Protein AF-0000000078041005 (afdb_homodimer)

Structure (mmCIF, N/CA/C/O backbone):
data_AF-0000000078041005-model_v1
#
loop_
_entity.id
_entity.type
_entity.pdbx_description
1 polymer 'Protein MutE'
#
loop_
_atom_site.group_PDB
_atom_site.id
_atom_site.type_symbol
_atom_site.label_atom_id
_atom_site.label_alt_id
_atom_site.label_comp_id
_atom_site.label_asym_id
_atom_site.label_entity_id
_atom_site.label_seq_id
_atom_site.pdbx_PDB_ins_code
_atom_site.Cartn_x
_atom_site.Cartn_y
_atom_site.Cartn_z
_atom_site.occupancy
_atom_site.B_iso_or_equiv
_atom_site.auth_seq_id
_atom_site.auth_comp_id
_atom_site.auth_asym_id
_atom_site.auth_atom_id
_atom_site.pdbx_PDB_model_num
ATOM 1 N N . MET A 1 1 ? -34.562 -16.625 -5.125 1 85.12 1 MET A N 1
ATOM 2 C CA . MET A 1 1 ? -33.5 -15.648 -4.871 1 85.12 1 MET A CA 1
ATOM 3 C C . MET A 1 1 ? -32.906 -15.836 -3.482 1 85.12 1 MET A C 1
ATOM 5 O O . MET A 1 1 ? -31.688 -15.898 -3.33 1 85.12 1 MET A O 1
ATOM 9 N N . LEU A 1 2 ? -33.75 -16.172 -2.57 1 86.38 2 LEU A N 1
ATOM 10 C CA . LEU A 1 2 ? -33.25 -16.297 -1.2 1 86.38 2 LEU A CA 1
ATOM 11 C C . LEU A 1 2 ? -32.375 -17.531 -1.053 1 86.38 2 LEU A C 1
ATOM 13 O O . LEU A 1 2 ? -31.359 -17.484 -0.346 1 86.38 2 LEU A O 1
ATOM 17 N N . GLY A 1 3 ? -32.75 -18.578 -1.7 1 87.88 3 GLY A N 1
ATOM 18 C CA . GLY A 1 3 ? -31.938 -19.781 -1.664 1 87.88 3 GLY A CA 1
ATOM 19 C C . GLY A 1 3 ? -30.562 -19.578 -2.273 1 87.88 3 GLY A C 1
ATOM 20 O O . GLY A 1 3 ? -29.562 -20.016 -1.714 1 87.88 3 GLY A O 1
ATOM 21 N N . ILE A 1 4 ? -30.578 -18.922 -3.33 1 88.62 4 ILE A N 1
ATOM 22 C CA . ILE A 1 4 ? -29.312 -18.641 -4.02 1 88.62 4 ILE A CA 1
ATOM 23 C C . ILE A 1 4 ? -28.438 -17.734 -3.158 1 88.62 4 ILE A C 1
ATOM 25 O O . ILE A 1 4 ? -27.234 -17.938 -3.062 1 88.62 4 ILE A O 1
ATOM 29 N N . PHE A 1 5 ? -29.047 -16.797 -2.566 1 91.5 5 PHE A N 1
ATOM 30 C CA . PHE A 1 5 ? -28.359 -15.867 -1.677 1 91.5 5 PHE A CA 1
ATOM 31 C C . PHE A 1 5 ? -27.719 -16.609 -0.505 1 91.5 5 PHE A C 1
ATOM 33 O O . PHE A 1 5 ? -26.578 -16.344 -0.143 1 91.5 5 PHE A O 1
ATOM 40 N N . GLN A 1 6 ? -28.484 -17.5 0.048 1 91.19 6 GLN A N 1
ATOM 41 C CA . GLN A 1 6 ? -27.984 -18.281 1.169 1 91.19 6 GLN A CA 1
ATOM 42 C C . GLN A 1 6 ? -26.812 -19.172 0.74 1 91.19 6 GLN A C 1
ATOM 44 O O . GLN A 1 6 ? -25.859 -19.359 1.501 1 91.19 6 GLN A O 1
ATOM 49 N N . ALA A 1 7 ? -26.953 -19.641 -0.38 1 88.31 7 ALA A N 1
ATOM 50 C CA . ALA A 1 7 ? -25.875 -20.469 -0.921 1 88.31 7 ALA A CA 1
ATOM 51 C C . ALA A 1 7 ? -24.594 -19.656 -1.097 1 88.31 7 ALA A C 1
ATOM 53 O O . ALA A 1 7 ? -23.5 -20.141 -0.804 1 88.31 7 ALA A O 1
ATOM 54 N N . GLU A 1 8 ? -24.75 -18.438 -1.561 1 89.12 8 GLU A N 1
ATOM 55 C CA . GLU A 1 8 ? -23.594 -17.547 -1.722 1 89.12 8 GLU A CA 1
ATOM 56 C C . GLU A 1 8 ? -22.953 -17.219 -0.375 1 89.12 8 GLU A C 1
ATOM 58 O O . GLU A 1 8 ? -21.734 -17.125 -0.266 1 89.12 8 GLU A O 1
ATOM 63 N N . ARG A 1 9 ? -23.75 -17.031 0.584 1 89.88 9 ARG A N 1
ATOM 64 C CA . ARG A 1 9 ? -23.25 -16.734 1.917 1 89.88 9 ARG A CA 1
ATOM 65 C C . ARG A 1 9 ? -22.5 -17.922 2.506 1 89.88 9 ARG A C 1
ATOM 67 O O . ARG A 1 9 ? -21.484 -17.766 3.178 1 89.88 9 ARG A O 1
ATOM 74 N N . LEU A 1 10 ? -22.969 -19.078 2.227 1 88.06 10 LEU A N 1
ATOM 75 C CA . LEU A 1 10 ? -22.375 -20.312 2.746 1 88.06 10 LEU A CA 1
ATOM 76 C C . LEU A 1 10 ? -21 -20.547 2.127 1 88.06 10 LEU A C 1
ATOM 78 O O . LEU A 1 10 ? -20.094 -21.094 2.781 1 88.06 10 LEU A O 1
ATOM 82 N N . LYS A 1 11 ? -20.844 -20.094 0.924 1 87.81 11 LYS A N 1
ATOM 83 C CA . LYS A 1 11 ? -19.547 -20.234 0.246 1 87.81 11 LYS A CA 1
ATOM 84 C C . LYS A 1 11 ? -18.469 -19.422 0.945 1 87.81 11 LYS A C 1
ATOM 86 O O . LYS A 1 11 ? -17.281 -19.734 0.829 1 87.81 11 LYS A O 1
ATOM 91 N N . LEU A 1 12 ? -18.906 -18.453 1.579 1 89.19 12 LEU A N 1
ATOM 92 C CA . LEU A 1 12 ? -17.953 -17.531 2.193 1 89.19 12 LEU A CA 1
ATOM 93 C C . LEU A 1 12 ? -17.625 -17.953 3.625 1 89.19 12 LEU A C 1
ATOM 95 O O . LEU A 1 12 ? -16.766 -17.359 4.273 1 89.19 12 LEU A O 1
ATOM 99 N N . LYS A 1 13 ? -18.312 -19.047 3.941 1 87.75 13 LYS A N 1
ATOM 100 C CA . LYS A 1 13 ? -18.109 -19.516 5.309 1 87.75 13 LYS A CA 1
ATOM 101 C C . LYS A 1 13 ? -16.672 -19.969 5.523 1 87.75 13 LYS A C 1
ATOM 103 O O . LYS A 1 13 ? -16.125 -20.734 4.715 1 87.75 13 LYS A O 1
ATOM 108 N N . ARG A 1 14 ? -15.867 -19.438 6.449 1 86.81 14 ARG A N 1
ATOM 109 C CA . ARG A 1 14 ? -14.531 -19.812 6.895 1 86.81 14 ARG A CA 1
ATOM 110 C C . ARG A 1 14 ? -13.477 -19.422 5.867 1 86.81 14 ARG A C 1
ATOM 112 O O . ARG A 1 14 ? -12.461 -20.109 5.723 1 86.81 14 ARG A O 1
ATOM 119 N N . THR A 1 15 ? -13.789 -18.484 5.082 1 88.69 15 THR A N 1
ATOM 120 C CA . THR A 1 15 ? -12.828 -18 4.086 1 88.69 15 THR A CA 1
ATOM 121 C C . THR A 1 15 ? -12.062 -16.797 4.609 1 88.69 15 THR A C 1
ATOM 123 O O . THR A 1 15 ? -12.492 -16.141 5.566 1 88.69 15 THR A O 1
ATOM 126 N N . MET A 1 16 ? -10.938 -16.578 4.016 1 86.88 16 MET A N 1
ATOM 127 C CA . MET A 1 16 ? -10.148 -15.391 4.332 1 86.88 16 MET A CA 1
ATOM 128 C C . MET A 1 16 ? -10.914 -14.109 4.004 1 86.88 16 MET A C 1
ATOM 130 O O . MET A 1 16 ? -10.766 -13.102 4.691 1 86.88 16 MET A O 1
ATOM 134 N N . ALA A 1 17 ? -11.719 -14.172 2.98 1 89 17 ALA A N 1
ATOM 135 C CA . ALA A 1 17 ? -12.516 -13.016 2.576 1 89 17 ALA A CA 1
ATOM 136 C C . ALA A 1 17 ? -13.422 -12.555 3.709 1 89 17 ALA A C 1
ATOM 138 O O . ALA A 1 17 ? -13.523 -11.352 3.986 1 89 17 ALA A O 1
ATOM 139 N N . LYS A 1 18 ? -14.039 -13.445 4.332 1 90.56 18 LYS A N 1
ATOM 140 C CA . LYS A 1 18 ? -14.938 -13.102 5.43 1 90.56 18 LYS A CA 1
ATOM 141 C C . LYS A 1 18 ? -14.164 -12.562 6.625 1 90.56 18 LYS A C 1
ATOM 143 O O . LYS A 1 18 ? -14.625 -11.648 7.312 1 90.56 18 LYS A O 1
ATOM 148 N N . LYS A 1 19 ? -13.016 -13.062 6.883 1 92.94 19 LYS A N 1
ATOM 149 C CA . LYS A 1 19 ? -12.172 -12.586 7.977 1 92.94 19 LYS A CA 1
ATOM 150 C C . LYS A 1 19 ? -11.75 -11.133 7.746 1 92.94 19 LYS A C 1
ATOM 152 O O . LYS A 1 19 ? -11.633 -10.359 8.695 1 92.94 19 LYS A O 1
ATOM 157 N N . LEU A 1 20 ? -11.523 -10.797 6.512 1 93.81 20 LEU A N 1
ATOM 158 C CA . LEU A 1 20 ? -11.094 -9.445 6.168 1 93.81 20 LEU A CA 1
ATOM 159 C C . LEU A 1 20 ? -12.172 -8.43 6.535 1 93.81 20 LEU A C 1
ATOM 161 O O . LEU A 1 20 ? -11.852 -7.301 6.926 1 93.81 20 LEU A O 1
ATOM 165 N N . LEU A 1 21 ? -13.406 -8.867 6.445 1 93.94 21 LEU A N 1
ATOM 166 C CA . LEU A 1 21 ? -14.539 -7.988 6.723 1 93.94 21 LEU A CA 1
ATOM 167 C C . LEU A 1 21 ? -14.562 -7.586 8.195 1 93.94 21 LEU A C 1
ATOM 169 O O . LEU A 1 21 ? -15.008 -6.484 8.531 1 93.94 21 LEU A O 1
ATOM 173 N N . PHE A 1 22 ? -13.984 -8.422 9.016 1 94.38 22 PHE A N 1
ATOM 174 C CA . PHE A 1 22 ? -13.938 -8.141 10.445 1 94.38 22 PHE A CA 1
ATOM 175 C C . PHE A 1 22 ? -12.617 -7.488 10.828 1 94.38 22 PHE A C 1
ATOM 177 O O . PHE A 1 22 ? -12.578 -6.609 11.695 1 94.38 22 PHE A O 1
ATOM 184 N N . LEU A 1 23 ? -11.602 -7.848 10.148 1 95.25 23 LEU A N 1
ATOM 185 C CA . LEU A 1 23 ? -10.266 -7.402 10.508 1 95.25 23 LEU A CA 1
ATOM 186 C C . LEU A 1 23 ? -10.031 -5.961 10.062 1 95.25 23 LEU A C 1
ATOM 188 O O . LEU A 1 23 ? -9.312 -5.207 10.727 1 95.25 23 LEU A O 1
ATOM 192 N N . ALA A 1 24 ? -10.648 -5.578 8.977 1 96.69 24 ALA A N 1
ATOM 193 C CA . ALA A 1 24 ? -10.398 -4.258 8.406 1 96.69 24 ALA A CA 1
ATOM 194 C C . ALA A 1 24 ? -10.867 -3.152 9.344 1 96.69 24 ALA A C 1
ATOM 196 O O . ALA A 1 24 ? -10.094 -2.25 9.688 1 96.69 24 ALA A O 1
ATOM 197 N N . PRO A 1 25 ? -12.141 -3.168 9.875 1 97.25 25 PRO A N 1
ATOM 198 C CA . PRO A 1 25 ? -12.555 -2.143 10.836 1 97.25 25 PRO A CA 1
ATOM 199 C C . PRO A 1 25 ? -11.727 -2.172 12.125 1 97.25 25 PRO A C 1
ATOM 201 O O . PRO A 1 25 ? -11.422 -1.117 12.688 1 97.25 25 PRO A O 1
ATOM 204 N N . ILE A 1 26 ? -11.32 -3.316 12.547 1 96.44 26 ILE A N 1
ATOM 205 C CA . ILE A 1 26 ? -10.539 -3.443 13.773 1 96.44 26 ILE A CA 1
ATOM 206 C C . ILE A 1 26 ? -9.172 -2.799 13.578 1 96.44 26 ILE A C 1
ATOM 208 O O . ILE A 1 26 ? -8.664 -2.113 14.469 1 96.44 26 ILE A O 1
ATOM 212 N N . LEU A 1 27 ? -8.609 -3.021 12.43 1 95.75 27 LEU A N 1
ATOM 213 C CA . LEU A 1 27 ? -7.312 -2.441 12.109 1 95.75 27 LEU A CA 1
ATOM 214 C C . LEU A 1 27 ? -7.363 -0.919 12.172 1 95.75 27 LEU A C 1
ATOM 216 O O . LEU A 1 27 ? -6.453 -0.282 12.703 1 95.75 27 LEU A O 1
ATOM 220 N N . VAL A 1 28 ? -8.414 -0.347 11.656 1 95.31 28 VAL A N 1
ATOM 221 C CA . VAL A 1 28 ? -8.562 1.104 11.602 1 95.31 28 VAL A CA 1
ATOM 222 C C . VAL A 1 28 ? -8.719 1.654 13.023 1 95.31 28 VAL A C 1
ATOM 224 O O . VAL A 1 28 ? -8.18 2.715 13.344 1 95.31 28 VAL A O 1
ATOM 227 N N . ILE A 1 29 ? -9.43 0.913 13.836 1 92.38 29 ILE A N 1
ATOM 228 C CA . ILE A 1 29 ? -9.648 1.354 15.211 1 92.38 29 ILE A CA 1
ATOM 229 C C . ILE A 1 29 ? -8.344 1.271 16 1 92.38 29 ILE A C 1
ATOM 231 O O . ILE A 1 29 ? -8.031 2.168 16.781 1 92.38 29 ILE A O 1
ATOM 235 N N . ILE A 1 30 ? -7.613 0.208 15.805 1 91.5 30 ILE A N 1
ATOM 236 C CA . ILE A 1 30 ? -6.316 0.077 16.469 1 91.5 30 ILE A CA 1
ATOM 237 C C . ILE A 1 30 ? -5.422 1.256 16.078 1 91.5 30 ILE A C 1
ATOM 239 O O . ILE A 1 30 ? -4.762 1.847 16.938 1 91.5 30 ILE A O 1
ATOM 243 N N . HIS A 1 31 ? -5.414 1.547 14.844 1 91.5 31 HIS A N 1
ATOM 244 C CA . HIS A 1 31 ? -4.652 2.691 14.352 1 91.5 31 HIS A CA 1
ATOM 245 C C . HIS A 1 31 ? -5.09 3.979 15.047 1 91.5 31 HIS A C 1
ATOM 247 O O . HIS A 1 31 ? -4.25 4.754 15.516 1 91.5 31 HIS A O 1
ATOM 253 N N . GLY A 1 32 ? -6.418 4.191 15.141 1 87.31 32 GLY A N 1
ATOM 254 C CA . GLY A 1 32 ? -6.961 5.383 15.773 1 87.31 32 GLY A CA 1
ATOM 255 C C . GLY A 1 32 ? -6.676 5.453 17.266 1 87.31 32 GLY A C 1
ATOM 256 O O . GLY A 1 32 ? -6.461 6.535 17.812 1 87.31 32 GLY A O 1
ATOM 257 N N . LEU A 1 33 ? -6.621 4.301 17.938 1 88.31 33 LEU A N 1
ATOM 258 C CA . LEU A 1 33 ? -6.379 4.254 19.375 1 88.31 33 LEU A CA 1
ATOM 259 C C . LEU A 1 33 ? -4.965 4.73 19.703 1 88.31 33 LEU A C 1
ATOM 261 O O . LEU A 1 33 ? -4.699 5.168 20.812 1 88.31 33 LEU A O 1
ATOM 265 N N . MET A 1 34 ? -4.152 4.75 18.766 1 85.75 34 MET A N 1
ATOM 266 C CA . MET A 1 34 ? -2.766 5.172 18.953 1 85.75 34 MET A CA 1
ATOM 267 C C . MET A 1 34 ? -2.646 6.691 18.891 1 85.75 34 MET A C 1
ATOM 269 O O . MET A 1 34 ? -1.642 7.254 19.328 1 85.75 34 MET A O 1
ATOM 273 N N . VAL A 1 35 ? -3.691 7.332 18.391 1 81.38 35 VAL A N 1
ATOM 274 C CA . VAL A 1 35 ? -3.773 8.789 18.344 1 81.38 35 VAL A CA 1
ATOM 275 C C . VAL A 1 35 ? -5.133 9.25 18.859 1 81.38 35 VAL A C 1
ATOM 277 O O . VAL A 1 35 ? -5.941 9.797 18.094 1 81.38 35 VAL A O 1
ATOM 280 N N . PRO A 1 36 ? -5.363 9.195 20.109 1 85.94 36 PRO A N 1
ATOM 281 C CA . PRO A 1 36 ? -6.695 9.359 20.703 1 85.94 36 PRO A CA 1
ATOM 282 C C . PRO A 1 36 ? -7.297 10.734 20.422 1 85.94 36 PRO A C 1
ATOM 284 O O . PRO A 1 36 ? -8.516 10.867 20.281 1 85.94 36 PRO A O 1
ATOM 287 N N . GLN A 1 37 ? -6.508 11.852 20.344 1 84.88 37 GLN A N 1
ATOM 288 C CA . GLN A 1 37 ? -7.012 13.203 20.141 1 84.88 37 GLN A CA 1
ATOM 289 C C . GLN A 1 37 ? -7.711 13.336 18.781 1 84.88 37 GLN A C 1
ATOM 291 O O . GLN A 1 37 ? -8.539 14.234 18.594 1 84.88 37 GLN A O 1
ATOM 296 N N . TYR A 1 38 ? -7.387 12.383 17.875 1 87.44 38 TYR A N 1
ATOM 297 C CA . TYR A 1 38 ? -7.973 12.414 16.531 1 87.44 38 TYR A CA 1
ATOM 298 C C . TYR A 1 38 ? -8.539 11.055 16.156 1 87.44 38 TYR A C 1
ATOM 300 O O . TYR A 1 38 ? -8.555 10.688 14.977 1 87.44 38 TYR A O 1
ATOM 308 N N . LEU A 1 39 ? -8.891 10.359 17.172 1 92.12 39 LEU A N 1
ATOM 309 C CA . LEU A 1 39 ? -9.273 8.969 16.984 1 92.12 39 LEU A CA 1
ATOM 310 C C . LEU A 1 39 ? -10.359 8.844 15.914 1 92.12 39 LEU A C 1
ATOM 312 O O . LEU A 1 39 ? -10.188 8.117 14.938 1 92.12 39 LEU A O 1
ATOM 316 N N . ILE A 1 40 ? -11.461 9.617 16.016 1 94.94 40 ILE A N 1
ATOM 317 C CA . ILE A 1 40 ? -12.609 9.477 15.117 1 94.94 40 ILE A CA 1
ATOM 318 C C . ILE A 1 40 ? -12.266 10.047 13.742 1 94.94 40 ILE A C 1
ATOM 320 O O . ILE A 1 40 ? -12.523 9.406 12.719 1 94.94 40 ILE A O 1
ATOM 324 N N . THR A 1 41 ? -11.641 11.234 13.711 1 92.44 41 THR A N 1
ATOM 325 C CA . THR A 1 41 ? -11.227 11.859 12.461 1 92.44 41 THR A CA 1
ATOM 326 C C . THR A 1 41 ? -10.289 10.938 11.688 1 92.44 41 THR A C 1
ATOM 328 O O . THR A 1 41 ? -10.484 10.703 10.492 1 92.44 41 THR A O 1
ATOM 331 N N . ASP A 1 42 ? -9.344 10.375 12.398 1 90.56 42 ASP A N 1
ATOM 332 C CA . ASP A 1 42 ? -8.359 9.484 11.789 1 90.56 42 ASP A CA 1
ATOM 333 C C . ASP A 1 42 ? -9.008 8.188 11.312 1 90.56 42 ASP A C 1
ATOM 335 O O . ASP A 1 42 ? -8.742 7.73 10.195 1 90.56 42 ASP A O 1
ATOM 339 N N . ALA A 1 43 ? -9.82 7.629 12.117 1 94.62 43 ALA A N 1
ATOM 340 C CA . ALA A 1 43 ? -10.469 6.363 11.797 1 94.62 43 ALA A CA 1
ATOM 341 C C . ALA A 1 43 ? -11.367 6.496 10.57 1 94.62 43 ALA A C 1
ATOM 343 O O . ALA A 1 43 ? -11.352 5.641 9.688 1 94.62 43 ALA A O 1
ATOM 344 N N . TYR A 1 44 ? -12.141 7.555 10.477 1 96.19 44 TYR A N 1
ATOM 345 C CA . TYR A 1 44 ? -12.992 7.754 9.312 1 96.19 44 TYR A CA 1
ATOM 346 C C . TYR A 1 44 ? -12.148 8.07 8.078 1 96.19 44 TYR A C 1
ATOM 348 O O . TYR A 1 44 ? -12.43 7.57 6.984 1 96.19 44 TYR A O 1
ATOM 356 N N . ASN A 1 45 ? -11.195 8.898 8.258 1 94.06 45 ASN A N 1
ATOM 357 C CA . ASN A 1 45 ? -10.367 9.289 7.125 1 94.06 45 ASN A CA 1
ATOM 358 C C . ASN A 1 45 ? -9.688 8.078 6.48 1 94.06 45 ASN A C 1
ATOM 360 O O . ASN A 1 45 ? -9.82 7.863 5.273 1 94.06 45 ASN A O 1
ATOM 364 N N . TRP A 1 46 ? -9.016 7.262 7.234 1 94.56 46 TRP A N 1
ATOM 365 C CA . TRP A 1 46 ? -8.32 6.094 6.703 1 94.56 46 TRP A CA 1
ATOM 366 C C . TRP A 1 46 ? -9.312 5.062 6.184 1 94.56 46 TRP A C 1
ATOM 368 O O . TRP A 1 46 ? -9.023 4.328 5.234 1 94.56 46 TRP A O 1
ATOM 378 N N . TRP A 1 47 ? -10.469 5.039 6.805 1 97.06 47 TRP A N 1
ATOM 379 C CA . TRP A 1 47 ? -11.5 4.113 6.348 1 97.06 47 TRP A CA 1
ATOM 380 C C . TRP A 1 47 ? -11.922 4.434 4.918 1 97.06 47 TRP A C 1
ATOM 382 O O . TRP A 1 47 ? -11.836 3.576 4.031 1 97.06 47 TRP A O 1
ATOM 392 N N . TYR A 1 48 ? -12.258 5.66 4.648 1 96.94 48 TYR A N 1
ATOM 393 C CA . TYR A 1 48 ? -12.867 5.938 3.35 1 96.94 48 TYR A CA 1
ATOM 394 C C . TYR A 1 48 ? -11.797 6.156 2.285 1 96.94 48 TYR A C 1
ATOM 396 O O . TYR A 1 48 ? -12.062 6.016 1.09 1 96.94 48 TYR A O 1
ATOM 404 N N . ILE A 1 49 ? -10.57 6.438 2.682 1 94.44 49 ILE A N 1
ATOM 405 C CA . ILE A 1 49 ? -9.539 6.73 1.694 1 94.44 49 ILE A CA 1
ATOM 406 C C . ILE A 1 49 ? -8.867 5.43 1.25 1 94.44 49 ILE A C 1
ATOM 408 O O . ILE A 1 49 ? -8.523 5.273 0.078 1 94.44 49 ILE A O 1
ATOM 412 N N . ILE A 1 50 ? -8.695 4.504 2.197 1 94.19 50 ILE A N 1
ATOM 413 C CA . ILE A 1 50 ? -7.816 3.393 1.848 1 94.19 50 ILE A CA 1
ATOM 414 C C . ILE A 1 50 ? -8.492 2.072 2.207 1 94.19 50 ILE A C 1
ATOM 416 O O . ILE A 1 50 ? -8.625 1.185 1.359 1 94.19 50 ILE A O 1
ATOM 420 N N . ILE A 1 51 ? -8.945 1.898 3.422 1 96.88 51 ILE A N 1
ATOM 421 C CA . ILE A 1 51 ? -9.305 0.589 3.955 1 96.88 51 ILE A CA 1
ATOM 422 C C . ILE A 1 51 ? -10.586 0.1 3.289 1 96.88 51 ILE A C 1
ATOM 424 O O . ILE A 1 51 ? -10.672 -1.05 2.85 1 96.88 51 ILE A O 1
ATOM 428 N N . LEU A 1 52 ? -11.586 0.971 3.225 1 97.44 52 LEU A N 1
ATOM 429 C CA . LEU A 1 52 ? -12.867 0.571 2.646 1 97.44 52 LEU A CA 1
ATOM 430 C C . LEU A 1 52 ? -12.711 0.225 1.169 1 97.44 52 LEU A C 1
ATOM 432 O O . LEU A 1 52 ? -13.148 -0.841 0.728 1 97.44 52 LEU A O 1
ATOM 436 N N . PRO A 1 53 ? -12.117 1.079 0.357 1 96.06 53 PRO A N 1
ATOM 437 C CA . PRO A 1 53 ? -11.914 0.691 -1.04 1 96.06 53 PRO A CA 1
ATOM 438 C C . PRO A 1 53 ? -11.031 -0.547 -1.186 1 96.06 53 PRO A C 1
ATOM 440 O O . PRO A 1 53 ? -11.266 -1.376 -2.068 1 96.06 53 PRO A O 1
ATOM 443 N N . GLY A 1 54 ? -10 -0.648 -0.328 1 95.69 54 GLY A N 1
ATOM 444 C CA . GLY A 1 54 ? -9.18 -1.851 -0.345 1 95.69 54 GLY A CA 1
ATOM 445 C C . GLY A 1 54 ? -9.961 -3.107 -0.013 1 95.69 54 GLY A C 1
ATOM 446 O O . GLY A 1 54 ? -9.812 -4.137 -0.678 1 95.69 54 GLY A O 1
ATOM 447 N N . LEU A 1 55 ? -10.773 -3.025 1.006 1 96.94 55 LEU A N 1
ATOM 448 C CA . LEU A 1 55 ? -11.602 -4.141 1.443 1 96.94 55 LEU A CA 1
ATOM 449 C C . LEU A 1 55 ? -12.578 -4.555 0.344 1 96.94 55 LEU A C 1
ATOM 451 O O . LEU A 1 55 ? -12.719 -5.746 0.056 1 96.94 55 LEU A O 1
ATOM 455 N N . LEU A 1 56 ? -13.195 -3.531 -0.219 1 97.69 56 LEU A N 1
ATOM 456 C CA . LEU A 1 56 ? -14.148 -3.779 -1.293 1 97.69 56 LEU A CA 1
ATOM 457 C C . LEU A 1 56 ? -13.477 -4.492 -2.463 1 97.69 56 LEU A C 1
ATOM 459 O O . LEU A 1 56 ? -14.008 -5.48 -2.979 1 97.69 56 LEU A O 1
ATOM 463 N N . THR A 1 57 ? -12.336 -4.059 -2.875 1 97.25 57 THR A N 1
ATOM 464 C CA . THR A 1 57 ? -11.609 -4.621 -4.008 1 97.25 57 THR A CA 1
ATOM 465 C C . THR A 1 57 ? -11.156 -6.047 -3.707 1 97.25 57 THR A C 1
ATOM 467 O O . THR A 1 57 ? -11.367 -6.957 -4.516 1 97.25 57 THR A O 1
ATOM 470 N N . LEU A 1 58 ? -10.562 -6.242 -2.531 1 95.44 58 LEU A N 1
ATOM 471 C CA . LEU A 1 58 ? -10.055 -7.559 -2.148 1 95.44 58 LEU A CA 1
ATOM 472 C C . LEU A 1 58 ? -11.195 -8.555 -1.989 1 95.44 58 LEU A C 1
ATOM 474 O O . LEU A 1 58 ? -11.094 -9.703 -2.426 1 95.44 58 LEU A O 1
ATOM 478 N N . PHE A 1 59 ? -12.258 -8.117 -1.361 1 96.12 59 PHE A N 1
ATOM 479 C CA . PHE A 1 59 ? -13.406 -8.977 -1.1 1 96.12 59 PHE A CA 1
ATOM 480 C C . PHE A 1 59 ? -14.023 -9.469 -2.404 1 96.12 59 PHE A C 1
ATOM 482 O O . PHE A 1 59 ? -14.25 -10.664 -2.578 1 96.12 59 PHE A O 1
ATOM 489 N N . THR A 1 60 ? -14.234 -8.578 -3.35 1 96.06 60 THR A N 1
ATOM 490 C CA . THR A 1 60 ? -14.852 -8.93 -4.621 1 96.06 60 THR A CA 1
ATOM 491 C C . THR A 1 60 ? -13.93 -9.836 -5.438 1 96.06 60 THR A C 1
ATOM 493 O O . THR A 1 60 ? -14.375 -10.812 -6.035 1 96.06 60 THR A O 1
ATOM 496 N N . ALA A 1 61 ? -12.656 -9.508 -5.43 1 95 61 ALA A N 1
ATOM 497 C CA . ALA A 1 61 ? -11.695 -10.281 -6.211 1 95 61 ALA A CA 1
ATOM 498 C C . ALA A 1 61 ? -11.516 -11.68 -5.625 1 95 61 ALA A C 1
ATOM 500 O O . ALA A 1 61 ? -11.375 -12.656 -6.367 1 95 61 ALA A O 1
ATOM 501 N N . LEU A 1 62 ? -11.523 -11.812 -4.336 1 93.62 62 LEU A N 1
ATOM 502 C CA . LEU A 1 62 ? -11.375 -13.102 -3.68 1 93.62 62 LEU A CA 1
ATOM 503 C C . LEU A 1 62 ? -12.594 -13.984 -3.941 1 93.62 62 LEU A C 1
ATOM 505 O O . LEU A 1 62 ? -12.453 -15.188 -4.184 1 93.62 62 LEU A O 1
ATOM 509 N N . VAL A 1 63 ? -13.742 -13.406 -3.83 1 93.5 63 VAL A N 1
ATOM 510 C CA . VAL A 1 63 ? -14.961 -14.156 -4.098 1 93.5 63 VAL A CA 1
ATOM 511 C C . VAL A 1 63 ? -14.922 -14.727 -5.516 1 93.5 63 VAL A C 1
ATOM 513 O O . VAL A 1 63 ? -15.328 -15.867 -5.742 1 93.5 63 VAL A O 1
ATOM 516 N N . ASN A 1 64 ? -14.438 -13.906 -6.453 1 92.88 64 ASN A N 1
ATOM 517 C CA . ASN A 1 64 ? -14.289 -14.398 -7.816 1 92.88 64 ASN A CA 1
ATOM 518 C C . ASN A 1 64 ? -13.273 -15.539 -7.891 1 92.88 64 ASN A C 1
ATOM 520 O O . ASN A 1 64 ? -13.477 -16.516 -8.625 1 92.88 64 ASN A O 1
ATOM 524 N N . ILE A 1 65 ? -12.219 -15.406 -7.18 1 91.19 65 ILE A N 1
ATOM 525 C CA . ILE A 1 65 ? -11.188 -16.438 -7.164 1 91.19 65 ILE A CA 1
ATOM 526 C C . ILE A 1 65 ? -11.773 -17.75 -6.629 1 91.19 65 ILE A C 1
ATOM 528 O O . ILE A 1 65 ? -11.5 -18.828 -7.164 1 91.19 65 ILE A O 1
ATOM 532 N N . TYR A 1 66 ? -12.539 -17.656 -5.578 1 89.81 66 TYR A N 1
ATOM 533 C CA . TYR A 1 66 ? -13.148 -18.844 -4.992 1 89.81 66 TYR A CA 1
ATOM 534 C C . TYR A 1 66 ? -14.055 -19.547 -5.996 1 89.81 66 TYR A C 1
ATOM 536 O O . TYR A 1 66 ? -14.125 -20.781 -6.027 1 89.81 66 TYR A O 1
ATOM 544 N N . GLU A 1 67 ? -14.695 -18.781 -6.801 1 86.94 67 GLU A N 1
ATOM 545 C CA . GLU A 1 67 ? -15.578 -19.344 -7.816 1 86.94 67 GLU A CA 1
ATOM 546 C C . GLU A 1 67 ? -14.773 -20 -8.945 1 86.94 67 GLU A C 1
ATOM 548 O O . GLU A 1 67 ? -15.156 -21.047 -9.453 1 86.94 67 GLU A O 1
ATOM 553 N N . GLU A 1 68 ? -13.758 -19.359 -9.305 1 86.56 68 GLU A N 1
ATOM 554 C CA . GLU A 1 68 ? -12.93 -19.859 -10.398 1 86.56 68 GLU A CA 1
ATOM 555 C C . GLU A 1 68 ? -12.242 -21.172 -10.023 1 86.56 68 GLU A C 1
ATOM 557 O O . GLU A 1 68 ? -12.031 -22.031 -10.875 1 86.56 68 GLU A O 1
ATOM 562 N N . LYS A 1 69 ? -11.859 -21.266 -8.859 1 82.44 69 LYS A N 1
ATOM 563 C CA . LYS A 1 69 ? -11.195 -22.484 -8.391 1 82.44 69 LYS A CA 1
ATOM 564 C C . LYS A 1 69 ? -12.148 -23.672 -8.414 1 82.44 69 LYS A C 1
ATOM 566 O O . LYS A 1 69 ? -11.719 -24.828 -8.453 1 82.44 69 LYS A O 1
ATOM 571 N N . LYS A 1 70 ? -13.391 -23.297 -8.258 1 75.56 70 LYS A N 1
ATOM 572 C CA . LYS A 1 70 ? -14.406 -24.359 -8.359 1 75.56 70 LYS A CA 1
ATOM 573 C C . LYS A 1 70 ? -14.789 -24.594 -9.82 1 75.56 70 LYS A C 1
ATOM 575 O O . LYS A 1 70 ? -15.922 -24.312 -10.219 1 75.56 70 LYS A O 1
ATOM 580 N N . LEU A 1 71 ? -13.891 -25.094 -10.57 1 70.25 71 LEU A N 1
ATOM 581 C CA . LEU A 1 71 ? -14.047 -25.516 -11.961 1 70.25 71 LEU A CA 1
ATOM 582 C C . LEU A 1 71 ? -14.383 -24.328 -12.852 1 70.25 71 LEU A C 1
ATOM 584 O O . LEU A 1 71 ? -15.242 -24.422 -13.734 1 70.25 71 LEU A O 1
ATOM 588 N N . HIS A 1 72 ? -13.969 -23.281 -12.562 1 72 72 HIS A N 1
ATOM 589 C CA . HIS A 1 72 ? -14.086 -22.094 -13.398 1 72 72 HIS A CA 1
ATOM 590 C C . HIS A 1 72 ? -15.547 -21.766 -13.664 1 72 72 HIS A C 1
ATOM 592 O O . HIS A 1 72 ? -15.945 -21.562 -14.82 1 72 72 HIS A O 1
ATOM 598 N N . TYR A 1 73 ? -16.359 -21.844 -12.828 1 72.25 73 TYR A N 1
ATOM 599 C CA . TYR A 1 73 ? -17.766 -21.5 -12.867 1 72.25 73 TYR A CA 1
ATOM 600 C C . TYR A 1 73 ? -18.594 -22.625 -13.508 1 72.25 73 TYR A C 1
ATOM 602 O O . TYR A 1 73 ? -19.812 -22.5 -13.656 1 72.25 73 TYR A O 1
ATOM 610 N N . ARG A 1 74 ? -17.984 -23.703 -13.82 1 71.62 74 ARG A N 1
ATOM 611 C CA . ARG A 1 74 ? -18.703 -24.781 -14.477 1 71.62 74 ARG A CA 1
ATOM 612 C C . ARG A 1 74 ? -19.672 -25.469 -13.523 1 71.62 74 ARG A C 1
ATOM 614 O O . ARG A 1 74 ? -20.609 -26.141 -13.953 1 71.62 74 ARG A O 1
ATOM 621 N N . ALA A 1 75 ? -19.469 -25.203 -12.312 1 68.81 75 ALA A N 1
ATOM 622 C CA . ALA A 1 75 ? -20.406 -25.75 -11.344 1 68.81 75 ALA A CA 1
ATOM 623 C C . ALA A 1 75 ? -21.719 -24.969 -11.359 1 68.81 75 ALA A C 1
ATOM 625 O O . ALA A 1 75 ? -22.766 -25.469 -10.953 1 68.81 75 ALA A O 1
ATOM 626 N N . VAL A 1 76 ? -21.656 -23.781 -11.906 1 72.94 76 VAL A N 1
ATOM 627 C CA . VAL A 1 76 ? -22.797 -22.875 -11.836 1 72.94 76 VAL A CA 1
ATOM 628 C C . VAL A 1 76 ? -23.562 -22.906 -13.156 1 72.94 76 VAL A C 1
ATOM 630 O O . VAL A 1 76 ? -24.797 -22.781 -13.18 1 72.94 76 VAL A O 1
ATOM 633 N N . PHE A 1 77 ? -22.953 -23.188 -14.18 1 74.06 77 PHE A N 1
ATOM 634 C CA . PHE A 1 77 ? -23.531 -23.031 -15.516 1 74.06 77 PHE A CA 1
ATOM 635 C C . PHE A 1 77 ? -24.578 -24.094 -15.766 1 74.06 77 PHE A C 1
ATOM 637 O O . PHE A 1 77 ? -25.641 -23.812 -16.344 1 74.06 77 PHE A O 1
ATOM 644 N N . PRO A 1 78 ? -24.297 -25.203 -15.211 1 68.44 78 PRO A N 1
ATOM 645 C CA . PRO A 1 78 ? -25.297 -26.25 -15.508 1 68.44 78 PRO A CA 1
ATOM 646 C C . PRO A 1 78 ? -26.531 -26.156 -14.617 1 68.44 78 PRO A C 1
ATOM 648 O O . PRO A 1 78 ? -27.516 -26.844 -14.852 1 68.44 78 PRO A O 1
ATOM 651 N N . LEU A 1 79 ? -26.531 -25.312 -13.742 1 71.81 79 LEU A N 1
ATOM 652 C CA . LEU A 1 79 ? -27.672 -25.203 -12.828 1 71.81 79 LEU A CA 1
ATOM 653 C C . LEU A 1 79 ? -28.891 -24.641 -13.531 1 71.81 79 LEU A C 1
ATOM 655 O O . LEU A 1 79 ? -28.766 -23.75 -14.383 1 71.81 79 LEU A O 1
ATOM 659 N N . PRO A 1 80 ? -30.016 -25.203 -13.195 1 79.19 80 PRO A N 1
ATOM 660 C CA . PRO A 1 80 ? -31.25 -24.703 -13.797 1 79.19 80 PRO A CA 1
ATOM 661 C C . PRO A 1 80 ? -31.703 -23.359 -13.203 1 79.19 80 PRO A C 1
ATOM 663 O O . PRO A 1 80 ? -32.844 -23.234 -12.773 1 79.19 80 PRO A O 1
ATOM 666 N N . ILE A 1 81 ? -30.734 -22.594 -13.023 1 82.12 81 ILE A N 1
ATOM 667 C CA . ILE A 1 81 ? -31 -21.281 -12.453 1 82.12 81 ILE A CA 1
ATOM 668 C C . ILE A 1 81 ? -30.453 -20.188 -13.375 1 82.12 81 ILE A C 1
ATOM 670 O O . ILE A 1 81 ? -29.422 -20.391 -14.031 1 82.12 81 ILE A O 1
ATOM 674 N N . SER A 1 82 ? -31.188 -19.141 -13.445 1 88.25 82 SER A N 1
ATOM 675 C CA . SER A 1 82 ? -30.766 -18.016 -14.281 1 88.25 82 SER A CA 1
ATOM 676 C C . SER A 1 82 ? -29.422 -17.469 -13.82 1 88.25 82 SER A C 1
ATOM 678 O O . SER A 1 82 ? -29.234 -17.172 -12.633 1 88.25 82 SER A O 1
ATOM 680 N N . LEU A 1 83 ? -28.547 -17.312 -14.688 1 88.81 83 LEU A N 1
ATOM 681 C CA . LEU A 1 83 ? -27.219 -16.781 -14.391 1 88.81 83 LEU A CA 1
ATOM 682 C C . LEU A 1 83 ? -27.312 -15.328 -13.922 1 88.81 83 LEU A C 1
ATOM 684 O O . LEU A 1 83 ? -26.5 -14.883 -13.109 1 88.81 83 LEU A O 1
ATOM 688 N N . LYS A 1 84 ? -28.312 -14.703 -14.445 1 91.75 84 LYS A N 1
ATOM 689 C CA . LYS A 1 84 ? -28.547 -13.328 -14 1 91.75 84 LYS A CA 1
ATOM 690 C C . LYS A 1 84 ? -28.859 -13.281 -12.508 1 91.75 84 LYS A C 1
ATOM 692 O O . LYS A 1 84 ? -28.375 -12.391 -11.805 1 91.75 84 LYS A O 1
ATOM 697 N N . LYS A 1 85 ? -29.594 -14.195 -12.102 1 91.75 85 LYS A N 1
ATOM 698 C CA . LYS A 1 85 ? -29.969 -14.266 -10.695 1 91.75 85 LYS A CA 1
ATOM 699 C C . LYS A 1 85 ? -28.766 -14.602 -9.82 1 91.75 85 LYS A C 1
ATOM 701 O O . LYS A 1 85 ? -28.609 -14.047 -8.727 1 91.75 85 LYS A O 1
ATOM 706 N N . ILE A 1 86 ? -27.969 -15.43 -10.305 1 91.31 86 ILE A N 1
ATOM 707 C CA . ILE A 1 86 ? -26.781 -15.82 -9.562 1 91.31 86 ILE A CA 1
ATOM 708 C C . ILE A 1 86 ? -25.859 -14.617 -9.383 1 91.31 86 ILE A C 1
ATOM 710 O O . ILE A 1 86 ? -25.375 -14.359 -8.281 1 91.31 86 ILE A O 1
ATOM 714 N N . TRP A 1 87 ? -25.625 -13.953 -10.438 1 92.81 87 TRP A N 1
ATOM 715 C CA . TRP A 1 87 ? -24.766 -12.781 -10.414 1 92.81 87 TRP A CA 1
ATOM 716 C C . TRP A 1 87 ? -25.312 -11.703 -9.492 1 92.81 87 TRP A C 1
ATOM 718 O O . TRP A 1 87 ? -24.578 -11.094 -8.719 1 92.81 87 TRP A O 1
ATOM 728 N N . THR A 1 88 ? -26.578 -11.492 -9.562 1 95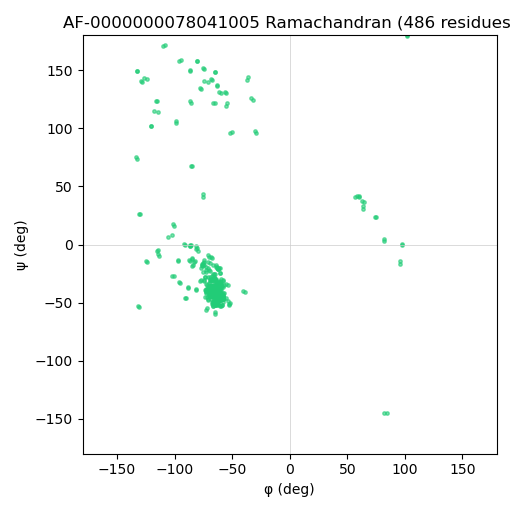.19 88 THR A N 1
ATOM 729 C CA . THR A 1 88 ? -27.234 -10.492 -8.727 1 95.19 88 THR A CA 1
ATOM 730 C C . THR A 1 88 ? -27.156 -10.883 -7.25 1 95.19 88 THR A C 1
ATOM 732 O O . THR A 1 88 ? -26.938 -10.031 -6.391 1 95.19 88 THR A O 1
ATOM 735 N N . CYS A 1 89 ? -27.297 -12.117 -6.977 1 94.5 89 CYS A N 1
ATOM 736 C CA . CYS A 1 89 ? -27.219 -12.594 -5.602 1 94.5 89 CYS A CA 1
ATOM 737 C C . CYS A 1 89 ? -25.797 -12.5 -5.066 1 94.5 89 CYS A C 1
ATOM 739 O O . CYS A 1 89 ? -25.594 -12.242 -3.881 1 94.5 89 CYS A O 1
ATOM 741 N N . LYS A 1 90 ? -24.922 -12.695 -5.961 1 94.81 90 LYS A N 1
ATOM 742 C CA . LYS A 1 90 ? -23.531 -12.508 -5.578 1 94.81 90 LYS A CA 1
ATOM 743 C C . LYS A 1 90 ? -23.25 -11.062 -5.18 1 94.81 90 LYS A C 1
ATOM 745 O O . LYS A 1 90 ? -22.625 -10.805 -4.148 1 94.81 90 LYS A O 1
ATOM 750 N N . ILE A 1 91 ? -23.703 -10.188 -5.945 1 97.31 91 ILE A N 1
ATOM 751 C CA . ILE A 1 91 ? -23.547 -8.766 -5.676 1 97.31 91 ILE A CA 1
ATOM 752 C C . ILE A 1 91 ? -24.25 -8.398 -4.375 1 97.31 91 ILE A C 1
ATOM 754 O O . ILE A 1 91 ? -23.719 -7.664 -3.547 1 97.31 91 ILE A O 1
ATOM 758 N N . ALA A 1 92 ? -25.391 -8.945 -4.195 1 96.88 92 ALA A N 1
ATOM 759 C CA . ALA A 1 92 ? -26.172 -8.688 -2.982 1 96.88 92 ALA A CA 1
ATOM 760 C C . ALA A 1 92 ? -25.438 -9.211 -1.746 1 96.88 92 ALA A C 1
ATOM 762 O O . ALA A 1 92 ? -25.453 -8.57 -0.693 1 96.88 92 ALA A O 1
ATOM 763 N N . SER A 1 93 ? -24.891 -10.359 -1.897 1 95.94 93 SER A N 1
ATOM 764 C CA . SER A 1 93 ? -24.156 -10.93 -0.781 1 95.94 93 SER A CA 1
ATOM 765 C C . SER A 1 93 ? -22.938 -10.086 -0.433 1 95.94 93 SER A C 1
ATOM 767 O O . SER A 1 93 ? -22.641 -9.867 0.744 1 95.94 93 SER A O 1
ATOM 769 N N . LEU A 1 94 ? -22.234 -9.641 -1.412 1 97.31 94 LEU A N 1
ATOM 770 C CA . LEU A 1 94 ? -21.078 -8.781 -1.209 1 97.31 94 LEU A CA 1
ATOM 771 C C . LEU A 1 94 ? -21.484 -7.473 -0.539 1 97.31 94 LEU A C 1
ATOM 773 O O . LEU A 1 94 ? -20.812 -7.004 0.383 1 97.31 94 LEU A O 1
ATOM 777 N N . ALA A 1 95 ? -22.609 -6.914 -0.997 1 97.69 95 ALA A N 1
ATOM 778 C CA . ALA A 1 95 ? -23.141 -5.684 -0.412 1 97.69 95 ALA A CA 1
ATOM 779 C C . ALA A 1 95 ? -23.531 -5.895 1.048 1 97.69 95 ALA A C 1
ATOM 781 O O . ALA A 1 95 ? -23.297 -5.023 1.891 1 97.69 95 ALA A O 1
ATOM 782 N N . TYR A 1 96 ? -24.078 -7.023 1.289 1 97.25 96 TYR A N 1
ATOM 783 C CA . TYR A 1 96 ? -24.5 -7.367 2.643 1 97.25 96 TYR A CA 1
ATOM 784 C C . TYR A 1 96 ? -23.312 -7.398 3.592 1 97.25 96 TYR A C 1
ATOM 786 O O . TYR A 1 96 ? -23.328 -6.773 4.652 1 97.25 96 TYR A O 1
ATOM 794 N N . TYR A 1 97 ? -22.297 -8.008 3.234 1 97.25 97 TYR A N 1
ATOM 795 C CA . TYR A 1 97 ? -21.125 -8.164 4.109 1 97.25 97 TYR A CA 1
ATOM 796 C C . TYR A 1 97 ? -20.375 -6.848 4.242 1 97.25 97 TYR A C 1
ATOM 798 O O . TYR A 1 97 ? -19.812 -6.555 5.301 1 97.25 97 TYR A O 1
ATOM 806 N N . LEU A 1 98 ? -20.281 -6.125 3.193 1 98 98 LEU A N 1
ATOM 807 C CA . LEU A 1 98 ? -19.656 -4.812 3.287 1 98 98 LEU A CA 1
ATOM 808 C C . LEU A 1 98 ? -20.422 -3.91 4.246 1 98 98 LEU A C 1
ATOM 810 O O . LEU A 1 98 ? -19.828 -3.104 4.961 1 98 98 LEU A O 1
ATOM 814 N N . THR A 1 99 ? -21.797 -4.02 4.172 1 98.25 99 THR A N 1
ATOM 815 C CA . THR A 1 99 ? -22.641 -3.279 5.102 1 98.25 99 THR A CA 1
ATOM 816 C C . THR A 1 99 ? -22.344 -3.68 6.543 1 98.25 99 THR A C 1
ATOM 818 O O . THR A 1 99 ? -22.203 -2.82 7.418 1 98.25 99 THR A O 1
ATOM 821 N N . LEU A 1 100 ? -22.188 -4.926 6.789 1 97.81 100 LEU A N 1
ATOM 822 C CA . LEU A 1 100 ? -21.875 -5.41 8.125 1 97.81 100 LEU A CA 1
ATOM 823 C C . LEU A 1 100 ? -20.516 -4.879 8.594 1 97.81 100 LEU A C 1
ATOM 825 O O . LEU A 1 100 ? -20.359 -4.496 9.75 1 97.81 100 LEU A O 1
ATOM 829 N N . SER A 1 101 ? -19.547 -4.895 7.699 1 98.31 101 SER A N 1
ATOM 830 C CA . SER A 1 101 ? -18.219 -4.379 8.023 1 98.31 101 SER A CA 1
ATOM 831 C C . SER A 1 101 ? -18.281 -2.891 8.359 1 98.31 101 SER A C 1
ATOM 833 O O . SER A 1 101 ? -17.625 -2.436 9.305 1 98.31 101 SER A O 1
ATOM 835 N N . SER A 1 102 ? -19.031 -2.123 7.559 1 98.31 102 SER A N 1
ATOM 836 C CA . SER A 1 102 ? -19.188 -0.689 7.785 1 98.31 102 SER A CA 1
ATOM 837 C C . SER A 1 102 ? -19.891 -0.413 9.109 1 98.31 102 SER A C 1
ATOM 839 O O . SER A 1 102 ? -19.547 0.54 9.812 1 98.31 102 SER A O 1
ATOM 841 N N . LEU A 1 103 ? -20.859 -1.215 9.438 1 98.31 103 LEU A N 1
ATOM 842 C CA . LEU A 1 103 ? -21.578 -1.069 10.703 1 98.31 103 LEU A CA 1
ATOM 843 C C . LEU A 1 103 ? -20.656 -1.408 11.883 1 98.31 103 LEU A C 1
ATOM 845 O O . LEU A 1 103 ? -20.766 -0.796 12.945 1 98.31 103 LEU A O 1
ATOM 849 N N . LEU A 1 104 ? -19.875 -2.414 11.68 1 98.44 104 LEU A N 1
ATOM 850 C CA . LEU A 1 104 ? -18.891 -2.738 12.711 1 98.44 104 LEU A CA 1
ATOM 851 C C . LEU A 1 104 ? -17.938 -1.57 12.953 1 98.44 104 LEU A C 1
ATOM 853 O O . LEU A 1 104 ? -17.625 -1.242 14.094 1 98.44 104 LEU A O 1
ATOM 857 N N . HIS A 1 105 ? -17.406 -1.002 11.891 1 98.44 105 HIS A N 1
ATOM 858 C CA . HIS A 1 105 ? -16.562 0.186 11.984 1 98.44 105 HIS A CA 1
ATOM 859 C C . HIS A 1 105 ? -17.25 1.287 12.789 1 98.44 105 HIS A C 1
ATOM 861 O O . HIS A 1 105 ? -16.656 1.864 13.695 1 98.44 105 HIS A O 1
ATOM 867 N N . TRP A 1 106 ? -18.547 1.567 12.383 1 98.38 106 TRP A N 1
ATOM 868 C CA . TRP A 1 106 ? -19.312 2.582 13.086 1 98.38 106 TRP A CA 1
ATOM 869 C C . TRP A 1 106 ? -19.5 2.205 14.555 1 98.38 106 TRP A C 1
ATOM 871 O O . TRP A 1 106 ? -19.359 3.049 15.445 1 98.38 106 TRP A O 1
ATOM 881 N N . PHE A 1 107 ? -19.844 0.958 14.844 1 98.25 107 PHE A N 1
ATOM 882 C CA . PHE A 1 107 ? -20.109 0.486 16.203 1 98.25 107 PHE A CA 1
ATOM 883 C C . PHE A 1 107 ? -18.891 0.656 17.094 1 98.25 107 PHE A C 1
ATOM 885 O O . PHE A 1 107 ? -19 1.133 18.219 1 98.25 107 PHE A O 1
ATOM 892 N N . LEU A 1 108 ? -17.766 0.304 16.625 1 97.44 108 LEU A N 1
ATOM 893 C CA . LEU A 1 108 ? -16.531 0.395 17.391 1 97.44 108 LEU A CA 1
ATOM 894 C C . LEU A 1 108 ? -16.188 1.849 17.703 1 97.44 108 LEU A C 1
ATOM 896 O O . LEU A 1 108 ? -15.711 2.16 18.797 1 97.44 108 LEU A O 1
ATOM 900 N N . LEU A 1 109 ? -16.438 2.705 16.766 1 97 109 LEU A N 1
ATOM 901 C CA . LEU A 1 109 ? -16.188 4.125 16.984 1 97 109 LEU A CA 1
ATOM 902 C C . LEU A 1 109 ? -17.203 4.715 17.938 1 97 109 LEU A C 1
ATOM 904 O O . LEU A 1 109 ? -16.875 5.57 18.766 1 97 109 LEU A O 1
ATOM 908 N N . ALA A 1 110 ? -18.5 4.297 17.797 1 97.19 110 ALA A N 1
ATOM 909 C CA . ALA A 1 110 ? -19.531 4.727 18.734 1 97.19 110 ALA A CA 1
ATOM 910 C C . ALA A 1 110 ? -19.188 4.301 20.156 1 97.19 110 ALA A C 1
ATOM 912 O O . ALA A 1 110 ? -19.438 5.039 21.109 1 97.19 110 ALA A O 1
ATOM 913 N N . LEU A 1 111 ? -18.625 3.143 20.328 1 96.44 111 LEU A N 1
ATOM 914 C CA . LEU A 1 111 ? -18.203 2.648 21.625 1 96.44 111 LEU A CA 1
ATOM 915 C C . LEU A 1 111 ? -17.109 3.525 22.219 1 96.44 111 LEU A C 1
ATOM 917 O O . LEU A 1 111 ? -17.109 3.814 23.406 1 96.44 111 LEU A O 1
ATOM 921 N N . SER A 1 112 ? -16.156 3.902 21.391 1 94.44 112 SER A N 1
ATOM 922 C CA . SER A 1 112 ? -15.102 4.781 21.859 1 94.44 112 SER A CA 1
ATOM 923 C C . SER A 1 112 ? -15.656 6.113 22.344 1 94.44 112 SER A C 1
ATOM 925 O O . SER A 1 112 ? -15.195 6.656 23.344 1 94.44 112 SER A O 1
ATOM 927 N N . THR A 1 113 ? -16.609 6.645 21.578 1 93 113 THR A N 1
ATOM 928 C CA . THR A 1 113 ? -17.281 7.875 22 1 93 113 THR A CA 1
ATOM 929 C C . THR A 1 113 ? -18.047 7.668 23.312 1 93 113 THR A C 1
ATOM 931 O O . THR A 1 113 ? -18.016 8.531 24.188 1 93 113 THR A O 1
ATOM 934 N N . PHE A 1 114 ? -18.656 6.586 23.484 1 92.38 114 PHE A N 1
ATOM 935 C CA . PHE A 1 114 ? -19.438 6.262 24.672 1 92.38 114 PHE A CA 1
ATOM 936 C C . PHE A 1 114 ? -18.531 6.129 25.891 1 92.38 114 PHE A C 1
ATOM 938 O O . PHE A 1 114 ? -18.891 6.559 26.984 1 92.38 114 PHE A O 1
ATOM 945 N N . LEU A 1 115 ? -17.375 5.625 25.719 1 92.5 115 LEU A N 1
ATOM 946 C CA . LEU A 1 115 ? -16.422 5.414 26.797 1 92.5 115 LEU A CA 1
ATOM 947 C C . LEU A 1 115 ? -15.586 6.664 27.031 1 92.5 115 LEU A C 1
ATOM 949 O O . LEU A 1 115 ? -14.719 6.68 27.906 1 92.5 115 LEU A O 1
ATOM 953 N N . HIS A 1 116 ? -15.844 7.645 26.25 1 88 116 HIS A N 1
ATOM 954 C CA . HIS A 1 116 ? -15.164 8.93 26.344 1 88 116 HIS A CA 1
ATOM 955 C C . HIS A 1 116 ? -13.656 8.773 26.141 1 88 116 HIS A C 1
ATOM 957 O O . HIS A 1 116 ? -12.867 9.367 26.891 1 88 116 HIS A O 1
ATOM 963 N N . TYR A 1 117 ? -13.375 7.973 25.234 1 88.81 117 TYR A N 1
ATOM 964 C CA . TYR A 1 117 ? -11.969 7.801 24.891 1 88.81 117 TYR A CA 1
ATOM 965 C C . TYR A 1 117 ? -11.602 8.625 23.672 1 88.81 117 TYR A C 1
ATOM 967 O O . TYR A 1 117 ? -12.008 8.305 22.547 1 88.81 117 TYR A O 1
ATOM 975 N N . GLY A 1 118 ? -10.891 9.664 23.922 1 87.62 118 GLY A N 1
ATOM 976 C CA . GLY A 1 118 ? -10.398 10.477 22.812 1 87.62 118 GLY A CA 1
ATOM 977 C C . GLY A 1 118 ? -11.43 11.453 22.281 1 87.62 118 GLY A C 1
ATOM 978 O O . GLY A 1 118 ? -12.219 12.008 23.047 1 87.62 118 GLY A O 1
ATOM 979 N N . GLU A 1 119 ? -11.367 11.648 20.953 1 88.88 119 GLU A N 1
ATOM 980 C CA . GLU A 1 119 ? -12.266 12.562 20.234 1 88.88 119 GLU A CA 1
ATOM 981 C C . GLU A 1 119 ? -13.711 12.078 20.297 1 88.88 119 GLU A C 1
ATOM 983 O O . GLU A 1 119 ? -13.961 10.875 20.375 1 88.88 119 GLU A O 1
ATOM 988 N N . THR A 1 120 ? -14.641 13.109 20.297 1 90.56 120 THR A N 1
ATOM 989 C CA . THR A 1 120 ? -16.047 12.711 20.359 1 90.56 120 THR A CA 1
ATOM 990 C C . THR A 1 120 ? -16.844 13.398 19.266 1 90.56 120 THR A C 1
ATOM 992 O O . THR A 1 120 ? -16.578 14.547 18.906 1 90.56 120 THR A O 1
ATOM 995 N N . TYR A 1 121 ? -17.766 12.703 18.656 1 94.38 121 TYR A N 1
ATOM 996 C CA . TYR A 1 121 ? -18.766 13.125 17.688 1 94.38 121 TYR A CA 1
ATOM 997 C C . TYR A 1 121 ? -20.141 12.586 18.062 1 94.38 121 TYR A C 1
ATOM 999 O O . TYR A 1 121 ? -20.25 11.57 18.75 1 94.38 121 TYR A O 1
ATOM 1007 N N . PRO A 1 122 ? -21.203 13.367 17.688 1 96.81 122 PRO A N 1
ATOM 1008 C CA . PRO A 1 122 ? -22.516 12.758 17.875 1 96.81 122 PRO A CA 1
ATOM 1009 C C . PRO A 1 122 ? -22.656 11.414 17.156 1 96.81 122 PRO A C 1
ATOM 1011 O O . PRO A 1 122 ? -22.297 11.289 15.992 1 96.81 122 PRO A O 1
ATOM 1014 N N . ILE A 1 123 ? -23.125 10.484 17.844 1 96.88 123 ILE A N 1
ATOM 1015 C CA . ILE A 1 123 ? -23.219 9.117 17.359 1 96.88 123 ILE A CA 1
ATOM 1016 C C . ILE A 1 123 ? -24.094 9.078 16.109 1 96.88 123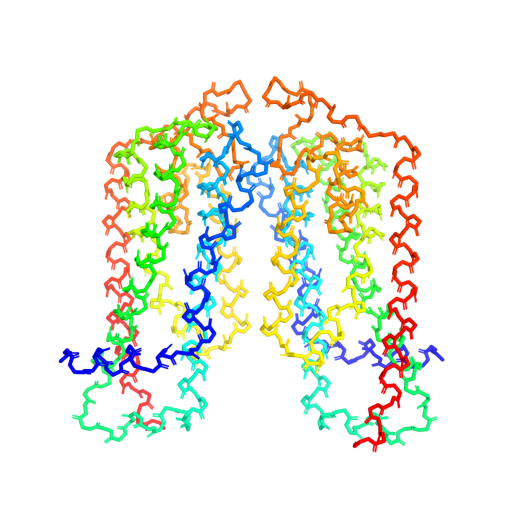 ILE A C 1
ATOM 1018 O O . ILE A 1 123 ? -23.781 8.344 15.156 1 96.88 123 ILE A O 1
ATOM 1022 N N . SER A 1 124 ? -25.141 9.914 16.047 1 97 124 SER A N 1
ATOM 1023 C CA . SER A 1 124 ? -26.016 9.953 14.891 1 97 124 SER A CA 1
ATOM 1024 C C . SER A 1 124 ? -25.297 10.516 13.672 1 97 124 SER A C 1
ATOM 1026 O O . SER A 1 124 ? -25.547 10.078 12.547 1 97 124 SER A O 1
ATOM 1028 N N . GLN A 1 125 ? -24.469 11.43 13.93 1 97.5 125 GLN A N 1
ATOM 1029 C CA . GLN A 1 125 ? -23.672 12 12.852 1 97.5 125 GLN A CA 1
ATOM 1030 C C . GLN A 1 125 ? -22.703 10.961 12.273 1 97.5 125 GLN A C 1
ATOM 1032 O O . GLN A 1 125 ? -22.531 10.875 11.055 1 97.5 125 GLN A O 1
ATOM 1037 N N . MET A 1 126 ? -22.125 10.195 13.141 1 98.06 126 MET A N 1
ATOM 1038 C CA . MET A 1 126 ? -21.219 9.133 12.719 1 98.06 126 MET A CA 1
ATOM 1039 C C . MET A 1 126 ? -21.953 8.062 11.93 1 98.06 126 MET A C 1
ATOM 1041 O O . MET A 1 126 ? -21.438 7.527 10.953 1 98.06 126 MET A O 1
ATOM 1045 N N . LEU A 1 127 ? -23.141 7.754 12.367 1 98.19 127 LEU A N 1
ATOM 1046 C CA . LEU A 1 127 ? -23.953 6.773 11.648 1 98.19 127 LEU A CA 1
ATOM 1047 C C . LEU A 1 127 ? -24.312 7.281 10.258 1 98.19 127 LEU A C 1
ATOM 1049 O O . LEU A 1 127 ? -24.234 6.531 9.281 1 98.19 127 LEU A O 1
ATOM 1053 N N . LEU A 1 128 ? -24.734 8.531 10.195 1 97.75 128 LEU A N 1
ATOM 1054 C CA . LEU A 1 128 ? -25.047 9.133 8.898 1 97.75 128 LEU A CA 1
ATOM 1055 C C . LEU A 1 128 ? -23.844 9.086 7.973 1 97.75 128 LEU A C 1
ATOM 1057 O O . LEU A 1 128 ? -23.969 8.734 6.797 1 97.75 128 LEU A O 1
ATOM 1061 N N . ALA A 1 129 ? -22.703 9.43 8.508 1 97.88 129 ALA A N 1
ATOM 1062 C CA . ALA A 1 129 ? -21.469 9.414 7.727 1 97.88 129 ALA A CA 1
ATOM 1063 C C . ALA A 1 129 ? -21.188 8.016 7.18 1 97.88 129 ALA A C 1
ATOM 1065 O O . ALA A 1 129 ? -20.859 7.855 6 1 97.88 129 ALA A O 1
ATOM 1066 N N . SER A 1 130 ? -21.297 7.008 8.008 1 98.44 130 SER A N 1
ATOM 1067 C CA . SER A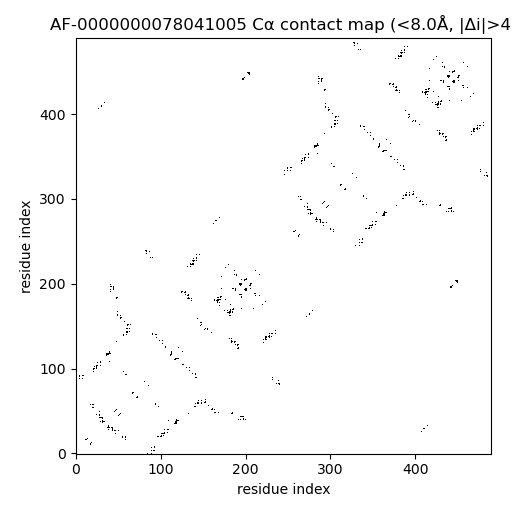 1 130 ? -21.016 5.629 7.617 1 98.44 130 SER A CA 1
ATOM 1068 C C . SER A 1 130 ? -21.984 5.152 6.543 1 98.44 130 SER A C 1
ATOM 1070 O O . SER A 1 130 ? -21.594 4.469 5.594 1 98.44 130 SER A O 1
ATOM 1072 N N . MET A 1 131 ? -23.25 5.488 6.699 1 97.81 131 MET A N 1
ATOM 1073 C CA . MET A 1 131 ? -24.25 5.055 5.738 1 97.81 131 MET A CA 1
ATOM 1074 C C . MET A 1 131 ? -24.062 5.758 4.395 1 97.81 131 MET A C 1
ATOM 1076 O O . MET A 1 131 ? -24.188 5.133 3.342 1 97.81 131 MET A O 1
ATOM 1080 N N . VAL A 1 132 ? -23.797 7.027 4.438 1 97.62 132 VAL A N 1
ATOM 1081 C CA . VAL A 1 132 ? -23.578 7.797 3.217 1 97.62 132 VAL A CA 1
ATOM 1082 C C . VAL A 1 132 ? -22.344 7.281 2.486 1 97.62 132 VAL A C 1
ATOM 1084 O O . VAL A 1 132 ? -22.359 7.145 1.262 1 97.62 132 VAL A O 1
ATOM 1087 N N . LEU A 1 133 ? -21.297 6.988 3.254 1 98.06 133 LEU A N 1
ATOM 1088 C CA . LEU A 1 133 ? -20.094 6.414 2.676 1 98.06 133 LEU A CA 1
ATOM 1089 C C . LEU A 1 133 ? -20.391 5.082 1.997 1 98.06 133 LEU A C 1
ATOM 1091 O O . LEU A 1 133 ? -19.953 4.844 0.868 1 98.06 133 LEU A O 1
ATOM 1095 N N . LEU A 1 134 ? -21.094 4.289 2.678 1 98.12 134 LEU A N 1
ATOM 1096 C CA . LEU A 1 134 ? -21.422 2.965 2.16 1 98.12 134 LEU A CA 1
ATOM 1097 C C . LEU A 1 134 ? -22.234 3.072 0.873 1 98.12 134 LEU A C 1
ATOM 1099 O O . LEU A 1 134 ? -21.906 2.439 -0.131 1 98.12 134 LEU A O 1
ATOM 1103 N N . LEU A 1 135 ? -23.25 3.889 0.902 1 98.06 135 LEU A N 1
ATOM 1104 C CA . LEU A 1 135 ? -24.141 4.023 -0.245 1 98.06 135 LEU A CA 1
ATOM 1105 C C . LEU A 1 135 ? -23.391 4.613 -1.441 1 98.06 135 LEU A C 1
ATOM 1107 O O . LEU A 1 135 ? -23.688 4.27 -2.59 1 98.06 135 LEU A O 1
ATOM 1111 N N . SER A 1 136 ? -22.422 5.422 -1.199 1 98.25 136 SER A N 1
ATOM 1112 C CA . SER A 1 136 ? -21.688 6.102 -2.27 1 98.25 136 SER A CA 1
ATOM 1113 C C . SER A 1 136 ? -20.719 5.152 -2.965 1 98.25 136 SER A C 1
ATOM 1115 O O . SER A 1 136 ? -20.281 5.418 -4.086 1 98.25 136 SER A O 1
ATOM 1117 N N . VAL A 1 137 ? -20.375 3.982 -2.344 1 98.19 137 VAL A N 1
ATOM 1118 C CA . VAL A 1 137 ? -19.312 3.174 -2.924 1 98.19 137 VAL A CA 1
ATOM 1119 C C . VAL A 1 137 ? -19.875 1.837 -3.4 1 98.19 137 VAL A C 1
ATOM 1121 O O . VAL A 1 137 ? -19.188 1.083 -4.102 1 98.19 137 VAL A O 1
ATOM 1124 N N . LEU A 1 138 ? -21.141 1.517 -3.15 1 98.38 138 LEU A N 1
ATOM 1125 C CA . LEU A 1 138 ? -21.719 0.213 -3.447 1 98.38 138 LEU A CA 1
ATOM 1126 C C . LEU A 1 138 ? -21.625 -0.099 -4.938 1 98.38 138 LEU A C 1
ATOM 1128 O O . LEU A 1 138 ? -21.5 -1.263 -5.324 1 98.38 138 LEU A O 1
ATOM 1132 N N . TRP A 1 139 ? -21.656 0.948 -5.746 1 98.62 139 TRP A N 1
ATOM 1133 C CA . TRP A 1 139 ? -21.609 0.741 -7.191 1 98.62 139 TRP A CA 1
ATOM 1134 C C . TRP A 1 139 ? -20.297 0.093 -7.609 1 98.62 139 TRP A C 1
ATOM 1136 O O . TRP A 1 139 ? -20.203 -0.505 -8.688 1 98.62 139 TRP A O 1
ATOM 1146 N N . GLN A 1 140 ? -19.266 0.158 -6.801 1 98.69 140 GLN A N 1
ATOM 1147 C CA . GLN A 1 140 ? -17.969 -0.411 -7.125 1 98.69 140 GLN A CA 1
ATOM 1148 C C . GLN A 1 140 ? -18 -1.935 -7.047 1 98.69 140 GLN A C 1
ATOM 1150 O O . GLN A 1 140 ? -17.125 -2.607 -7.594 1 98.69 140 GLN A O 1
ATOM 1155 N N . ILE A 1 141 ? -18.969 -2.51 -6.363 1 98.56 141 ILE A N 1
ATOM 1156 C CA . ILE A 1 141 ? -19.031 -3.957 -6.18 1 98.56 141 ILE A CA 1
ATOM 1157 C C . ILE A 1 141 ? -19.25 -4.637 -7.527 1 98.56 141 ILE A C 1
ATOM 1159 O O . ILE A 1 141 ? -18.453 -5.457 -7.961 1 98.56 141 ILE A O 1
ATOM 1163 N N . PRO A 1 142 ? -20.391 -4.312 -8.242 1 98.38 142 PRO A N 1
ATOM 1164 C CA . PRO A 1 142 ? -20.547 -4.957 -9.547 1 98.38 142 PRO A CA 1
ATOM 1165 C C . PRO A 1 142 ? -19.406 -4.629 -10.508 1 98.38 142 PRO A C 1
ATOM 1167 O O . PRO A 1 142 ? -19.031 -5.469 -11.328 1 98.38 142 PRO A O 1
ATOM 1170 N N . PHE A 1 143 ? -18.828 -3.473 -10.445 1 98.56 143 PHE A N 1
ATOM 1171 C CA . PHE A 1 143 ? -17.734 -3.072 -11.312 1 98.56 143 PHE A CA 1
ATOM 1172 C C . PHE A 1 143 ? -16.484 -3.922 -11.055 1 98.56 143 PHE A C 1
ATOM 1174 O O . PHE A 1 143 ? -15.914 -4.488 -11.984 1 98.56 143 PHE A O 1
ATOM 1181 N N . CYS A 1 144 ? -16.078 -4.047 -9.805 1 98.44 144 CYS A N 1
ATOM 1182 C CA . CYS A 1 144 ? -14.891 -4.812 -9.438 1 98.44 144 CYS A CA 1
ATOM 1183 C C . CYS A 1 144 ? -15.102 -6.301 -9.688 1 98.44 144 CYS A C 1
ATOM 1185 O O . CYS A 1 144 ? -14.164 -7.012 -10.047 1 98.44 144 CYS A O 1
ATOM 1187 N N . LEU A 1 145 ? -16.344 -6.777 -9.414 1 97.44 145 LEU A N 1
ATOM 1188 C CA . LEU A 1 145 ? -16.625 -8.188 -9.68 1 97.44 145 LEU A CA 1
ATOM 1189 C C . LEU A 1 145 ? -16.469 -8.5 -11.164 1 97.44 145 LEU A C 1
ATOM 1191 O O . LEU A 1 145 ? -15.906 -9.539 -11.531 1 97.44 145 LEU A O 1
ATOM 1195 N N . TRP A 1 146 ? -16.969 -7.633 -11.945 1 97.25 146 TRP A N 1
ATOM 1196 C CA . TRP A 1 146 ? -16.828 -7.785 -13.391 1 97.25 146 TRP A CA 1
ATOM 1197 C C . TRP A 1 146 ? -15.359 -7.742 -13.797 1 97.25 146 TRP A C 1
ATOM 1199 O O . TRP A 1 146 ? -14.906 -8.57 -14.594 1 97.25 146 TRP A O 1
ATOM 1209 N N . LEU A 1 147 ? -14.648 -6.773 -13.273 1 97.19 147 LEU A N 1
ATOM 1210 C CA . LEU A 1 147 ? -13.227 -6.629 -13.586 1 97.19 147 LEU A CA 1
ATOM 1211 C C . LEU A 1 147 ? -12.453 -7.875 -13.172 1 97.19 147 LEU A C 1
ATOM 1213 O O . LEU A 1 147 ? -11.562 -8.32 -13.906 1 97.19 147 LEU A O 1
ATOM 1217 N N . ALA A 1 148 ? -12.75 -8.359 -12.008 1 96.44 148 ALA A N 1
ATOM 1218 C CA . ALA A 1 148 ? -12.07 -9.547 -11.492 1 96.44 148 ALA A CA 1
ATOM 1219 C C . ALA A 1 148 ? -12.305 -10.75 -12.398 1 96.44 148 ALA A C 1
ATOM 1221 O O . ALA A 1 148 ? -11.383 -11.539 -12.648 1 96.44 148 ALA A O 1
ATOM 1222 N N . LYS A 1 149 ? -13.477 -10.922 -12.836 1 94.62 149 LYS A N 1
ATOM 1223 C CA . LYS A 1 149 ? -13.789 -12.039 -13.719 1 94.62 149 LYS A CA 1
ATOM 1224 C C . LYS A 1 149 ? -13.148 -11.859 -15.086 1 94.62 149 LYS A C 1
ATOM 1226 O O . LYS A 1 149 ? -12.609 -12.812 -15.664 1 94.62 149 LYS A O 1
ATOM 1231 N N . LYS A 1 150 ? -13.156 -10.648 -15.555 1 94.31 150 LYS A N 1
ATOM 1232 C CA . LYS A 1 150 ? -12.719 -10.383 -16.922 1 94.31 150 LYS A CA 1
ATOM 1233 C C . LYS A 1 150 ? -11.195 -10.297 -17 1 94.31 150 LYS A C 1
ATOM 1235 O O . LYS A 1 150 ? -10.594 -10.766 -17.969 1 94.31 150 LYS A O 1
ATOM 1240 N N . LEU A 1 151 ? -10.594 -9.688 -15.969 1 94.94 151 LEU A N 1
ATOM 1241 C CA . LEU A 1 151 ? -9.18 -9.344 -16.125 1 94.94 151 LEU A CA 1
ATOM 1242 C C . LEU A 1 151 ? -8.352 -9.945 -14.992 1 94.94 151 LEU A C 1
ATOM 1244 O O . LEU A 1 151 ? -7.121 -9.914 -15.031 1 94.94 151 LEU A O 1
ATOM 1248 N N . GLY A 1 152 ? -9 -10.375 -13.977 1 93.44 152 GLY A N 1
ATOM 1249 C CA . GLY A 1 152 ? -8.273 -11.047 -12.914 1 93.44 152 GLY A CA 1
ATOM 1250 C C . GLY A 1 152 ? -8.039 -10.164 -11.703 1 93.44 152 GLY A C 1
ATOM 1251 O O . GLY A 1 152 ? -8.461 -9 -11.688 1 93.44 152 GLY A O 1
ATOM 1252 N N . PHE A 1 153 ? -7.406 -10.719 -10.711 1 93.31 153 PHE A N 1
ATOM 1253 C CA . PHE A 1 153 ? -7.227 -10.125 -9.391 1 93.31 153 PHE A CA 1
ATOM 1254 C C . PHE A 1 153 ? -6.34 -8.891 -9.469 1 93.31 153 PHE A C 1
ATOM 1256 O O . PHE A 1 153 ? -6.715 -7.82 -8.984 1 93.31 153 PHE A O 1
ATOM 1263 N N . ILE A 1 154 ? -5.16 -9.023 -10.07 1 92.31 154 ILE A N 1
ATOM 1264 C CA . ILE A 1 154 ? -4.148 -7.977 -10.086 1 92.31 154 ILE A CA 1
ATOM 1265 C C . ILE A 1 154 ? -4.68 -6.766 -10.859 1 92.31 154 ILE A C 1
ATOM 1267 O O . ILE A 1 154 ? -4.543 -5.629 -10.406 1 92.31 154 ILE A O 1
ATOM 1271 N N . ALA A 1 155 ? -5.273 -6.977 -11.945 1 93.81 155 ALA A N 1
ATOM 1272 C CA . ALA A 1 155 ? -5.852 -5.895 -12.734 1 93.81 155 ALA A CA 1
ATOM 1273 C C . ALA A 1 155 ? -6.934 -5.156 -11.953 1 93.81 155 ALA A C 1
ATOM 1275 O O . ALA A 1 155 ? -7.035 -3.93 -12.023 1 93.81 155 ALA A O 1
ATOM 1276 N N . THR A 1 156 ? -7.773 -5.91 -11.219 1 96.81 156 THR A N 1
ATOM 1277 C CA . THR A 1 156 ? -8.836 -5.316 -10.422 1 96.81 156 THR A CA 1
ATOM 1278 C C . THR A 1 156 ? -8.266 -4.402 -9.344 1 96.81 156 THR A C 1
ATOM 1280 O O . THR A 1 156 ? -8.742 -3.287 -9.141 1 96.81 156 THR A O 1
ATOM 1283 N N . LEU A 1 157 ? -7.227 -4.926 -8.734 1 95.06 157 LEU A N 1
ATOM 1284 C CA . LEU A 1 157 ? -6.562 -4.152 -7.691 1 95.06 157 LEU A CA 1
ATOM 1285 C C . LEU A 1 157 ? -5.988 -2.857 -8.258 1 95.06 157 LEU A C 1
ATOM 1287 O O . LEU A 1 157 ? -6.223 -1.778 -7.707 1 95.06 157 LEU A O 1
ATOM 1291 N N . LEU A 1 158 ? -5.289 -2.896 -9.344 1 94.56 158 LEU A N 1
ATOM 1292 C CA . LEU A 1 158 ? -4.598 -1.754 -9.93 1 94.56 158 LEU A CA 1
ATOM 1293 C C . LEU A 1 158 ? -5.594 -0.72 -10.445 1 94.56 158 LEU A C 1
ATOM 1295 O O . LEU A 1 158 ? -5.441 0.476 -10.188 1 94.56 158 LEU A O 1
ATOM 1299 N N . VAL A 1 159 ? -6.617 -1.175 -11.117 1 96.56 159 VAL A N 1
ATOM 1300 C CA . VAL A 1 159 ? -7.586 -0.262 -11.711 1 96.56 159 VAL A CA 1
ATOM 1301 C C . VAL A 1 159 ? -8.367 0.451 -10.617 1 96.56 159 VAL A C 1
ATOM 1303 O O . VAL A 1 159 ? -8.492 1.679 -10.625 1 96.56 159 VAL A O 1
ATOM 1306 N N . ASN A 1 160 ? -8.891 -0.319 -9.664 1 97.31 160 ASN A N 1
ATOM 1307 C CA . ASN A 1 160 ? -9.742 0.276 -8.641 1 97.31 160 ASN A CA 1
ATOM 1308 C C . ASN A 1 160 ? -8.945 1.159 -7.688 1 97.31 160 ASN A C 1
ATOM 1310 O O . ASN A 1 160 ? -9.438 2.201 -7.246 1 97.31 160 ASN A O 1
ATOM 1314 N N . PHE A 1 161 ? -7.73 0.766 -7.383 1 94.44 161 PHE A N 1
ATOM 1315 C CA . PHE A 1 161 ? -6.895 1.562 -6.488 1 94.44 161 PHE A CA 1
ATOM 1316 C C . PHE A 1 161 ? -6.469 2.861 -7.16 1 94.44 161 PHE A C 1
ATOM 1318 O O . PHE A 1 161 ? -6.43 3.914 -6.52 1 94.44 161 PHE A O 1
ATOM 1325 N N . THR A 1 162 ? -6.078 2.773 -8.414 1 95.06 162 THR A N 1
ATOM 1326 C CA . THR A 1 162 ? -5.703 3.969 -9.164 1 95.06 162 THR A CA 1
ATOM 1327 C C . THR A 1 162 ? -6.879 4.938 -9.258 1 95.06 162 THR A C 1
ATOM 1329 O O . THR A 1 162 ? -6.723 6.137 -9.039 1 95.06 162 THR A O 1
ATOM 1332 N N . ALA A 1 163 ? -8.023 4.414 -9.523 1 97.19 163 ALA A N 1
ATOM 1333 C CA . ALA A 1 163 ? -9.219 5.246 -9.641 1 97.19 163 ALA A CA 1
ATOM 1334 C C . ALA A 1 163 ? -9.57 5.887 -8.305 1 97.19 163 ALA A C 1
ATOM 1336 O O . ALA A 1 163 ? -9.953 7.059 -8.25 1 97.19 163 ALA A O 1
ATOM 1337 N N . ASN A 1 164 ? -9.445 5.094 -7.254 1 96.5 164 ASN A N 1
ATOM 1338 C CA . ASN A 1 164 ? -9.719 5.629 -5.922 1 96.5 164 ASN A CA 1
ATOM 1339 C C . ASN A 1 164 ? -8.719 6.715 -5.539 1 96.5 164 ASN A C 1
ATOM 1341 O O . ASN A 1 164 ? -9.086 7.711 -4.914 1 96.5 164 ASN A O 1
ATOM 1345 N N . PHE A 1 165 ? -7.531 6.48 -5.887 1 94.88 165 PHE A N 1
ATOM 1346 C CA . PHE A 1 165 ? -6.484 7.453 -5.594 1 94.88 165 PHE A CA 1
ATOM 1347 C C . PHE A 1 165 ? -6.75 8.773 -6.312 1 94.88 165 PHE A C 1
ATOM 1349 O O . PHE A 1 165 ? -6.605 9.844 -5.727 1 94.88 165 PHE A O 1
ATOM 1356 N N . LEU A 1 166 ? -7.102 8.719 -7.523 1 94.5 166 LEU A N 1
ATOM 1357 C CA . LEU A 1 166 ? -7.469 9.93 -8.258 1 94.5 166 LEU A CA 1
ATOM 1358 C C . LEU A 1 166 ? -8.727 10.562 -7.668 1 94.5 166 LEU A C 1
ATOM 1360 O O . LEU A 1 166 ? -8.891 11.781 -7.715 1 94.5 166 LEU A O 1
ATOM 1364 N N . GLY A 1 167 ? -9.617 9.734 -7.09 1 95.94 167 GLY A N 1
ATOM 1365 C CA . GLY A 1 167 ? -10.797 10.234 -6.41 1 95.94 167 GLY A CA 1
ATOM 1366 C C . GLY A 1 167 ? -10.469 11.148 -5.246 1 95.94 167 GLY A C 1
ATOM 1367 O O . GLY A 1 167 ? -11.203 12.102 -4.977 1 95.94 167 GLY A O 1
ATOM 1368 N N . VAL A 1 168 ? -9.383 10.844 -4.605 1 93.5 168 VAL A N 1
ATOM 1369 C CA . VAL A 1 168 ? -8.945 11.688 -3.5 1 93.5 168 VAL A CA 1
ATOM 1370 C C . VAL A 1 168 ? -8.656 13.102 -4.008 1 93.5 168 VAL A C 1
ATOM 1372 O O . VAL A 1 168 ? -9.078 14.086 -3.395 1 93.5 168 VAL A O 1
ATOM 1375 N N . ALA A 1 169 ? -7.988 13.211 -5.125 1 90.81 169 ALA A N 1
ATOM 1376 C CA . ALA A 1 169 ? -7.66 14.516 -5.707 1 90.81 169 ALA A CA 1
ATOM 1377 C C . ALA A 1 169 ? -8.914 15.219 -6.219 1 90.81 169 ALA A C 1
ATOM 1379 O O . ALA A 1 169 ? -9.117 16.406 -5.941 1 90.81 169 ALA A O 1
ATOM 1380 N N . PHE A 1 170 ? -9.789 14.516 -6.879 1 93.12 170 PHE A N 1
ATOM 1381 C CA . PHE A 1 170 ? -10.992 15.094 -7.461 1 93.12 170 PHE A CA 1
ATOM 1382 C C . PHE A 1 170 ? -11.953 15.555 -6.371 1 93.12 170 PHE A C 1
ATOM 1384 O O . PHE A 1 170 ? -12.695 16.516 -6.555 1 93.12 170 PHE A O 1
ATOM 1391 N N . SER A 1 171 ? -11.898 14.859 -5.246 1 93.56 171 SER A N 1
ATOM 1392 C CA . SER A 1 171 ? -12.844 15.133 -4.172 1 93.56 171 SER A CA 1
ATOM 1393 C C . SER A 1 171 ? -12.656 16.547 -3.629 1 93.56 171 SER A C 1
ATOM 1395 O O . SER A 1 171 ? -13.57 17.109 -3.01 1 93.56 171 SER A O 1
ATOM 1397 N N . THR A 1 172 ? -11.5 17.172 -3.898 1 87.88 172 THR A N 1
ATOM 1398 C CA . THR A 1 172 ? -11.242 18.516 -3.379 1 87.88 172 THR A CA 1
ATOM 1399 C C . THR A 1 172 ? -11.367 19.547 -4.484 1 87.88 172 THR A C 1
ATOM 1401 O O . THR A 1 172 ? -11.016 20.719 -4.289 1 87.88 172 THR A O 1
ATOM 1404 N N . THR A 1 173 ? -11.789 19.141 -5.617 1 87.5 173 THR A N 1
ATOM 1405 C CA . THR A 1 173 ? -11.969 20.062 -6.734 1 87.5 173 THR A CA 1
ATOM 1406 C C . THR A 1 173 ? -13.445 20.297 -7.016 1 87.5 173 THR A C 1
ATOM 1408 O O . THR A 1 173 ? -14.305 19.625 -6.434 1 87.5 173 THR A O 1
ATOM 1411 N N . ALA A 1 174 ? -13.742 21.297 -7.934 1 88.19 174 ALA A N 1
ATOM 1412 C CA . ALA A 1 174 ? -15.117 21.578 -8.344 1 88.19 174 ALA A CA 1
ATOM 1413 C C . ALA A 1 174 ? -15.68 20.469 -9.227 1 88.19 174 ALA A C 1
ATOM 1415 O O . ALA A 1 174 ? -16.891 20.375 -9.414 1 88.19 174 ALA A O 1
ATOM 1416 N N . TYR A 1 175 ? -14.828 19.547 -9.633 1 91.25 175 TYR A N 1
ATOM 1417 C CA . TYR A 1 175 ? -15.234 18.516 -10.586 1 91.25 175 TYR A CA 1
ATOM 1418 C C . TYR A 1 175 ? -15.523 17.203 -9.875 1 91.25 175 TYR A C 1
ATOM 1420 O O . TYR A 1 175 ? -15.617 16.156 -10.516 1 91.25 175 TYR A O 1
ATOM 1428 N N . TRP A 1 176 ? -15.719 17.234 -8.594 1 94.56 176 TRP A N 1
ATOM 1429 C CA . TRP A 1 176 ? -15.891 16.016 -7.809 1 94.56 176 TRP A CA 1
ATOM 1430 C C . TRP A 1 176 ? -17.141 15.258 -8.25 1 94.56 176 TRP A C 1
ATOM 1432 O O . TRP A 1 176 ? -17.156 14.023 -8.25 1 94.56 176 TRP A O 1
ATOM 1442 N N . LEU A 1 177 ? -18.203 15.969 -8.719 1 94.81 177 LEU A N 1
ATOM 1443 C CA . LEU A 1 177 ? -19.469 15.344 -9.07 1 94.81 177 LEU A CA 1
ATOM 1444 C C . LEU A 1 177 ? -19.328 14.5 -10.336 1 94.81 177 LEU A C 1
ATOM 1446 O O . LEU A 1 177 ? -20.062 13.539 -10.531 1 94.81 177 LEU A O 1
ATOM 1450 N N . LEU A 1 178 ? -18.312 14.797 -11.148 1 95.56 178 LEU A N 1
ATOM 1451 C CA . LEU A 1 178 ? -18.109 14.109 -12.422 1 95.56 178 LEU A CA 1
ATOM 1452 C C . LEU A 1 178 ? -17.328 12.82 -12.219 1 95.56 178 LEU A C 1
ATOM 1454 O O . LEU A 1 178 ? -17.266 11.977 -13.117 1 95.56 178 LEU A O 1
ATOM 1458 N N . TYR A 1 179 ? -16.781 12.656 -11.086 1 97.5 179 TYR A N 1
ATOM 1459 C CA . TYR A 1 179 ? -15.914 11.508 -10.836 1 97.5 179 TYR A CA 1
ATOM 1460 C C . TYR A 1 179 ? -16.453 10.656 -9.695 1 97.5 179 TYR A C 1
ATOM 1462 O O . TYR A 1 179 ? -16.172 10.922 -8.523 1 97.5 179 TYR A O 1
ATOM 1470 N N . PRO A 1 180 ? -17.094 9.523 -9.953 1 98.31 180 PRO A N 1
ATOM 1471 C CA . PRO A 1 180 ? -17.844 8.742 -8.961 1 98.31 180 PRO A CA 1
ATOM 1472 C C . PRO A 1 180 ? -16.969 8.312 -7.777 1 98.31 180 PRO A C 1
ATOM 1474 O O . PRO A 1 180 ? -17.469 8.195 -6.656 1 98.31 180 PRO A O 1
ATOM 1477 N N . TYR A 1 181 ? -15.703 8.094 -7.957 1 98.19 181 TYR A N 1
ATOM 1478 C CA . TYR A 1 181 ? -14.812 7.652 -6.887 1 98.19 181 TYR A CA 1
ATOM 1479 C C . TYR A 1 181 ? -14.617 8.758 -5.852 1 98.19 181 TYR A C 1
ATOM 1481 O O . TYR A 1 181 ? -14.133 8.5 -4.746 1 98.19 181 TYR A O 1
ATOM 1489 N N . ALA A 1 182 ? -15.062 9.977 -6.148 1 97 182 ALA A N 1
ATOM 1490 C CA . ALA A 1 182 ? -14.859 11.125 -5.273 1 97 182 ALA A CA 1
ATOM 1491 C C . ALA A 1 182 ? -16.078 11.375 -4.395 1 97 182 ALA A C 1
ATOM 1493 O O . ALA A 1 182 ? -16 12.117 -3.414 1 97 182 ALA A O 1
ATOM 1494 N N . TRP A 1 183 ? -17.203 10.766 -4.727 1 98 183 TRP A N 1
ATOM 1495 C CA . TRP A 1 183 ? -18.484 11.117 -4.113 1 98 183 TRP A CA 1
ATOM 1496 C C . TRP A 1 183 ? -18.438 10.906 -2.604 1 98 183 TRP A C 1
ATOM 1498 O O . TRP A 1 183 ? -18.688 11.844 -1.835 1 98 183 TRP A O 1
ATOM 1508 N N . GLY A 1 184 ? -18.031 9.688 -2.199 1 97.5 184 GLY A N 1
ATOM 1509 C CA . GLY A 1 184 ? -18.016 9.391 -0.776 1 97.5 184 GLY A CA 1
ATOM 1510 C C . GLY A 1 184 ? -17.047 10.258 0.006 1 97.5 184 GLY A C 1
ATOM 1511 O O . GLY A 1 184 ? -17.359 10.703 1.109 1 97.5 184 GLY A O 1
ATOM 1512 N N . MET A 1 185 ? -15.922 10.508 -0.562 1 96.38 185 MET A N 1
ATOM 1513 C CA . MET A 1 185 ? -14.883 11.297 0.093 1 96.38 185 MET A CA 1
ATOM 1514 C C . MET A 1 185 ? -15.328 12.75 0.257 1 96.38 185 MET A C 1
ATOM 1516 O O . MET A 1 185 ? -15.133 13.352 1.315 1 96.38 185 MET A O 1
ATOM 1520 N N . ARG A 1 186 ? -15.922 13.281 -0.781 1 95.25 186 ARG A N 1
ATOM 1521 C CA . ARG A 1 186 ? -16.406 14.656 -0.75 1 95.25 186 ARG A CA 1
ATOM 1522 C C . ARG A 1 186 ? -17.484 14.844 0.321 1 95.25 186 ARG A C 1
ATOM 1524 O O . ARG A 1 186 ? -17.516 15.875 0.997 1 95.25 186 ARG A O 1
ATOM 1531 N N . LEU A 1 187 ? -18.344 13.898 0.522 1 96.38 187 LEU A N 1
ATOM 1532 C CA . LEU A 1 187 ? -19.5 14.039 1.408 1 96.38 187 LEU A CA 1
ATOM 1533 C C . LEU A 1 187 ? -19.062 13.992 2.871 1 96.38 187 LEU A C 1
ATOM 1535 O O . LEU A 1 187 ? -19.828 14.367 3.76 1 96.38 187 LEU A O 1
ATOM 1539 N N . MET A 1 188 ? -17.781 13.555 3.184 1 95.69 188 MET A N 1
ATOM 1540 C CA . MET A 1 188 ? -17.281 13.555 4.555 1 95.69 188 MET A CA 1
ATOM 1541 C C . MET A 1 188 ? -16.922 14.969 5.004 1 95.69 188 MET A C 1
ATOM 1543 O O . MET A 1 188 ? -16.875 15.25 6.203 1 95.69 188 MET A O 1
ATOM 1547 N N . ILE A 1 189 ? -16.812 15.82 4.012 1 92.88 189 ILE A N 1
ATOM 1548 C CA . ILE A 1 189 ? -16.438 17.188 4.34 1 92.88 189 ILE A CA 1
ATOM 1549 C C . ILE A 1 189 ? -17.625 17.891 5 1 92.88 189 ILE A C 1
ATOM 1551 O O . ILE A 1 189 ? -17.516 18.391 6.129 1 92.88 189 ILE A O 1
ATOM 1555 N N . PRO A 1 190 ? -18.766 17.953 4.383 1 92.81 190 PRO A N 1
ATOM 1556 C CA . PRO A 1 190 ? -19.875 18.641 5.031 1 92.81 190 PRO A CA 1
ATOM 1557 C C . PRO A 1 190 ? -20.453 17.844 6.211 1 92.81 190 PRO A C 1
ATOM 1559 O O . PRO A 1 190 ? -21.016 18.438 7.137 1 92.81 190 PRO A O 1
ATOM 1562 N N . ILE A 1 191 ? -20.266 16.516 6.301 1 94.31 191 ILE A N 1
ATOM 1563 C CA . ILE A 1 191 ? -20.922 15.688 7.309 1 94.31 191 ILE A CA 1
ATOM 1564 C C . ILE A 1 191 ? -20.047 15.586 8.547 1 94.31 191 ILE A C 1
ATOM 1566 O O . ILE A 1 191 ? -20.516 15.797 9.672 1 94.31 191 ILE A O 1
ATOM 1570 N N . MET A 1 192 ? -18.75 15.336 8.344 1 94.31 192 MET A N 1
ATOM 1571 C CA . MET A 1 192 ? -17.844 15.094 9.461 1 94.31 192 MET A CA 1
ATOM 1572 C C . MET A 1 192 ? -16.797 16.203 9.57 1 94.31 192 MET A C 1
ATOM 1574 O O . MET A 1 192 ? -16.047 16.25 10.539 1 94.31 192 MET A O 1
ATOM 1578 N N . LYS A 1 193 ? -16.781 17.062 8.562 1 91.5 193 LYS A N 1
ATOM 1579 C CA . LYS A 1 193 ? -15.797 18.141 8.508 1 91.5 193 LYS A CA 1
ATOM 1580 C C . LYS A 1 193 ? -14.375 17.594 8.414 1 91.5 193 LYS A C 1
ATOM 1582 O O . LYS A 1 193 ? -13.461 18.109 9.07 1 91.5 193 LYS A O 1
ATOM 1587 N N . ILE A 1 194 ? -14.273 16.5 7.648 1 91 194 ILE A N 1
ATOM 1588 C CA . ILE A 1 194 ? -12.969 15.883 7.445 1 91 194 ILE A CA 1
ATOM 1589 C C . ILE A 1 194 ? -12.578 15.969 5.973 1 91 194 ILE A C 1
ATOM 1591 O O . ILE A 1 194 ? -13.289 15.453 5.105 1 91 194 ILE A O 1
ATOM 1595 N N . TYR A 1 195 ? -11.469 16.547 5.703 1 87.5 195 TYR A N 1
ATOM 1596 C CA . TYR A 1 195 ? -10.93 16.594 4.352 1 87.5 195 TYR A CA 1
ATOM 1597 C C . TYR A 1 195 ? -10.227 15.281 4.008 1 87.5 195 TYR A C 1
ATOM 1599 O O . TYR A 1 195 ? -9.789 14.547 4.902 1 87.5 195 TYR A O 1
ATOM 1607 N N . PRO A 1 196 ? -10.07 14.969 2.742 1 87.81 196 PRO A N 1
ATOM 1608 C CA . PRO A 1 196 ? -9.445 13.711 2.334 1 87.81 196 PRO A CA 1
ATOM 1609 C C . PRO A 1 196 ? -8.008 13.586 2.824 1 87.81 196 PRO A C 1
ATOM 1611 O O . PRO A 1 196 ? -7.492 12.469 2.967 1 87.81 196 PRO A O 1
ATOM 1614 N N . ASN A 1 197 ? -7.367 14.695 3.154 1 79.25 197 ASN A N 1
ATOM 1615 C CA . ASN A 1 197 ? -6.004 14.641 3.678 1 79.25 197 ASN A CA 1
ATOM 1616 C C . ASN A 1 197 ? -5.992 14.43 5.188 1 79.25 197 ASN A C 1
ATOM 1618 O O . ASN A 1 197 ? -4.926 14.391 5.805 1 79.25 197 ASN A O 1
ATOM 1622 N N . GLY A 1 198 ? -7.172 14.344 5.758 1 80.06 198 GLY A N 1
ATOM 1623 C CA . GLY A 1 198 ? -7.262 14.023 7.172 1 80.06 198 GLY A CA 1
ATOM 1624 C C . GLY A 1 198 ? -7.422 15.242 8.055 1 80.06 198 GLY A C 1
ATOM 1625 O O . GLY A 1 198 ? -7.664 15.125 9.258 1 80.06 198 GLY A O 1
ATOM 1626 N N . LEU A 1 199 ? -7.473 16.453 7.473 1 77.25 199 LEU A N 1
ATOM 1627 C CA . LEU A 1 199 ? -7.613 17.672 8.25 1 77.25 199 LEU A CA 1
ATOM 1628 C C . LEU A 1 199 ? -9.086 17.984 8.516 1 77.25 199 LEU A C 1
ATOM 1630 O O . LEU A 1 199 ? -9.953 17.641 7.711 1 77.25 199 LEU A O 1
ATOM 1634 N N . LYS A 1 200 ? -9.227 18.656 9.734 1 77.75 200 LYS A N 1
ATOM 1635 C CA . LYS A 1 200 ? -10.578 19.125 10.047 1 77.75 200 LYS A CA 1
ATOM 1636 C C . LYS A 1 200 ? -10.922 20.391 9.258 1 77.75 200 LYS A C 1
ATOM 1638 O O . LYS A 1 200 ? -10.086 21.281 9.117 1 77.75 200 LYS A O 1
ATOM 1643 N N . ALA A 1 201 ? -12.062 20.344 8.734 1 63.84 201 ALA A N 1
ATOM 1644 C CA . ALA A 1 201 ? -12.531 21.516 7.984 1 63.84 201 ALA A CA 1
ATOM 1645 C C . ALA A 1 201 ? -12.656 22.734 8.891 1 63.84 201 ALA A C 1
ATOM 1647 O O . ALA A 1 201 ? -13.117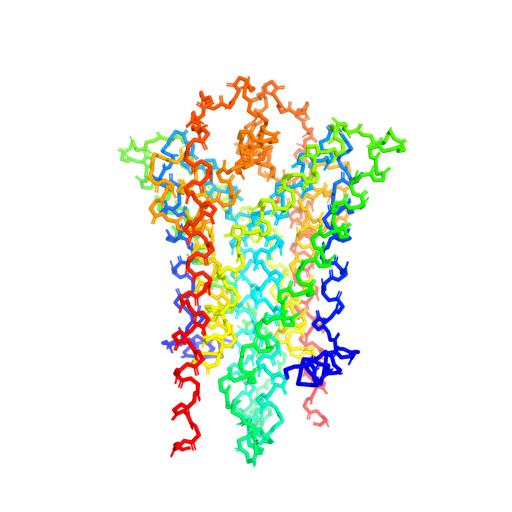 22.625 10.031 1 63.84 201 ALA A O 1
ATOM 1648 N N . GLY A 1 202 ? -12.195 23.891 8.367 1 59.22 202 GLY A N 1
ATOM 1649 C CA . GLY A 1 202 ? -12.242 25.125 9.141 1 59.22 202 GLY A CA 1
ATOM 1650 C C . GLY A 1 202 ? -10.938 25.422 9.867 1 59.22 202 GLY A C 1
ATOM 1651 O O . GLY A 1 202 ? -10.789 26.484 10.469 1 59.22 202 GLY A O 1
ATOM 1652 N N . SER A 1 203 ? -10.195 24.453 9.906 1 55.41 203 SER A N 1
ATOM 1653 C CA . SER A 1 203 ? -8.891 24.734 10.484 1 55.41 203 SER A CA 1
ATOM 1654 C C . SER A 1 203 ? -8.062 25.641 9.578 1 55.41 203 SER A C 1
ATOM 1656 O O . SER A 1 203 ? -8.344 25.734 8.375 1 55.41 203 SER A O 1
ATOM 1658 N N . GLU A 1 204 ? -7.336 26.516 10.156 1 48.72 204 GLU A N 1
ATOM 1659 C CA . GLU A 1 204 ? -6.531 27.469 9.406 1 48.72 204 GLU A CA 1
ATOM 1660 C C . GLU A 1 204 ? -5.871 26.812 8.195 1 48.72 204 GLU A C 1
ATOM 1662 O O . GLU A 1 204 ? -5.641 27.453 7.176 1 48.72 204 GLU A O 1
ATOM 1667 N N . ALA A 1 205 ? -5.48 25.719 8.453 1 48.97 205 ALA A N 1
ATOM 1668 C CA . ALA A 1 205 ? -4.703 25.016 7.438 1 48.97 205 ALA A CA 1
ATOM 1669 C C . ALA A 1 205 ? -5.605 24.469 6.336 1 48.97 205 ALA A C 1
ATOM 1671 O O . ALA A 1 205 ? -5.133 24.109 5.254 1 48.97 205 ALA A O 1
ATOM 1672 N N . ALA A 1 206 ? -6.891 24.359 6.738 1 51.97 206 ALA A N 1
ATOM 1673 C CA . ALA A 1 206 ? -7.816 23.734 5.785 1 51.97 206 ALA A CA 1
ATOM 1674 C C . ALA A 1 206 ? -8.375 24.781 4.82 1 51.97 206 ALA A C 1
ATOM 1676 O O . ALA A 1 206 ? -8.555 25.938 5.184 1 51.97 206 ALA A O 1
ATOM 1677 N N . ALA A 1 207 ? -8.188 24.562 3.422 1 51.38 207 ALA A N 1
ATOM 1678 C CA . ALA A 1 207 ? -8.773 25.375 2.352 1 51.38 207 ALA A CA 1
ATOM 1679 C C . ALA A 1 207 ? -10.18 25.828 2.719 1 51.38 207 ALA A C 1
ATOM 1681 O O . ALA A 1 207 ? -10.844 25.219 3.551 1 51.38 207 ALA A O 1
ATOM 1682 N N . PRO A 1 208 ? -10.477 27.016 2.352 1 51.38 208 PRO A N 1
ATOM 1683 C CA . PRO A 1 208 ? -11.891 27.391 2.477 1 51.38 208 PRO A CA 1
ATOM 1684 C C . PRO A 1 208 ? -12.836 26.219 2.264 1 51.38 208 PRO A C 1
ATOM 1686 O O . PRO A 1 208 ? -12.539 25.312 1.485 1 51.38 208 PRO A O 1
ATOM 1689 N N . LEU A 1 209 ? -13.719 25.953 3.268 1 58.66 209 LEU A N 1
ATOM 1690 C CA . LEU A 1 209 ? -14.75 24.938 3.139 1 58.66 209 LEU A CA 1
ATOM 1691 C C . LEU A 1 209 ? -15.18 24.766 1.684 1 58.66 209 LEU A C 1
ATOM 1693 O O . LEU A 1 209 ? -15.586 25.75 1.043 1 58.66 209 LEU A O 1
ATOM 1697 N N . LEU A 1 210 ? -14.586 23.844 1.142 1 63.78 210 LEU A N 1
ATOM 1698 C CA . LEU A 1 210 ? -15.164 23.531 -0.162 1 63.78 210 LEU A CA 1
ATOM 1699 C C . LEU A 1 210 ? -16.672 23.359 -0.061 1 63.78 210 LEU A C 1
ATOM 1701 O O . LEU A 1 210 ? -17.156 22.391 0.516 1 63.78 210 LEU A O 1
ATOM 1705 N N . ALA A 1 211 ? -17.391 24.375 -0.365 1 72.75 211 ALA A N 1
ATOM 1706 C CA . ALA A 1 211 ? -18.844 24.375 -0.221 1 72.75 211 ALA A CA 1
ATOM 1707 C C . ALA A 1 211 ? -19.484 23.219 -0.976 1 72.75 211 ALA A C 1
ATOM 1709 O O . ALA A 1 211 ? -19.078 22.906 -2.105 1 72.75 211 ALA A O 1
ATOM 1710 N N . THR A 1 212 ? -20.172 22.375 -0.186 1 83 212 THR A N 1
ATOM 1711 C CA . THR A 1 212 ? -20.969 21.297 -0.773 1 83 212 THR A CA 1
ATOM 1712 C C . THR A 1 212 ? -22.453 21.516 -0.491 1 83 212 THR A C 1
ATOM 1714 O O . THR A 1 212 ? -22.891 21.406 0.657 1 83 212 THR A O 1
ATOM 1717 N N . SER A 1 213 ? -23.234 21.766 -1.521 1 85.19 213 SER A N 1
ATOM 1718 C CA . SER A 1 213 ? -24.656 22.062 -1.352 1 85.19 213 SER A CA 1
ATOM 1719 C C . SER A 1 213 ? -25.438 20.797 -1.006 1 85.19 213 SER A C 1
ATOM 1721 O O . SER A 1 213 ? -25.016 19.688 -1.331 1 85.19 213 SER A O 1
ATOM 1723 N N . SER A 1 214 ? -26.531 20.969 -0.263 1 87.75 214 SER A N 1
ATOM 1724 C CA . SER A 1 214 ? -27.406 19.844 0.074 1 87.75 214 SER A CA 1
ATOM 1725 C C . SER A 1 214 ? -27.906 19.141 -1.181 1 87.75 214 SER A C 1
ATOM 1727 O O . SER A 1 214 ? -28.031 17.906 -1.2 1 87.75 214 SER A O 1
ATOM 1729 N N . TRP A 1 215 ? -28.109 19.922 -2.133 1 89.06 215 TRP A N 1
ATOM 1730 C CA . TRP A 1 215 ? -28.594 19.344 -3.387 1 89.06 215 TRP A CA 1
ATOM 1731 C C . TRP A 1 215 ? -27.531 18.453 -4.012 1 89.06 215 TRP A C 1
ATOM 1733 O O . TRP A 1 215 ? -27.844 17.406 -4.574 1 89.06 215 TRP A O 1
ATOM 1743 N N . SER A 1 216 ? -26.281 18.844 -3.908 1 89.62 216 SER A N 1
ATOM 1744 C CA . SER A 1 216 ? -25.203 18.047 -4.504 1 89.62 216 SER A CA 1
ATOM 1745 C C . SER A 1 216 ? -24.984 16.75 -3.74 1 89.62 216 SER A C 1
ATOM 1747 O O . SER A 1 216 ? -24.594 15.734 -4.324 1 89.62 216 SER A O 1
ATOM 1749 N N . ILE A 1 217 ? -25.297 16.781 -2.506 1 92.44 217 ILE A N 1
ATOM 1750 C CA . ILE A 1 217 ? -25.234 15.562 -1.7 1 92.44 217 ILE A CA 1
ATOM 1751 C C . ILE A 1 217 ? -26.281 14.562 -2.18 1 92.44 217 ILE A C 1
ATOM 1753 O O . ILE A 1 217 ? -25.953 13.414 -2.477 1 92.44 217 ILE A O 1
ATOM 1757 N N . MET A 1 218 ? -27.516 15.023 -2.301 1 94.69 218 MET A N 1
ATOM 1758 C CA . MET A 1 218 ? -28.609 14.172 -2.736 1 94.69 218 MET A CA 1
ATOM 1759 C C . MET A 1 218 ? -28.375 13.656 -4.152 1 94.69 218 MET A C 1
ATOM 1761 O O . MET A 1 218 ? -28.609 12.484 -4.441 1 94.69 218 MET A O 1
ATOM 1765 N N . LEU A 1 219 ? -27.891 14.523 -4.98 1 95 219 LEU A N 1
ATOM 1766 C CA . LEU A 1 219 ? -27.656 14.148 -6.367 1 95 219 LEU A CA 1
ATOM 1767 C C . LEU A 1 219 ? -26.578 13.062 -6.457 1 95 219 LEU A C 1
ATOM 1769 O O . LEU A 1 219 ? -26.719 12.109 -7.227 1 95 219 LEU A O 1
ATOM 1773 N N . SER A 1 220 ? -25.5 13.234 -5.695 1 96.19 220 SER A N 1
ATOM 1774 C CA . SER A 1 220 ? -24.422 12.25 -5.754 1 96.19 220 SER A CA 1
ATOM 1775 C C . SER A 1 220 ? -24.891 10.883 -5.27 1 96.19 220 SER A C 1
ATOM 1777 O O . SER A 1 220 ? -24.5 9.859 -5.832 1 96.19 220 SER A O 1
ATOM 1779 N N . LEU A 1 221 ? -25.766 10.805 -4.316 1 97.44 221 LEU A N 1
ATOM 1780 C CA . LEU A 1 221 ? -26.281 9.539 -3.805 1 97.44 221 LEU A CA 1
ATOM 1781 C C . LEU A 1 221 ? -27.234 8.898 -4.809 1 97.44 221 LEU A C 1
ATOM 1783 O O . LEU A 1 221 ? -27.234 7.672 -4.973 1 97.44 221 LEU A O 1
ATOM 1787 N N . MET A 1 222 ? -28.047 9.711 -5.434 1 97.88 222 MET A N 1
ATOM 1788 C CA . MET A 1 222 ? -28.938 9.203 -6.473 1 97.88 222 MET A CA 1
ATOM 1789 C C . MET A 1 222 ? -28.141 8.641 -7.648 1 97.88 222 MET A C 1
ATOM 1791 O O . MET A 1 222 ? -28.469 7.582 -8.18 1 97.88 222 MET A O 1
ATOM 1795 N N . LEU A 1 223 ? -27.125 9.375 -8.023 1 98.12 223 LEU A N 1
ATOM 1796 C CA . LEU A 1 223 ? -26.25 8.906 -9.094 1 98.12 223 LEU A CA 1
ATOM 1797 C C . LEU A 1 223 ? -25.547 7.605 -8.711 1 98.12 223 LEU A C 1
ATOM 1799 O O . LEU A 1 223 ? -25.391 6.707 -9.539 1 98.12 223 LEU A O 1
ATOM 1803 N N . ALA A 1 224 ? -25.109 7.512 -7.453 1 98.38 224 ALA A N 1
ATOM 1804 C CA . ALA A 1 224 ? -24.469 6.293 -6.969 1 98.38 224 ALA A CA 1
ATOM 1805 C C . ALA A 1 224 ? -25.422 5.105 -7.051 1 98.38 224 ALA A C 1
ATOM 1807 O O . ALA A 1 224 ? -25.031 4.008 -7.449 1 98.38 224 ALA A O 1
ATOM 1808 N N . PHE A 1 225 ? -26.656 5.332 -6.641 1 98.06 225 PHE A N 1
ATOM 1809 C CA . PHE A 1 225 ? -27.672 4.277 -6.695 1 98.06 225 PHE A CA 1
ATOM 1810 C C . PHE A 1 225 ? -27.953 3.871 -8.133 1 98.06 225 PHE A C 1
ATOM 1812 O O . PHE A 1 225 ? -28.047 2.682 -8.445 1 98.06 225 PHE A O 1
ATOM 1819 N N . ALA A 1 226 ? -28.094 4.84 -9.016 1 98.38 226 ALA A N 1
ATOM 1820 C CA . ALA A 1 226 ? -28.344 4.57 -10.43 1 98.38 226 ALA A CA 1
ATOM 1821 C C . ALA A 1 226 ? -27.172 3.791 -11.047 1 98.38 226 ALA A C 1
ATOM 1823 O O . ALA A 1 226 ? -27.391 2.859 -11.828 1 98.38 226 ALA A O 1
ATOM 1824 N N . LEU A 1 227 ? -25.984 4.188 -10.688 1 98.44 227 LEU A N 1
ATOM 1825 C CA . LEU A 1 227 ? -24.797 3.506 -11.188 1 98.44 227 LEU A CA 1
ATOM 1826 C C . LEU A 1 227 ? -24.734 2.07 -10.68 1 98.44 227 LEU A C 1
ATOM 1828 O O . LEU A 1 227 ? -24.375 1.155 -11.422 1 98.44 227 LEU A O 1
ATOM 1832 N N . PHE A 1 228 ? -25.078 1.893 -9.461 1 98.44 228 PHE A N 1
ATOM 1833 C CA . PHE A 1 228 ? -25.109 0.561 -8.867 1 98.44 228 PHE A CA 1
ATOM 1834 C C . PHE A 1 228 ? -26.109 -0.332 -9.578 1 98.44 228 PHE A C 1
ATOM 1836 O O . PHE A 1 228 ? -25.781 -1.448 -9.984 1 98.44 228 PHE A O 1
ATOM 1843 N N . ALA A 1 229 ? -27.312 0.158 -9.695 1 97.94 229 ALA A N 1
ATOM 1844 C CA . ALA A 1 229 ? -28.375 -0.594 -10.352 1 97.94 229 ALA A CA 1
ATOM 1845 C C . ALA A 1 229 ? -28.031 -0.857 -11.812 1 97.94 229 ALA A C 1
ATOM 1847 O O . ALA A 1 229 ? -28.219 -1.97 -12.312 1 97.94 229 ALA A O 1
ATOM 1848 N N . GLY A 1 230 ? -27.562 0.162 -12.5 1 98.19 230 GLY A N 1
ATOM 1849 C CA . GLY A 1 230 ? -27.203 0.022 -13.906 1 98.19 230 GLY A CA 1
ATOM 1850 C C . GLY A 1 230 ? -26.094 -0.982 -14.133 1 98.19 230 GLY A C 1
ATOM 1851 O O . GLY A 1 230 ? -26.188 -1.847 -15.008 1 98.19 230 GLY A O 1
ATOM 1852 N N . LEU A 1 231 ? -25.031 -0.9 -13.336 1 98.31 231 LEU A N 1
ATOM 1853 C CA . LEU A 1 231 ? -23.906 -1.819 -13.484 1 98.31 231 LEU A CA 1
ATOM 1854 C C . LEU A 1 231 ? -24.328 -3.244 -13.133 1 98.31 231 LEU A C 1
ATOM 1856 O O . LEU A 1 231 ? -23.891 -4.199 -13.773 1 98.31 231 LEU A O 1
ATOM 1860 N N . THR A 1 232 ? -25.125 -3.383 -12.086 1 97.56 232 THR A N 1
ATOM 1861 C CA . THR A 1 232 ? -25.609 -4.707 -11.727 1 97.56 232 THR A CA 1
ATOM 1862 C C . THR A 1 232 ? -26.375 -5.332 -12.891 1 97.56 232 THR A C 1
ATOM 1864 O O . THR A 1 232 ? -26.172 -6.496 -13.227 1 97.56 232 THR A O 1
ATOM 1867 N N . TRP A 1 233 ? -27.219 -4.492 -13.461 1 96.81 233 TRP A N 1
ATOM 1868 C CA . TRP A 1 233 ? -28.047 -4.961 -14.57 1 96.81 233 TRP A CA 1
ATOM 1869 C C . TRP A 1 233 ? -27.188 -5.316 -15.781 1 96.81 233 TRP A C 1
ATOM 1871 O O . TRP A 1 233 ? -27.312 -6.414 -16.328 1 96.81 233 TRP A O 1
ATOM 1881 N N . VAL A 1 234 ? -26.297 -4.48 -16.203 1 96.75 234 VAL A N 1
ATOM 1882 C CA . VAL A 1 234 ? -25.469 -4.664 -17.391 1 96.75 234 VAL A CA 1
ATOM 1883 C C . VAL A 1 234 ? -24.547 -5.859 -17.188 1 96.75 234 VAL A C 1
ATOM 1885 O O . VAL A 1 234 ? -24.359 -6.668 -18.109 1 96.75 234 VAL A O 1
ATOM 1888 N N . MET A 1 235 ? -23.984 -5.969 -15.992 1 94.5 235 MET A N 1
ATOM 1889 C CA . MET A 1 235 ? -23.016 -7.031 -15.75 1 94.5 235 MET A CA 1
ATOM 1890 C C . MET A 1 235 ? -23.703 -8.383 -15.609 1 94.5 235 MET A C 1
ATOM 1892 O O . MET A 1 235 ? -23.141 -9.414 -15.961 1 94.5 235 MET A O 1
ATOM 1896 N N . ALA A 1 236 ? -24.938 -8.391 -15.086 1 93.62 236 ALA A N 1
ATOM 1897 C CA . ALA A 1 236 ? -25.719 -9.625 -15.047 1 93.62 236 ALA A CA 1
ATOM 1898 C C . ALA A 1 236 ? -26.047 -10.109 -16.453 1 93.62 236 ALA A C 1
ATOM 1900 O O . ALA A 1 236 ? -26 -11.312 -16.734 1 93.62 236 ALA A O 1
ATOM 1901 N N . LEU A 1 237 ? -26.391 -9.195 -17.328 1 92.5 237 LEU A N 1
ATOM 1902 C CA . LEU A 1 237 ? -26.656 -9.539 -18.719 1 92.5 237 LEU A CA 1
ATOM 1903 C C . LEU A 1 237 ? -25.406 -10.086 -19.406 1 92.5 237 LEU A C 1
ATOM 1905 O O . LEU A 1 237 ? -25.484 -11.047 -20.172 1 92.5 237 LEU A O 1
ATOM 1909 N N . TRP A 1 238 ? -24.359 -9.461 -19.109 1 92.5 238 TRP A N 1
ATOM 1910 C CA . TRP A 1 238 ? -23.094 -9.898 -19.672 1 92.5 238 TRP A CA 1
ATOM 1911 C C . TRP A 1 238 ? -22.75 -11.312 -19.219 1 92.5 238 TRP A C 1
ATOM 1913 O O . TRP A 1 238 ? -22.297 -12.141 -20 1 92.5 238 TRP A O 1
ATOM 1923 N N . PHE A 1 239 ? -22.969 -11.57 -17.953 1 90.12 239 PHE A N 1
ATOM 1924 C CA . PHE A 1 239 ? -22.641 -12.867 -17.359 1 90.12 239 PHE A CA 1
ATOM 1925 C C . PHE A 1 239 ? -23.5 -13.969 -17.969 1 90.12 239 PHE A C 1
ATOM 1927 O O . PHE A 1 239 ? -23.031 -15.094 -18.156 1 90.12 239 PHE A O 1
ATOM 1934 N N . GLU A 1 240 ? -24.719 -13.703 -18.219 1 87.88 240 GLU A N 1
ATOM 1935 C CA . GLU A 1 240 ? -25.641 -14.672 -18.812 1 87.88 240 GLU A CA 1
ATOM 1936 C C . GLU A 1 240 ? -25.156 -15.133 -20.188 1 87.88 240 GLU A C 1
ATOM 1938 O O . GLU A 1 240 ? -25.328 -16.297 -20.562 1 87.88 240 GLU A O 1
ATOM 1943 N N . LYS A 1 241 ? -24.406 -14.352 -20.812 1 86.44 241 LYS A N 1
ATOM 1944 C CA . LYS A 1 241 ? -23.922 -14.664 -22.141 1 86.44 241 LYS A CA 1
ATOM 1945 C C . LYS A 1 241 ? -22.641 -15.5 -22.094 1 86.44 241 LYS A C 1
ATOM 1947 O O . LYS A 1 241 ? -22.203 -16.047 -23.109 1 86.44 241 LYS A O 1
ATOM 1952 N N . GLN A 1 242 ? -22 -15.594 -20.969 1 79.44 242 GLN A N 1
ATOM 1953 C CA . GLN A 1 242 ? -20.766 -16.359 -20.844 1 79.44 242 GLN A CA 1
ATOM 1954 C C . GLN A 1 242 ? -21.062 -17.859 -20.859 1 79.44 242 GLN A C 1
ATOM 1956 O O . GLN A 1 242 ? -20.172 -18.672 -21.172 1 79.44 242 GLN A O 1
ATOM 1961 N N . GLU A 1 243 ? -22.219 -18.406 -20.438 1 65.06 243 GLU A N 1
ATOM 1962 C CA . GLU A 1 243 ? -22.609 -19.797 -20.484 1 65.06 243 GLU A CA 1
ATOM 1963 C C . GLU A 1 243 ? -22.484 -20.375 -21.906 1 65.06 243 GLU A C 1
ATOM 1965 O O . GLU A 1 243 ? -22.156 -21.547 -22.078 1 65.06 243 GLU A O 1
ATOM 1970 N N . VAL A 1 244 ? -22.734 -19.625 -22.891 1 57.75 244 VAL A N 1
ATOM 1971 C CA . VAL A 1 244 ? -22.797 -20.141 -24.25 1 57.75 244 VAL A CA 1
ATOM 1972 C C . VAL A 1 244 ? -21.391 -20.281 -24.812 1 57.75 244 VAL A C 1
ATOM 1974 O O . VAL A 1 244 ? -21.156 -21.062 -25.75 1 57.75 244 VAL A O 1
ATOM 1977 N N . LYS A 1 245 ? -20.328 -19.875 -24.047 1 50.88 245 LYS A N 1
ATOM 1978 C CA . LYS A 1 245 ? -19 -20.047 -24.609 1 50.88 245 LYS A CA 1
ATOM 1979 C C . LYS A 1 245 ? -18.281 -21.219 -23.969 1 50.88 245 LYS A C 1
ATOM 1981 O O . LYS A 1 245 ? -18.422 -21.469 -22.781 1 50.88 245 LYS A O 1
ATOM 1986 N N . MET B 1 1 ? 27.922 -13.219 -10.742 1 85 1 MET B N 1
ATOM 1987 C CA . MET B 1 1 ? 26.844 -12.422 -10.148 1 85 1 MET B CA 1
ATOM 1988 C C . MET B 1 1 ? 26.25 -11.469 -11.172 1 85 1 MET B C 1
ATOM 1990 O O . MET B 1 1 ? 25.031 -11.414 -11.328 1 85 1 MET B O 1
ATOM 1994 N N . LEU B 1 2 ? 27.078 -10.969 -12 1 86.19 2 LEU B N 1
ATOM 1995 C CA . LEU B 1 2 ? 26.578 -9.992 -12.961 1 86.19 2 LEU B CA 1
ATOM 1996 C C . LEU B 1 2 ? 25.719 -10.664 -14.023 1 86.19 2 LEU B C 1
ATOM 1998 O O . LEU B 1 2 ? 24.703 -10.102 -14.445 1 86.19 2 LEU B O 1
ATOM 2002 N N . GLY B 1 3 ? 26.141 -11.797 -14.43 1 87.62 3 GLY B N 1
ATOM 2003 C CA . GLY B 1 3 ? 25.328 -12.539 -15.391 1 87.62 3 GLY B CA 1
ATOM 2004 C C . GLY B 1 3 ? 23.969 -12.914 -14.867 1 87.62 3 GLY B C 1
ATOM 2005 O O . GLY B 1 3 ? 22.969 -12.781 -15.57 1 87.62 3 GLY B O 1
ATOM 2006 N N . ILE B 1 4 ? 23.984 -13.336 -13.688 1 88.44 4 ILE B N 1
ATOM 200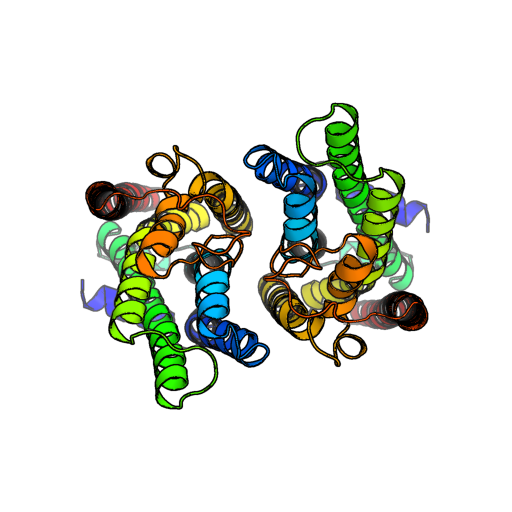7 C CA . ILE B 1 4 ? 22.719 -13.727 -13.055 1 88.44 4 ILE B CA 1
ATOM 2008 C C . ILE B 1 4 ? 21.828 -12.5 -12.883 1 88.44 4 ILE B C 1
ATOM 2010 O O . ILE B 1 4 ? 20.625 -12.57 -13.102 1 88.44 4 ILE B O 1
ATOM 2014 N N . PHE B 1 5 ? 22.406 -11.43 -12.516 1 91.44 5 PHE B N 1
ATOM 2015 C CA . PHE B 1 5 ? 21.703 -10.172 -12.352 1 91.44 5 PHE B CA 1
ATOM 2016 C C . PHE B 1 5 ? 21.062 -9.734 -13.672 1 91.44 5 PHE B C 1
ATOM 2018 O O . PHE B 1 5 ? 19.906 -9.305 -13.703 1 91.44 5 PHE B O 1
ATOM 2025 N N . GLN B 1 6 ? 21.812 -9.844 -14.719 1 91 6 GLN B N 1
ATOM 2026 C CA . GLN B 1 6 ? 21.312 -9.469 -16.047 1 91 6 GLN B CA 1
ATOM 2027 C C . GLN B 1 6 ? 20.172 -10.383 -16.469 1 91 6 GLN B C 1
ATOM 2029 O O . GLN B 1 6 ? 19.219 -9.93 -17.109 1 91 6 GLN B O 1
ATOM 2034 N N . ALA B 1 7 ? 20.344 -11.547 -16.141 1 88.25 7 ALA B N 1
ATOM 2035 C CA . ALA B 1 7 ? 19.281 -12.508 -16.453 1 88.25 7 ALA B CA 1
ATOM 2036 C C . ALA B 1 7 ? 17.984 -12.156 -15.711 1 88.25 7 ALA B C 1
ATOM 2038 O O . ALA B 1 7 ? 16.906 -12.258 -16.281 1 88.25 7 ALA B O 1
ATOM 2039 N N . GLU B 1 8 ? 18.125 -11.766 -14.469 1 88.94 8 GLU B N 1
ATOM 2040 C CA . GLU B 1 8 ? 16.969 -11.359 -13.68 1 88.94 8 GLU B CA 1
ATOM 2041 C C . GLU B 1 8 ? 16.312 -10.109 -14.266 1 88.94 8 GLU B C 1
ATOM 2043 O O . GLU B 1 8 ? 15.086 -9.992 -14.273 1 88.94 8 GLU B O 1
ATOM 2048 N N . ARG B 1 9 ? 17.094 -9.227 -14.727 1 89.69 9 ARG B N 1
ATOM 2049 C CA . ARG B 1 9 ? 16.562 -8.008 -15.328 1 89.69 9 ARG B CA 1
ATOM 2050 C C . ARG B 1 9 ? 15.844 -8.312 -16.625 1 89.69 9 ARG B C 1
ATOM 2052 O O . ARG B 1 9 ? 14.812 -7.699 -16.938 1 89.69 9 ARG B O 1
ATOM 2059 N N . LEU B 1 10 ? 16.312 -9.242 -17.359 1 87.88 10 LEU B N 1
ATOM 2060 C CA . LEU B 1 10 ? 15.734 -9.617 -18.641 1 87.88 10 LEU B CA 1
ATOM 2061 C C . LEU B 1 10 ? 14.375 -10.273 -18.453 1 87.88 10 LEU B C 1
ATOM 2063 O O . LEU B 1 10 ? 13.484 -10.125 -19.297 1 87.88 10 LEU B O 1
ATOM 2067 N N . LYS B 1 11 ? 14.211 -10.93 -17.328 1 87.56 11 LYS B N 1
ATOM 2068 C CA . LYS B 1 11 ? 12.938 -11.57 -17.031 1 87.56 11 LYS B CA 1
ATOM 2069 C C . LYS B 1 11 ? 11.836 -10.539 -16.844 1 87.56 11 LYS B C 1
ATOM 2071 O O . LYS B 1 11 ? 10.648 -10.844 -17.031 1 87.56 11 LYS B O 1
ATOM 2076 N N . LEU B 1 12 ? 12.266 -9.438 -16.484 1 89.12 12 LEU B N 1
ATOM 2077 C CA . LEU B 1 12 ? 11.289 -8.398 -16.156 1 89.12 12 LEU B CA 1
ATOM 2078 C C . LEU B 1 12 ? 10.977 -7.547 -17.391 1 89.12 12 LEU B C 1
ATOM 2080 O O . LEU B 1 12 ? 10.094 -6.688 -17.344 1 89.12 12 LEU B O 1
ATOM 2084 N N . LYS B 1 13 ? 11.648 -7.961 -18.453 1 87.75 13 LYS B N 1
ATOM 2085 C CA . LYS B 1 13 ? 11.445 -7.188 -19.672 1 87.75 13 LYS B CA 1
ATOM 2086 C C . LYS B 1 13 ? 10.016 -7.332 -20.172 1 87.75 13 LYS B C 1
ATOM 2088 O O . LYS B 1 13 ? 9.492 -8.445 -20.266 1 87.75 13 LYS B O 1
ATOM 2093 N N . ARG B 1 14 ? 9.203 -6.289 -20.344 1 86.69 14 ARG B N 1
ATOM 2094 C CA . ARG B 1 14 ? 7.867 -6.199 -20.938 1 86.69 14 ARG B CA 1
ATOM 2095 C C . ARG B 1 14 ? 6.816 -6.777 -19.984 1 86.69 14 ARG B C 1
ATOM 2097 O O . ARG B 1 14 ? 5.812 -7.336 -20.438 1 86.69 14 ARG B O 1
ATOM 2104 N N . THR B 1 15 ? 7.125 -6.785 -18.734 1 88.5 15 THR B N 1
ATOM 2105 C CA . THR B 1 15 ? 6.168 -7.285 -17.75 1 88.5 15 THR B CA 1
ATOM 2106 C C . THR B 1 15 ? 5.375 -6.133 -17.125 1 88.5 15 THR B C 1
ATOM 2108 O O . THR B 1 15 ? 5.781 -4.973 -17.219 1 88.5 15 THR B O 1
ATOM 2111 N N . MET B 1 16 ? 4.25 -6.48 -16.609 1 86.88 16 MET B N 1
ATOM 2112 C CA . MET B 1 16 ? 3.434 -5.508 -15.891 1 86.88 16 MET B CA 1
ATOM 2113 C C . MET B 1 16 ? 4.18 -4.953 -14.68 1 86.88 16 MET B C 1
ATOM 2115 O O . MET B 1 16 ? 4.008 -3.787 -14.32 1 86.88 16 MET B O 1
ATOM 2119 N N . ALA B 1 17 ? 5.008 -5.77 -14.102 1 89 17 ALA B N 1
ATOM 2120 C CA . ALA B 1 17 ? 5.781 -5.344 -12.938 1 89 17 ALA B CA 1
ATOM 2121 C C . ALA B 1 17 ? 6.672 -4.152 -13.273 1 89 17 ALA B C 1
ATOM 2123 O O . ALA B 1 17 ? 6.746 -3.189 -12.508 1 89 17 ALA B O 1
ATOM 2124 N N . LYS B 1 18 ? 7.277 -4.219 -14.344 1 90.5 18 LYS B N 1
ATOM 2125 C CA . LYS B 1 18 ? 8.164 -3.133 -14.75 1 90.5 18 LYS B CA 1
ATOM 2126 C C . LYS B 1 18 ? 7.367 -1.873 -15.086 1 90.5 18 LYS B C 1
ATOM 2128 O O . LYS B 1 18 ? 7.812 -0.759 -14.797 1 90.5 18 LYS B O 1
ATOM 2133 N N . LYS B 1 19 ? 6.242 -2 -15.648 1 92.81 19 LYS B N 1
ATOM 2134 C CA . LYS B 1 19 ? 5.387 -0.862 -15.961 1 92.81 19 LYS B CA 1
ATOM 2135 C C . LYS B 1 19 ? 4.938 -0.143 -14.695 1 92.81 19 LYS B C 1
ATOM 2137 O O . LYS B 1 19 ? 4.805 1.083 -14.68 1 92.81 19 LYS B O 1
ATOM 2142 N N . LEU B 1 20 ? 4.734 -0.911 -13.648 1 93.81 20 LEU B N 1
ATOM 2143 C CA . LEU B 1 20 ? 4.285 -0.337 -12.383 1 93.81 20 LEU B CA 1
ATOM 2144 C C . LEU B 1 20 ? 5.34 0.601 -11.805 1 93.81 20 LEU B C 1
ATOM 2146 O O . LEU B 1 20 ? 5.004 1.608 -11.18 1 93.81 20 LEU B O 1
ATOM 2150 N N . LEU B 1 21 ? 6.547 0.297 -12.109 1 93.94 21 LEU B N 1
ATOM 2151 C CA . LEU B 1 21 ? 7.664 1.078 -11.594 1 93.94 21 LEU B CA 1
ATOM 2152 C C . LEU B 1 21 ? 7.676 2.48 -12.195 1 93.94 21 LEU B C 1
ATOM 2154 O O . LEU B 1 21 ? 8.102 3.438 -11.539 1 93.94 21 LEU B O 1
ATOM 2158 N N . PHE B 1 22 ? 7.137 2.586 -13.352 1 94.31 22 PHE B N 1
ATOM 2159 C CA . PHE B 1 22 ? 7.074 3.879 -14.016 1 94.31 22 PHE B CA 1
ATOM 2160 C C . PHE B 1 22 ? 5.738 4.559 -13.758 1 94.31 22 PHE B C 1
ATOM 2162 O O . PHE B 1 22 ? 5.672 5.781 -13.617 1 94.31 22 PHE B O 1
ATOM 2169 N N . LEU B 1 23 ? 4.707 3.783 -13.633 1 95.19 23 LEU B N 1
ATOM 2170 C CA . LEU B 1 23 ? 3.355 4.324 -13.516 1 95.19 23 LEU B CA 1
ATOM 2171 C C . LEU B 1 23 ? 3.104 4.871 -12.117 1 95.19 23 LEU B C 1
ATOM 2173 O O . LEU B 1 23 ? 2.369 5.848 -11.953 1 95.19 23 LEU B O 1
ATOM 2177 N N . ALA B 1 24 ? 3.748 4.273 -11.141 1 96.69 24 ALA B N 1
ATOM 2178 C CA . ALA B 1 24 ? 3.479 4.645 -9.758 1 96.69 24 ALA B CA 1
ATOM 2179 C C . ALA B 1 24 ? 3.918 6.078 -9.469 1 96.69 24 ALA B C 1
ATOM 2181 O O . ALA B 1 24 ? 3.129 6.891 -8.984 1 96.69 24 ALA B O 1
ATOM 2182 N N . PRO B 1 25 ? 5.156 6.504 -9.812 1 97.19 25 PRO B N 1
ATOM 2183 C CA . PRO B 1 25 ? 5.551 7.898 -9.602 1 97.19 25 PRO B CA 1
ATOM 2184 C C . PRO B 1 25 ? 4.723 8.875 -10.438 1 97.19 25 PRO B C 1
ATOM 2186 O O . PRO B 1 25 ? 4.395 9.969 -9.969 1 97.19 25 PRO B O 1
ATOM 2189 N N . ILE B 1 26 ? 4.328 8.492 -11.602 1 96.38 26 ILE B N 1
ATOM 2190 C CA . ILE B 1 26 ? 3.537 9.359 -12.477 1 96.38 26 ILE B CA 1
ATOM 2191 C C . ILE B 1 26 ? 2.158 9.586 -11.867 1 96.38 26 ILE B C 1
ATOM 2193 O O . ILE B 1 26 ? 1.636 10.703 -11.891 1 96.38 26 ILE B O 1
ATOM 2197 N N . LEU B 1 27 ? 1.649 8.516 -11.289 1 95.62 27 LEU B N 1
ATOM 2198 C CA . LEU B 1 27 ? 0.341 8.609 -10.648 1 95.62 27 LEU B CA 1
ATOM 2199 C C . LEU B 1 27 ? 0.367 9.602 -9.492 1 95.62 27 LEU B C 1
ATOM 2201 O O . LEU B 1 27 ? -0.561 10.398 -9.336 1 95.62 27 LEU B O 1
ATOM 2205 N N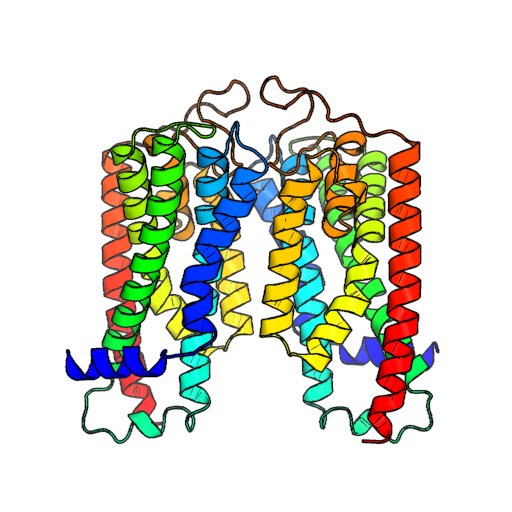 . VAL B 1 28 ? 1.354 9.586 -8.766 1 95.25 28 VAL B N 1
ATOM 2206 C CA . VAL B 1 28 ? 1.479 10.453 -7.598 1 95.25 28 VAL B CA 1
ATOM 2207 C C . VAL B 1 28 ? 1.614 11.906 -8.047 1 95.25 28 VAL B C 1
ATOM 2209 O O . VAL B 1 28 ? 1.052 12.805 -7.422 1 95.25 28 VAL B O 1
ATOM 2212 N N . ILE B 1 29 ? 2.367 12.102 -9.109 1 92.31 29 ILE B N 1
ATOM 2213 C CA . ILE B 1 29 ? 2.574 13.453 -9.609 1 92.31 29 ILE B CA 1
ATOM 2214 C C . ILE B 1 29 ? 1.268 14 -10.18 1 92.31 29 ILE B C 1
ATOM 2216 O O . ILE B 1 29 ? 0.93 15.164 -9.977 1 92.31 29 ILE B O 1
ATOM 2220 N N . ILE B 1 30 ? 0.512 13.164 -10.914 1 91.25 30 ILE B N 1
ATOM 2221 C CA . ILE B 1 30 ? -0.788 13.57 -11.438 1 91.25 30 ILE B CA 1
ATOM 2222 C C . ILE B 1 30 ? -1.698 13.992 -10.289 1 91.25 30 ILE B C 1
ATOM 2224 O O . ILE B 1 30 ? -2.379 15.016 -10.367 1 91.25 30 ILE B O 1
ATOM 2228 N N . HIS B 1 31 ? -1.646 13.195 -9.266 1 91.31 31 HIS B N 1
ATOM 2229 C CA . HIS B 1 31 ? -2.422 13.508 -8.07 1 91.31 31 HIS B CA 1
ATOM 2230 C C . HIS B 1 31 ? -2.014 14.859 -7.496 1 91.31 31 HIS B C 1
ATOM 2232 O O . HIS B 1 31 ? -2.871 15.688 -7.184 1 91.31 31 HIS B O 1
ATOM 2238 N N . GLY B 1 32 ? -0.758 15.102 -7.402 1 87.5 32 GLY B N 1
ATOM 2239 C CA . GLY B 1 32 ? -0.24 16.344 -6.867 1 87.5 32 GLY B CA 1
ATOM 2240 C C . GLY B 1 32 ? -0.54 17.547 -7.746 1 87.5 32 GLY B C 1
ATOM 2241 O O . GLY B 1 32 ? -0.779 18.641 -7.242 1 87.5 32 GLY B O 1
ATOM 2242 N N . LEU B 1 33 ? -0.532 17.359 -9.047 1 88.31 33 LEU B N 1
ATOM 2243 C CA . LEU B 1 33 ? -0.793 18.438 -9.984 1 88.31 33 LEU B CA 1
ATOM 2244 C C . LEU B 1 33 ? -2.217 18.969 -9.828 1 88.31 33 LEU B C 1
ATOM 2246 O O . LEU B 1 33 ? -2.502 20.109 -10.188 1 88.31 33 LEU B O 1
ATOM 2250 N N . MET B 1 34 ? -3.029 18.219 -9.25 1 85.56 34 MET B N 1
ATOM 2251 C CA . MET B 1 34 ? -4.426 18.609 -9.055 1 85.56 34 MET B CA 1
ATOM 2252 C C . MET B 1 34 ? -4.574 19.5 -7.828 1 85.56 34 MET B C 1
ATOM 2254 O O . MET B 1 34 ? -5.594 20.172 -7.664 1 85.56 34 MET B O 1
ATOM 2258 N N . VAL B 1 35 ? -3.52 19.531 -7.008 1 81.25 35 VAL B N 1
ATOM 2259 C CA . VAL B 1 35 ? -3.467 20.391 -5.836 1 81.25 35 VAL B CA 1
ATOM 2260 C C . VAL B 1 35 ? -2.119 21.109 -5.781 1 81.25 35 VAL B C 1
ATOM 2262 O O . VAL B 1 35 ? -1.317 20.875 -4.875 1 81.25 35 VAL B O 1
ATOM 2265 N N . PRO B 1 36 ? -1.932 22.078 -6.598 1 85.75 36 PRO B N 1
ATOM 2266 C CA . PRO B 1 36 ? -0.608 22.672 -6.82 1 85.75 36 PRO B CA 1
ATOM 2267 C C . PRO B 1 36 ? -0.03 23.312 -5.562 1 85.75 36 PRO B C 1
ATOM 2269 O O . PRO B 1 36 ? 1.188 23.312 -5.367 1 85.75 36 PRO B O 1
ATOM 2272 N N . GLN B 1 37 ? -0.82 23.922 -4.672 1 84.75 37 GLN B N 1
ATOM 2273 C CA . GLN B 1 37 ? -0.344 24.609 -3.48 1 84.75 37 GLN B CA 1
ATOM 2274 C C . GLN B 1 37 ? 0.367 23.656 -2.531 1 84.75 37 GLN B C 1
ATOM 2276 O O . GLN B 1 37 ? 1.179 24.078 -1.705 1 84.75 37 GLN B O 1
ATOM 2281 N N . TYR B 1 38 ? 0.068 22.344 -2.686 1 87.31 38 TYR B N 1
ATOM 2282 C CA . TYR B 1 38 ? 0.667 21.328 -1.823 1 87.31 38 TYR B CA 1
ATOM 2283 C C . TYR B 1 38 ? 1.259 20.203 -2.646 1 87.31 38 TYR B C 1
ATOM 2285 O O . TYR B 1 38 ? 1.296 19.047 -2.195 1 87.31 38 TYR B O 1
ATOM 2293 N N . LEU B 1 39 ? 1.599 20.578 -3.816 1 92.12 39 LEU B N 1
ATOM 2294 C CA . LEU B 1 39 ? 2.006 19.562 -4.785 1 92.12 39 LEU B CA 1
ATOM 2295 C C . LEU B 1 39 ? 3.102 18.672 -4.211 1 92.12 39 LEU B C 1
ATOM 2297 O O . LEU B 1 39 ? 2.951 17.438 -4.168 1 92.12 39 LEU B O 1
ATOM 2301 N N . ILE B 1 40 ? 4.23 19.25 -3.668 1 95 40 ILE B N 1
ATOM 2302 C CA . ILE B 1 40 ? 5.387 18.5 -3.213 1 95 40 ILE B CA 1
ATOM 2303 C C . ILE B 1 40 ? 5.043 17.766 -1.916 1 95 40 ILE B C 1
ATOM 2305 O O . ILE B 1 40 ? 5.328 16.562 -1.773 1 95 40 ILE B O 1
ATOM 2309 N N . THR B 1 41 ? 4.375 18.469 -0.965 1 92.44 41 THR B N 1
ATOM 2310 C CA . THR B 1 41 ? 3.959 17.859 0.299 1 92.44 41 THR B CA 1
ATOM 2311 C C . THR B 1 41 ? 3.037 16.672 0.055 1 92.44 41 THR B C 1
ATOM 2313 O O . THR B 1 41 ? 3.242 15.594 0.621 1 92.44 41 THR B O 1
ATOM 2316 N N . ASP B 1 42 ? 2.129 16.875 -0.841 1 90.56 42 ASP B N 1
ATOM 2317 C CA . ASP B 1 42 ? 1.164 15.828 -1.163 1 90.56 42 ASP B CA 1
ATOM 2318 C C . ASP B 1 42 ? 1.842 14.648 -1.864 1 90.56 42 ASP B C 1
ATOM 2320 O O . ASP B 1 42 ? 1.591 13.492 -1.527 1 90.56 42 ASP B O 1
ATOM 2324 N N . ALA B 1 43 ? 2.623 14.945 -2.791 1 94.69 43 ALA B N 1
ATOM 2325 C CA . ALA B 1 43 ? 3.293 13.906 -3.578 1 94.69 43 ALA B CA 1
ATOM 2326 C C . ALA B 1 43 ? 4.199 13.055 -2.699 1 94.69 43 ALA B C 1
ATOM 2328 O O . ALA B 1 43 ? 4.203 11.828 -2.811 1 94.69 43 ALA B O 1
ATOM 2329 N N . TYR B 1 44 ? 4.988 13.664 -1.824 1 96.25 44 TYR B N 1
ATOM 2330 C CA . TYR B 1 44 ? 5.84 12.898 -0.928 1 96.25 44 TYR B CA 1
ATOM 2331 C C . TYR B 1 44 ? 5.008 12.109 0.079 1 96.25 44 TYR B C 1
ATOM 2333 O O . TYR B 1 44 ? 5.305 10.953 0.373 1 96.25 44 TYR B O 1
ATOM 2341 N N . ASN B 1 45 ? 4.02 12.734 0.612 1 94.19 45 ASN B N 1
ATOM 2342 C CA . ASN B 1 45 ? 3.191 12.078 1.619 1 94.19 45 ASN B CA 1
ATOM 2343 C C . ASN B 1 45 ? 2.543 10.812 1.073 1 94.19 45 ASN B C 1
ATOM 2345 O O . ASN B 1 45 ? 2.689 9.734 1.655 1 94.19 45 ASN B O 1
ATOM 2349 N N . TRP B 1 46 ? 1.886 10.891 -0.049 1 94.56 46 TRP B N 1
ATOM 2350 C CA . TRP B 1 46 ? 1.219 9.734 -0.636 1 94.56 46 TRP B CA 1
ATOM 2351 C C . TRP B 1 46 ? 2.236 8.703 -1.111 1 94.56 46 TRP B C 1
ATOM 2353 O O . TRP B 1 46 ? 1.967 7.5 -1.086 1 94.56 46 TRP B O 1
ATOM 2363 N N . TRP B 1 47 ? 3.367 9.188 -1.491 1 97.06 47 TRP B N 1
ATOM 2364 C CA . TRP B 1 47 ? 4.414 8.266 -1.921 1 97.06 47 TRP B CA 1
ATOM 2365 C C . TRP B 1 47 ? 4.844 7.355 -0.776 1 97.06 47 TRP B C 1
ATOM 2367 O O . TRP B 1 47 ? 4.773 6.133 -0.891 1 97.06 47 TRP B O 1
ATOM 2377 N N . TYR B 1 48 ? 5.176 7.926 0.341 1 97 48 TYR B N 1
ATOM 2378 C CA . TYR B 1 48 ? 5.785 7.094 1.371 1 97 48 TYR B CA 1
ATOM 2379 C C . TYR B 1 48 ? 4.719 6.383 2.197 1 97 48 TYR B C 1
ATOM 2381 O O . TYR B 1 48 ? 5 5.363 2.834 1 97 48 TYR B O 1
ATOM 2389 N N . ILE B 1 49 ? 3.48 6.832 2.156 1 94.5 49 ILE B N 1
ATOM 2390 C CA . ILE B 1 49 ? 2.445 6.227 2.986 1 94.5 49 ILE B CA 1
ATOM 2391 C C . ILE B 1 49 ? 1.805 5.059 2.242 1 94.5 49 ILE B C 1
ATOM 2393 O O . ILE B 1 49 ? 1.47 4.035 2.846 1 94.5 49 ILE B O 1
ATOM 2397 N N . ILE B 1 50 ? 1.638 5.215 0.946 1 94.19 50 ILE B N 1
ATOM 2398 C CA . ILE B 1 50 ? 0.786 4.23 0.288 1 94.19 50 ILE B CA 1
ATOM 2399 C C . ILE B 1 50 ? 1.485 3.693 -0.958 1 94.19 50 ILE B C 1
ATOM 2401 O O . ILE B 1 50 ? 1.641 2.479 -1.117 1 94.19 50 ILE B O 1
ATOM 2405 N N . ILE B 1 51 ? 1.927 4.562 -1.856 1 96.81 51 ILE B N 1
ATOM 2406 C CA . ILE B 1 51 ? 2.309 4.168 -3.207 1 96.81 51 ILE B CA 1
ATOM 2407 C C . ILE B 1 51 ? 3.607 3.365 -3.16 1 96.81 51 ILE B C 1
ATOM 2409 O O . ILE B 1 51 ? 3.713 2.305 -3.783 1 96.81 51 ILE B O 1
ATOM 2413 N N . LEU B 1 52 ? 4.582 3.871 -2.418 1 97.44 52 LEU B N 1
ATOM 2414 C CA . LEU B 1 52 ? 5.871 3.188 -2.359 1 97.44 52 LEU B CA 1
ATOM 2415 C C . LEU B 1 52 ? 5.727 1.816 -1.707 1 97.44 52 LEU B C 1
ATOM 2417 O O . LEU B 1 52 ? 6.184 0.812 -2.26 1 97.44 52 LEU B O 1
ATOM 2421 N N . PRO B 1 53 ? 5.137 1.705 -0.545 1 96.12 53 PRO B N 1
ATOM 2422 C CA . PRO B 1 53 ? 4.945 0.367 0.019 1 96.12 53 PRO B CA 1
ATOM 2423 C C . PRO B 1 53 ? 4.09 -0.532 -0.871 1 96.12 53 PRO B C 1
ATOM 2425 O O . PRO B 1 53 ? 4.348 -1.735 -0.967 1 96.12 53 PRO B O 1
ATOM 2428 N N . GLY B 1 54 ? 3.039 0.049 -1.476 1 95.69 54 GLY B N 1
ATOM 2429 C CA . GLY B 1 54 ? 2.248 -0.731 -2.414 1 95.69 54 GLY B CA 1
ATOM 2430 C C . GLY B 1 54 ? 3.055 -1.243 -3.592 1 95.69 54 GLY B C 1
ATOM 2431 O O . GLY B 1 54 ? 2.926 -2.406 -3.98 1 95.69 54 GLY B O 1
ATOM 2432 N N . LEU B 1 55 ? 3.871 -0.367 -4.176 1 96.88 55 LEU B N 1
ATOM 2433 C CA . LEU B 1 55 ? 4.719 -0.711 -5.312 1 96.88 55 LEU B CA 1
ATOM 2434 C C . LEU B 1 55 ? 5.707 -1.811 -4.938 1 96.88 55 LEU B C 1
ATOM 2436 O O . LEU B 1 55 ? 5.871 -2.781 -5.684 1 96.88 55 LEU B O 1
ATOM 2440 N N . LEU B 1 56 ? 6.297 -1.606 -3.779 1 97.69 56 LEU B N 1
ATOM 2441 C CA . LEU B 1 56 ? 7.27 -2.582 -3.299 1 97.69 56 LEU B CA 1
ATOM 2442 C C . LEU B 1 56 ? 6.625 -3.955 -3.133 1 97.69 56 LEU B C 1
ATOM 2444 O O . LEU B 1 56 ? 7.18 -4.965 -3.574 1 97.69 56 LEU B O 1
ATOM 2448 N N . THR B 1 57 ? 5.488 -4.039 -2.525 1 97.25 57 THR B N 1
ATOM 2449 C CA . THR B 1 57 ? 4.781 -5.285 -2.266 1 97.25 57 THR B CA 1
ATOM 2450 C C . THR B 1 57 ? 4.352 -5.945 -3.574 1 97.25 57 THR B C 1
ATOM 2452 O O . THR B 1 57 ? 4.578 -7.141 -3.775 1 97.25 57 THR B O 1
ATOM 2455 N N . LEU B 1 58 ? 3.734 -5.145 -4.48 1 95.38 58 LEU B N 1
ATOM 2456 C CA . LEU B 1 58 ? 3.252 -5.68 -5.75 1 95.38 58 LEU B CA 1
ATOM 2457 C C . LEU B 1 58 ? 4.414 -6.156 -6.617 1 95.38 58 LEU B C 1
ATOM 2459 O O . LEU B 1 58 ? 4.336 -7.219 -7.238 1 95.38 58 LEU B O 1
ATOM 2463 N N . PHE B 1 59 ? 5.477 -5.379 -6.633 1 96.19 59 PHE B N 1
ATOM 2464 C CA . PHE B 1 59 ? 6.637 -5.695 -7.461 1 96.19 59 PHE B CA 1
ATOM 2465 C C . PHE B 1 59 ? 7.27 -7.012 -7.02 1 96.19 59 PHE B C 1
ATOM 2467 O O . PHE B 1 59 ? 7.516 -7.895 -7.848 1 96.19 59 PHE B O 1
ATOM 2474 N N . THR B 1 60 ? 7.457 -7.184 -5.762 1 96 60 THR B N 1
ATOM 2475 C CA . THR B 1 60 ? 8.086 -8.391 -5.238 1 96 60 THR B CA 1
ATOM 2476 C C . THR B 1 60 ? 7.184 -9.602 -5.438 1 96 60 THR B C 1
ATOM 2478 O O . THR B 1 60 ? 7.648 -10.68 -5.824 1 96 60 THR B O 1
ATOM 2481 N N . ALA B 1 61 ? 5.938 -9.438 -5.16 1 95 61 ALA B N 1
ATOM 2482 C CA . ALA B 1 61 ? 4.996 -10.547 -5.285 1 95 61 ALA B CA 1
ATOM 2483 C C . ALA B 1 61 ? 4.836 -10.969 -6.746 1 95 61 ALA B C 1
ATOM 2485 O O . ALA B 1 61 ? 4.711 -12.156 -7.047 1 95 61 ALA B O 1
ATOM 2486 N N . LEU B 1 62 ? 4.816 -10.016 -7.688 1 93.56 62 LEU B N 1
ATOM 2487 C CA . LEU B 1 62 ? 4.688 -10.32 -9.109 1 93.56 62 LEU B CA 1
ATOM 2488 C C . LEU B 1 62 ? 5.922 -11.055 -9.625 1 93.56 62 LEU B C 1
ATOM 2490 O O . LEU B 1 62 ? 5.809 -12 -10.406 1 93.56 62 LEU B O 1
ATOM 2494 N N . VAL B 1 63 ? 7.074 -10.594 -9.211 1 93.5 63 VAL B N 1
ATOM 2495 C CA . VAL B 1 63 ? 8.312 -11.258 -9.617 1 93.5 63 VAL B CA 1
ATOM 2496 C C . VAL B 1 63 ? 8.281 -12.719 -9.18 1 93.5 63 VAL B C 1
ATOM 2498 O O . VAL B 1 63 ? 8.711 -13.602 -9.922 1 93.5 63 VAL B O 1
ATOM 2501 N N . ASN B 1 64 ? 7.785 -12.953 -7.961 1 92.88 64 ASN B N 1
ATOM 2502 C CA . ASN B 1 64 ? 7.648 -14.328 -7.492 1 92.88 64 ASN B CA 1
ATOM 2503 C C . ASN B 1 64 ? 6.66 -15.117 -8.352 1 92.88 64 ASN B C 1
ATOM 2505 O O . ASN B 1 64 ? 6.887 -16.297 -8.641 1 92.88 64 ASN B O 1
ATOM 2509 N N . ILE B 1 65 ? 5.598 -14.5 -8.688 1 91.06 65 ILE B N 1
ATOM 2510 C CA . ILE B 1 65 ? 4.59 -15.148 -9.516 1 91.06 65 ILE B CA 1
ATOM 2511 C C . ILE B 1 65 ? 5.199 -15.539 -10.859 1 91.06 65 ILE B C 1
ATOM 2513 O O . ILE B 1 65 ? 4.949 -16.625 -11.367 1 91.06 65 ILE B O 1
ATOM 2517 N N . TYR B 1 66 ? 5.953 -14.641 -11.438 1 89.62 66 TYR B N 1
ATOM 2518 C CA . TYR B 1 66 ? 6.582 -14.914 -12.727 1 89.62 66 TYR B CA 1
ATOM 2519 C C . TYR B 1 66 ? 7.508 -16.125 -12.633 1 89.62 66 TYR B C 1
ATOM 2521 O O . TYR B 1 66 ? 7.594 -16.922 -13.578 1 89.62 66 TYR B O 1
ATOM 2529 N N . GLU B 1 67 ? 8.133 -16.266 -11.539 1 86.88 67 GLU B N 1
ATOM 2530 C CA . GLU B 1 67 ? 9.031 -17.391 -11.344 1 86.88 67 GLU B CA 1
ATOM 2531 C C . GLU B 1 67 ? 8.242 -18.688 -11.156 1 86.88 67 GLU B C 1
ATOM 2533 O O . GLU B 1 67 ? 8.648 -19.734 -11.656 1 86.88 67 GLU B O 1
ATOM 2538 N N . GLU B 1 68 ? 7.215 -18.609 -10.422 1 86.38 68 GLU B N 1
ATOM 2539 C CA . GLU B 1 68 ? 6.398 -19.781 -10.141 1 86.38 68 GLU B CA 1
ATOM 2540 C C . GLU B 1 68 ? 5.734 -20.312 -11.406 1 86.38 68 GLU B C 1
ATOM 2542 O O . GLU B 1 68 ? 5.543 -21.516 -11.555 1 86.38 68 GLU B O 1
ATOM 2547 N N . LYS B 1 69 ? 5.348 -19.453 -12.234 1 82.19 69 LYS B N 1
ATOM 2548 C CA . LYS B 1 69 ? 4.703 -19.844 -13.484 1 82.19 69 LYS B CA 1
ATOM 2549 C C . LYS B 1 69 ? 5.68 -20.594 -14.391 1 82.19 69 LYS B C 1
ATOM 2551 O O . LYS B 1 69 ? 5.262 -21.359 -15.266 1 82.19 69 LYS B O 1
ATOM 2556 N N . LYS B 1 70 ? 6.914 -20.234 -14.172 1 75.5 70 LYS B N 1
ATOM 2557 C CA . LYS B 1 70 ? 7.941 -20.953 -14.922 1 75.5 70 LYS B CA 1
ATOM 2558 C C . LYS B 1 70 ? 8.352 -22.234 -14.203 1 75.5 70 LYS B C 1
ATOM 2560 O O . LYS B 1 70 ? 9.484 -22.344 -13.727 1 75.5 70 LYS B O 1
ATOM 2565 N N . LEU B 1 71 ? 7.484 -23.141 -14.133 1 69.94 71 LEU B N 1
ATOM 2566 C CA . LEU B 1 71 ? 7.668 -24.484 -13.594 1 69.94 71 LEU B CA 1
ATOM 2567 C C . LEU B 1 71 ? 8 -24.422 -12.102 1 69.94 71 LEU B C 1
ATOM 2569 O O . LEU B 1 71 ? 8.867 -25.156 -11.633 1 69.94 71 LEU B O 1
ATOM 2573 N N . HIS B 1 72 ? 7.531 -23.562 -11.469 1 71 72 HIS B N 1
ATOM 2574 C CA . HIS B 1 72 ? 7.645 -23.469 -10.016 1 71 72 HIS B CA 1
ATOM 2575 C C . HIS B 1 72 ? 9.102 -23.453 -9.57 1 71 72 HIS B C 1
ATOM 2577 O O . HIS B 1 72 ? 9.508 -24.234 -8.711 1 71 72 HIS B O 1
ATOM 2583 N N . TYR B 1 73 ? 9.906 -22.828 -10.164 1 72.12 73 TYR B N 1
ATOM 2584 C CA . TYR B 1 73 ? 11.32 -22.625 -9.867 1 72.12 73 TYR B CA 1
ATOM 2585 C C . TYR B 1 73 ? 12.156 -23.797 -10.344 1 72.12 73 TYR B C 1
ATOM 2587 O O . TYR B 1 73 ? 13.375 -23.828 -10.148 1 72.12 73 TYR B O 1
ATOM 2595 N N . ARG B 1 74 ? 11.578 -24.719 -10.961 1 71.44 74 ARG B N 1
ATOM 2596 C CA . ARG B 1 74 ? 12.312 -25.906 -11.398 1 71.44 74 ARG B CA 1
ATOM 2597 C C . ARG B 1 74 ? 13.289 -25.562 -12.523 1 71.44 74 ARG B C 1
ATOM 2599 O O . ARG B 1 74 ? 14.242 -26.297 -12.773 1 71.44 74 ARG B O 1
ATOM 2606 N N . ALA B 1 75 ? 13.07 -24.453 -13.07 1 68.69 75 ALA B N 1
ATOM 2607 C CA . ALA B 1 75 ? 14.023 -24.016 -14.094 1 68.69 75 ALA B CA 1
ATOM 2608 C C . ALA B 1 75 ? 15.312 -23.516 -13.453 1 68.69 75 ALA B C 1
ATOM 2610 O O . ALA B 1 75 ? 16.359 -23.5 -14.094 1 68.69 75 ALA B O 1
ATOM 2611 N N . VAL B 1 76 ? 15.234 -23.234 -12.195 1 73.12 76 VAL B N 1
ATOM 2612 C CA . VAL B 1 76 ? 16.359 -22.578 -11.531 1 73.12 76 VAL B CA 1
ATOM 2613 C C . VAL B 1 76 ? 17.141 -23.609 -10.711 1 73.12 76 VAL B C 1
ATOM 2615 O O . VAL B 1 76 ? 18.359 -23.531 -10.594 1 73.12 76 VAL B O 1
ATOM 2618 N N . PHE B 1 77 ? 16.531 -24.594 -10.289 1 74.06 77 PHE B N 1
ATOM 2619 C CA . PHE B 1 77 ? 17.125 -25.531 -9.336 1 74.06 77 PHE B CA 1
ATOM 2620 C C . PHE B 1 77 ? 18.203 -26.375 -10.008 1 74.06 77 PHE B C 1
ATOM 2622 O O . PHE B 1 77 ? 19.25 -26.641 -9.406 1 74.06 77 PHE B O 1
ATOM 2629 N N . PRO B 1 78 ? 17.922 -26.641 -11.219 1 67.75 78 PRO B N 1
ATOM 2630 C CA . PRO B 1 78 ? 18.938 -27.5 -11.836 1 67.75 78 PRO B CA 1
ATOM 2631 C C . PRO B 1 78 ? 20.156 -26.734 -12.312 1 67.75 78 PRO B C 1
ATOM 2633 O O . PRO B 1 78 ? 21.156 -27.328 -12.695 1 67.75 78 PRO B O 1
ATOM 2636 N N . LEU B 1 79 ? 20.156 -25.531 -12.164 1 72.06 79 LEU B N 1
ATOM 2637 C CA . LEU B 1 79 ? 21.281 -24.734 -12.648 1 72.06 79 LEU B CA 1
ATOM 2638 C C . LEU B 1 79 ? 22.5 -24.891 -11.758 1 72.06 79 LEU B C 1
ATOM 2640 O O . LEU B 1 79 ? 22.359 -25.016 -10.531 1 72.06 79 LEU B O 1
ATOM 2644 N N . PRO B 1 80 ? 23.625 -24.953 -12.422 1 78.81 80 PRO B N 1
ATOM 2645 C CA . PRO B 1 80 ? 24.859 -25.078 -11.656 1 78.81 80 PRO B CA 1
ATOM 2646 C C . PRO B 1 80 ? 25.281 -23.766 -10.984 1 78.81 80 PRO B C 1
ATOM 2648 O O . PRO B 1 80 ? 26.422 -23.328 -11.125 1 78.81 80 PRO B O 1
ATOM 2651 N N . ILE B 1 81 ? 24.312 -23.188 -10.469 1 81.94 81 ILE B N 1
ATOM 2652 C CA . ILE B 1 81 ? 24.547 -21.906 -9.797 1 81.94 81 ILE B CA 1
ATOM 2653 C C . ILE B 1 81 ? 23.984 -21.969 -8.375 1 81.94 81 ILE B C 1
ATOM 2655 O O . ILE B 1 81 ? 22.969 -22.625 -8.133 1 81.94 81 ILE B O 1
ATOM 2659 N N . SER B 1 82 ? 24.688 -21.344 -7.527 1 88.06 82 SER B N 1
ATOM 2660 C CA . SER B 1 82 ? 24.25 -21.312 -6.133 1 88.06 82 SER B CA 1
ATOM 2661 C C . SER B 1 82 ? 22.891 -20.625 -6 1 88.06 82 SER B C 1
ATOM 2663 O O . SER B 1 82 ? 22.703 -19.531 -6.52 1 88.06 82 SER B O 1
ATOM 2665 N N . LEU B 1 83 ? 22.031 -21.234 -5.332 1 88.62 83 LEU B N 1
ATOM 2666 C CA . LEU B 1 83 ? 20.688 -20.688 -5.117 1 88.62 83 LEU B CA 1
ATOM 2667 C C . LEU B 1 83 ? 20.75 -19.422 -4.273 1 88.62 83 LEU B C 1
ATOM 2669 O O . LEU B 1 83 ? 19.922 -18.516 -4.441 1 88.62 83 LEU B O 1
ATOM 2673 N N . LYS B 1 84 ? 21.734 -19.422 -3.463 1 91.62 84 LYS B N 1
ATOM 2674 C CA . LYS B 1 84 ? 21.953 -18.219 -2.668 1 91.62 84 LYS B CA 1
ATOM 2675 C C . LYS B 1 84 ? 22.25 -17.016 -3.561 1 91.62 84 LYS B C 1
ATOM 2677 O O . LYS B 1 84 ? 21.75 -15.914 -3.314 1 91.62 84 LYS B O 1
ATOM 2682 N N . LYS B 1 85 ? 22.984 -17.25 -4.508 1 91.69 85 LYS B N 1
ATOM 2683 C CA . LYS B 1 85 ? 23.359 -16.188 -5.438 1 91.69 85 LYS B CA 1
ATOM 2684 C C . LYS B 1 85 ? 22.156 -15.734 -6.258 1 91.69 85 LYS B C 1
ATOM 2686 O O . LYS B 1 85 ? 21.984 -14.539 -6.504 1 91.69 85 LYS B O 1
ATOM 2691 N N . ILE B 1 86 ? 21.375 -16.641 -6.656 1 91.19 86 ILE B N 1
ATOM 2692 C CA . ILE B 1 86 ? 20.188 -16.328 -7.438 1 91.19 86 ILE B CA 1
ATOM 2693 C C . ILE B 1 86 ? 19.25 -15.453 -6.609 1 91.19 86 ILE B C 1
ATOM 2695 O O . ILE B 1 86 ? 18.734 -14.438 -7.098 1 91.19 86 ILE B O 1
ATOM 2699 N N . TRP B 1 87 ? 19.031 -15.875 -5.379 1 92.69 87 TRP B N 1
ATOM 2700 C CA . TRP B 1 87 ? 18.125 -15.141 -4.488 1 92.69 87 TRP B CA 1
ATOM 2701 C C . TRP B 1 87 ? 18.672 -13.742 -4.219 1 92.69 87 TRP B C 1
ATOM 2703 O O . TRP B 1 87 ? 17.906 -12.766 -4.23 1 92.69 87 TRP B O 1
ATOM 2713 N N . THR B 1 88 ? 19.906 -13.641 -4.039 1 95.12 88 THR B N 1
ATOM 2714 C CA . THR B 1 88 ? 20.547 -12.352 -3.777 1 95.12 88 THR B CA 1
ATOM 2715 C C . THR B 1 88 ? 20.453 -11.445 -5.004 1 95.12 88 THR B C 1
ATOM 2717 O O . THR B 1 88 ? 20.203 -10.242 -4.879 1 95.12 88 THR B O 1
ATOM 2720 N N . CYS B 1 89 ? 20.625 -11.992 -6.133 1 94.44 89 CYS B N 1
ATOM 2721 C CA . CYS B 1 89 ? 20.547 -11.211 -7.363 1 94.44 89 CYS B CA 1
ATOM 2722 C C . CYS B 1 89 ? 19.125 -10.766 -7.633 1 94.44 89 CYS B C 1
ATOM 2724 O O . CYS B 1 89 ? 18.906 -9.68 -8.172 1 94.44 89 CYS B O 1
ATOM 2726 N N . LYS B 1 90 ? 18.25 -11.602 -7.227 1 94.81 90 LYS B N 1
ATOM 2727 C CA . LYS B 1 90 ? 16.844 -11.211 -7.34 1 94.81 90 LYS B CA 1
ATOM 2728 C C . LYS B 1 90 ? 16.531 -10 -6.457 1 94.81 90 LYS B C 1
ATOM 2730 O O . LYS B 1 90 ? 15.898 -9.047 -6.906 1 94.81 90 LYS B O 1
ATOM 2735 N N . ILE B 1 91 ? 16.984 -10.047 -5.301 1 97.25 91 ILE B N 1
ATOM 2736 C CA . ILE B 1 91 ? 16.797 -8.953 -4.355 1 97.25 91 ILE B CA 1
ATOM 2737 C C . ILE B 1 91 ? 17.5 -7.699 -4.883 1 97.25 91 ILE B C 1
ATOM 2739 O O . ILE B 1 91 ? 16.938 -6.598 -4.824 1 97.25 91 ILE B O 1
ATOM 2743 N N . ALA B 1 92 ? 18.641 -7.875 -5.398 1 96.81 92 ALA B N 1
ATOM 2744 C CA . ALA B 1 92 ? 19.391 -6.75 -5.945 1 96.81 92 ALA B CA 1
ATOM 2745 C C . ALA B 1 92 ? 18.672 -6.125 -7.133 1 96.81 92 ALA B C 1
ATOM 2747 O O . ALA B 1 92 ? 18.672 -4.902 -7.289 1 96.81 92 ALA B O 1
ATOM 2748 N N . SER B 1 93 ? 18.141 -6.961 -7.98 1 95.94 93 SER B N 1
ATOM 2749 C CA . SER B 1 93 ? 17.391 -6.465 -9.133 1 95.94 93 SER B CA 1
ATOM 2750 C C . SER B 1 93 ? 16.156 -5.68 -8.695 1 95.94 93 SER B C 1
ATOM 2752 O O . SER B 1 93 ? 15.859 -4.629 -9.266 1 95.94 93 SER B O 1
ATOM 2754 N N . LEU B 1 94 ? 15.484 -6.195 -7.684 1 97.25 94 LEU B N 1
ATOM 2755 C CA . LEU B 1 94 ? 14.312 -5.516 -7.145 1 97.25 94 LEU B CA 1
ATOM 2756 C C . LEU B 1 94 ? 14.695 -4.168 -6.539 1 97.25 94 LEU B C 1
ATOM 2758 O O . LEU B 1 94 ? 14.008 -3.168 -6.754 1 97.25 94 LEU B O 1
ATOM 2762 N N . ALA B 1 95 ? 15.781 -4.156 -5.879 1 97.69 95 ALA B N 1
ATOM 2763 C CA . ALA B 1 95 ? 16.281 -2.922 -5.281 1 97.69 95 ALA B CA 1
ATOM 2764 C C . ALA B 1 95 ? 16.656 -1.907 -6.355 1 97.69 95 ALA B C 1
ATOM 2766 O O . ALA B 1 95 ? 16.406 -0.709 -6.203 1 97.69 95 ALA B O 1
ATOM 2767 N N . TYR B 1 96 ? 17.266 -2.414 -7.32 1 97.19 96 TYR B N 1
ATOM 2768 C CA . TYR B 1 96 ? 17.672 -1.563 -8.43 1 97.19 96 TYR B CA 1
ATOM 2769 C C . TYR B 1 96 ? 16.469 -0.866 -9.062 1 97.19 96 TYR B C 1
ATOM 2771 O O . TYR B 1 96 ? 16.484 0.355 -9.234 1 97.19 96 TYR B O 1
ATOM 2779 N N . TYR B 1 9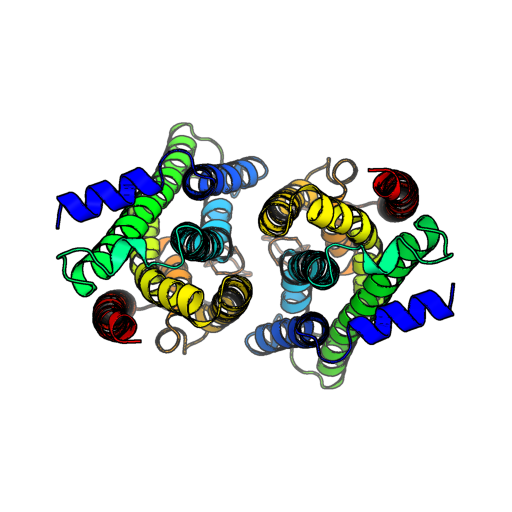7 ? 15.453 -1.539 -9.375 1 97.25 97 TYR B N 1
ATOM 2780 C CA . TYR B 1 97 ? 14.297 -0.974 -10.055 1 97.25 97 TYR B CA 1
ATOM 2781 C C . TYR B 1 97 ? 13.508 -0.06 -9.117 1 97.25 97 TYR B C 1
ATOM 2783 O O . TYR B 1 97 ? 12.938 0.941 -9.555 1 97.25 97 TYR B O 1
ATOM 2791 N N . LEU B 1 98 ? 13.445 -0.444 -7.832 1 98 98 LEU B N 1
ATOM 2792 C CA . LEU B 1 98 ? 12.789 0.438 -6.871 1 98 98 LEU B CA 1
ATOM 2793 C C . LEU B 1 98 ? 13.539 1.763 -6.754 1 98 98 LEU B C 1
ATOM 2795 O O . LEU B 1 98 ? 12.922 2.814 -6.57 1 98 98 LEU B O 1
ATOM 2799 N N . THR B 1 99 ? 14.867 1.673 -6.848 1 98.25 99 THR B N 1
ATOM 2800 C CA . THR B 1 99 ? 15.695 2.877 -6.84 1 98.25 99 THR B CA 1
ATOM 2801 C C . THR B 1 99 ? 15.383 3.748 -8.055 1 98.25 99 THR B C 1
ATOM 2803 O O . THR B 1 99 ? 15.242 4.965 -7.93 1 98.25 99 THR B O 1
ATOM 2806 N N . LEU B 1 100 ? 15.273 3.164 -9.156 1 97.75 100 LEU B N 1
ATOM 2807 C CA . LEU B 1 100 ? 14.953 3.9 -10.375 1 97.75 100 LEU B CA 1
ATOM 2808 C C . LEU B 1 100 ? 13.586 4.57 -10.266 1 97.75 100 LEU B C 1
ATOM 2810 O O . LEU B 1 100 ? 13.414 5.715 -10.695 1 97.75 100 LEU B O 1
ATOM 2814 N N . SER B 1 101 ? 12.633 3.85 -9.711 1 98.31 101 SER B N 1
ATOM 2815 C CA . SER B 1 101 ? 11.297 4.41 -9.523 1 98.31 101 SER B CA 1
ATOM 2816 C C . SER B 1 101 ? 11.32 5.594 -8.57 1 98.31 101 SER B C 1
ATOM 2818 O O . SER B 1 101 ? 10.664 6.609 -8.812 1 98.31 101 SER B O 1
ATOM 2820 N N . SER B 1 102 ? 12.055 5.457 -7.496 1 98.31 102 SER B N 1
ATOM 2821 C CA . SER B 1 102 ? 12.188 6.531 -6.516 1 98.31 102 SER B CA 1
ATOM 2822 C C . SER B 1 102 ? 12.875 7.754 -7.121 1 98.31 102 SER B C 1
ATOM 2824 O O . SER B 1 102 ? 12.508 8.891 -6.82 1 98.31 102 SER B O 1
ATOM 2826 N N . LEU B 1 103 ? 13.867 7.531 -7.91 1 98.31 103 LEU B N 1
ATOM 2827 C CA . LEU B 1 103 ? 14.562 8.625 -8.578 1 98.31 103 LEU B CA 1
ATOM 2828 C C . LEU B 1 103 ? 13.648 9.32 -9.586 1 98.31 103 LEU B C 1
ATOM 2830 O O . LEU B 1 103 ? 13.734 10.531 -9.773 1 98.31 103 LEU B O 1
ATOM 2834 N N . LEU B 1 104 ? 12.867 8.516 -10.281 1 98.44 104 LEU B N 1
ATOM 2835 C CA . LEU B 1 104 ? 11.891 9.109 -11.195 1 98.44 104 LEU B CA 1
ATOM 2836 C C . LEU B 1 104 ? 10.922 10 -10.438 1 98.44 104 LEU B C 1
ATOM 2838 O O . LEU B 1 104 ? 10.594 11.102 -10.898 1 98.44 104 LEU B O 1
ATOM 2842 N N . HIS B 1 105 ? 10.406 9.516 -9.289 1 98.44 105 HIS B N 1
ATOM 2843 C CA . HIS B 1 105 ? 9.539 10.312 -8.43 1 98.44 105 HIS B CA 1
ATOM 2844 C C . HIS B 1 105 ? 10.203 11.641 -8.062 1 98.44 105 HIS B C 1
ATOM 2846 O O . HIS B 1 105 ? 9.594 12.703 -8.188 1 98.44 105 HIS B O 1
ATOM 2852 N N . TRP B 1 106 ? 11.445 11.531 -7.625 1 98.38 106 TRP B N 1
ATOM 2853 C CA . TRP B 1 106 ? 12.203 12.727 -7.266 1 98.38 106 TRP B CA 1
ATOM 2854 C C . TRP B 1 106 ? 12.383 13.641 -8.477 1 98.38 106 TRP B C 1
ATOM 2856 O O . TRP B 1 106 ? 12.227 14.859 -8.367 1 98.38 106 TRP B O 1
ATOM 2866 N N . PHE B 1 107 ? 12.781 13.094 -9.586 1 98.19 107 PHE B N 1
ATOM 2867 C CA . PHE B 1 107 ? 13.055 13.859 -10.797 1 98.19 107 PHE B CA 1
ATOM 2868 C C . PHE B 1 107 ? 11.812 14.641 -11.234 1 98.19 107 PHE B C 1
ATOM 2870 O O . PHE B 1 107 ? 11.906 15.82 -11.57 1 98.19 107 PHE B O 1
ATOM 2877 N N . LEU B 1 108 ? 10.68 14.031 -11.258 1 97.44 108 LEU B N 1
ATOM 2878 C CA . LEU B 1 108 ? 9.445 14.672 -11.68 1 97.44 108 LEU B CA 1
ATOM 2879 C C . LEU B 1 108 ? 9.07 15.82 -10.742 1 97.44 108 LEU B C 1
ATOM 2881 O O . LEU B 1 108 ? 8.586 16.859 -11.188 1 97.44 108 LEU B O 1
ATOM 2885 N N . LEU B 1 109 ? 9.328 15.609 -9.469 1 97 109 LEU B N 1
ATOM 2886 C CA . LEU B 1 109 ? 9.039 16.672 -8.5 1 97 109 LEU B CA 1
ATOM 2887 C C . LEU B 1 109 ? 10.055 17.797 -8.625 1 97 109 LEU B C 1
ATOM 2889 O O . LEU B 1 109 ? 9.695 18.969 -8.477 1 97 109 LEU B O 1
ATOM 2893 N N . ALA B 1 110 ? 11.312 17.438 -8.852 1 97.19 110 ALA B N 1
ATOM 2894 C CA . ALA B 1 110 ? 12.336 18.453 -9.094 1 97.19 110 ALA B CA 1
ATOM 2895 C C . ALA B 1 110 ? 11.984 19.297 -10.32 1 97.19 110 ALA B C 1
ATOM 2897 O O . ALA B 1 110 ? 12.227 20.516 -10.336 1 97.19 110 ALA B O 1
ATOM 2898 N N . LEU B 1 111 ? 11.461 18.703 -11.336 1 96.38 111 LEU B N 1
ATOM 2899 C CA . LEU B 1 111 ? 11.039 19.406 -12.539 1 96.38 111 LEU B CA 1
ATOM 2900 C C . LEU B 1 111 ? 9.922 20.391 -12.227 1 96.38 111 LEU B C 1
ATOM 2902 O O . LEU B 1 111 ? 9.914 21.516 -12.742 1 96.38 111 LEU B O 1
ATOM 2906 N N . SER B 1 112 ? 8.984 19.953 -11.398 1 94.38 112 SER B N 1
ATOM 2907 C CA . SER B 1 112 ? 7.902 20.859 -11.016 1 94.38 112 SER B CA 1
ATOM 2908 C C . SER B 1 112 ? 8.438 22.078 -10.273 1 94.38 112 SER B C 1
ATOM 2910 O O . SER B 1 112 ? 7.957 23.203 -10.477 1 94.38 112 SER B O 1
ATOM 2912 N N . THR B 1 113 ? 9.383 21.828 -9.406 1 93 113 THR B N 1
ATOM 2913 C CA . THR B 1 113 ? 10.023 22.922 -8.695 1 93 113 THR B CA 1
ATOM 2914 C C . THR B 1 113 ? 10.773 23.828 -9.664 1 93 113 THR B C 1
ATOM 2916 O O . THR B 1 113 ? 10.734 25.062 -9.539 1 93 113 THR B O 1
ATOM 2919 N N . PHE B 1 114 ? 11.43 23.312 -10.602 1 92.31 114 PHE B N 1
ATOM 2920 C CA . PHE B 1 114 ? 12.203 24.047 -11.586 1 92.31 114 PHE B CA 1
ATOM 2921 C C . PHE B 1 114 ? 11.297 24.906 -12.461 1 92.31 114 PHE B C 1
ATOM 2923 O O . PHE B 1 114 ? 11.648 26.031 -12.805 1 92.31 114 PHE B O 1
ATOM 2930 N N . LEU B 1 115 ? 10.141 24.438 -12.766 1 92.56 115 LEU B N 1
ATOM 2931 C CA . LEU B 1 115 ? 9.18 25.125 -13.609 1 92.56 115 LEU B CA 1
ATOM 2932 C C . LEU B 1 115 ? 8.32 26.078 -12.789 1 92.56 115 LEU B C 1
ATOM 2934 O O . LEU B 1 115 ? 7.449 26.766 -13.328 1 92.56 115 LEU B O 1
ATOM 2938 N N . HIS B 1 116 ? 8.57 26.094 -11.516 1 87.94 116 HIS B N 1
ATOM 2939 C CA . HIS B 1 116 ? 7.863 26.953 -10.562 1 87.94 116 HIS B CA 1
ATOM 2940 C C . HIS B 1 116 ? 6.363 26.688 -10.594 1 87.94 116 HIS B C 1
ATOM 2942 O O . HIS B 1 116 ? 5.559 27.625 -10.609 1 87.94 116 HIS B O 1
ATOM 2948 N N . TYR B 1 117 ? 6.086 25.453 -10.672 1 88.75 117 TYR B N 1
ATOM 2949 C CA . TYR B 1 117 ? 4.68 25.062 -10.602 1 88.75 117 TYR B CA 1
ATOM 2950 C C . TYR B 1 117 ? 4.309 24.594 -9.195 1 88.75 117 TYR B C 1
ATOM 2952 O O . TYR B 1 117 ? 4.715 23.516 -8.758 1 88.75 117 TYR B O 1
ATOM 2960 N N . GLY B 1 118 ? 3.617 25.453 -8.531 1 87.69 118 GLY B N 1
ATOM 2961 C CA . GLY B 1 118 ? 3.115 25.078 -7.215 1 87.69 118 GLY B CA 1
ATOM 2962 C C . GLY B 1 118 ? 4.133 25.281 -6.109 1 87.69 118 GLY B C 1
ATOM 2963 O O . GLY B 1 118 ? 4.914 26.234 -6.145 1 87.69 118 GLY B O 1
ATOM 2964 N N . GLU B 1 119 ? 4.074 24.375 -5.137 1 88.94 119 GLU B N 1
ATOM 2965 C CA . GLU B 1 119 ? 4.957 24.406 -3.973 1 88.94 119 GLU B CA 1
ATOM 2966 C C . GLU B 1 119 ? 6.41 24.188 -4.375 1 88.94 119 GLU B C 1
ATOM 2968 O O . GLU B 1 119 ? 6.691 23.5 -5.363 1 88.94 119 GLU B O 1
ATOM 2973 N N . THR B 1 120 ? 7.301 24.859 -3.537 1 90.56 120 THR B N 1
ATOM 2974 C CA . THR B 1 120 ? 8.711 24.703 -3.871 1 90.56 120 THR B CA 1
ATOM 2975 C C . THR B 1 120 ? 9.516 24.266 -2.646 1 90.56 120 THR B C 1
ATOM 2977 O O . THR B 1 120 ? 9.227 24.688 -1.525 1 90.56 120 THR B O 1
ATOM 2980 N N . TYR B 1 121 ? 10.461 23.359 -2.828 1 94.38 121 TYR B N 1
ATOM 2981 C CA . TYR B 1 121 ? 11.461 22.875 -1.89 1 94.38 121 TYR B CA 1
ATOM 2982 C C . TYR B 1 121 ? 12.844 22.859 -2.533 1 94.38 121 TYR B C 1
ATOM 2984 O O . TYR B 1 121 ? 12.961 22.781 -3.758 1 94.38 121 TYR B O 1
ATOM 2992 N N . PRO B 1 122 ? 13.891 23.078 -1.646 1 96.81 122 PRO B N 1
ATOM 2993 C CA . PRO B 1 122 ? 15.211 22.859 -2.229 1 96.81 122 PRO B CA 1
ATOM 2994 C C . PRO B 1 122 ? 15.375 21.469 -2.84 1 96.81 122 PRO B C 1
ATOM 2996 O O . PRO B 1 122 ? 15.023 20.469 -2.207 1 96.81 122 PRO B O 1
ATOM 2999 N N . ILE B 1 123 ? 15.852 21.438 -4.027 1 96.88 123 ILE B N 1
ATOM 3000 C CA . ILE B 1 123 ? 15.984 20.203 -4.793 1 96.88 123 ILE B CA 1
ATOM 3001 C C . ILE B 1 123 ? 16.859 19.219 -4.027 1 96.88 123 ILE B C 1
ATOM 3003 O O . ILE B 1 123 ? 16.578 18.016 -4.02 1 96.88 123 ILE B O 1
ATOM 3007 N N . SER B 1 124 ? 17.906 19.719 -3.316 1 96.94 124 SER B N 1
ATOM 3008 C CA . SER B 1 124 ? 18.797 18.844 -2.549 1 96.94 124 SER B CA 1
ATOM 3009 C C . SER B 1 124 ? 18.062 18.219 -1.36 1 96.94 124 SER B C 1
ATOM 3011 O O . SER B 1 124 ? 18.328 17.078 -0.998 1 96.94 124 SER B O 1
ATOM 3013 N N . GLN B 1 125 ? 17.203 19 -0.81 1 97.56 125 GLN B N 1
ATOM 3014 C CA . GLN B 1 125 ? 16.391 18.484 0.296 1 97.56 125 GLN B CA 1
ATOM 3015 C C . GLN B 1 125 ? 15.461 17.375 -0.168 1 97.56 125 GLN B C 1
ATOM 3017 O O . GLN B 1 125 ? 15.297 16.375 0.524 1 97.56 125 GLN B O 1
ATOM 3022 N N . MET B 1 126 ? 14.891 17.578 -1.311 1 98.06 126 MET B N 1
ATOM 3023 C CA . MET B 1 126 ? 14 16.562 -1.882 1 98.06 126 MET B CA 1
ATOM 3024 C C . MET B 1 126 ? 14.773 15.289 -2.221 1 98.06 126 MET B C 1
ATOM 3026 O O . MET B 1 126 ? 14.258 14.18 -2.033 1 98.06 126 MET B O 1
ATOM 3030 N N . LEU B 1 127 ? 15.961 15.461 -2.729 1 98.19 127 LEU B N 1
ATOM 3031 C CA . LEU B 1 127 ? 16.781 14.297 -3.037 1 98.19 127 LEU B CA 1
ATOM 3032 C C . LEU B 1 127 ? 17.141 13.531 -1.767 1 98.19 127 LEU B C 1
ATOM 3034 O O . LEU B 1 127 ? 17.094 12.305 -1.746 1 98.19 127 LEU B O 1
ATOM 3038 N N . LEU B 1 128 ? 17.578 14.273 -0.761 1 97.81 128 LEU B N 1
ATOM 3039 C CA . LEU B 1 128 ? 17.875 13.648 0.52 1 97.81 128 LEU B CA 1
ATOM 3040 C C . LEU B 1 128 ? 16.688 12.875 1.05 1 97.81 128 LEU B C 1
ATOM 3042 O O . LEU B 1 128 ? 16.828 11.734 1.514 1 97.81 128 LEU B O 1
ATOM 3046 N N . ALA B 1 129 ? 15.539 13.469 0.996 1 97.94 129 ALA B N 1
ATOM 3047 C CA . ALA B 1 129 ? 14.305 12.836 1.454 1 97.94 129 ALA B CA 1
ATOM 3048 C C . ALA B 1 129 ? 14.047 11.531 0.699 1 97.94 129 ALA B C 1
ATOM 3050 O O . ALA B 1 129 ? 13.734 10.508 1.308 1 97.94 129 ALA B O 1
ATOM 3051 N N . SER B 1 130 ? 14.172 11.562 -0.622 1 98.44 130 SER B N 1
ATOM 3052 C CA . SER B 1 130 ? 13.914 10.391 -1.454 1 98.44 130 SER B CA 1
ATOM 3053 C C . SER B 1 130 ? 14.906 9.266 -1.152 1 98.44 130 SER B C 1
ATOM 3055 O O . SER B 1 130 ? 14.523 8.102 -1.095 1 98.44 130 SER B O 1
ATOM 3057 N N . MET B 1 131 ? 16.141 9.625 -0.956 1 97.88 131 MET B N 1
ATOM 3058 C CA . MET B 1 131 ? 17.172 8.617 -0.685 1 97.88 131 MET B CA 1
ATOM 3059 C C . MET B 1 131 ? 16.969 8.008 0.697 1 97.88 131 MET B C 1
ATOM 3061 O O . MET B 1 131 ? 17.109 6.793 0.866 1 97.88 131 MET B O 1
ATOM 3065 N N . VAL B 1 132 ? 16.703 8.82 1.638 1 97.69 132 VAL B N 1
ATOM 3066 C CA . VAL B 1 132 ? 16.484 8.336 3 1 97.69 132 VAL B CA 1
ATOM 3067 C C . VAL B 1 132 ? 15.258 7.43 3.039 1 97.69 132 VAL B C 1
ATOM 3069 O O . VAL B 1 132 ? 15.273 6.387 3.697 1 97.69 132 VAL B O 1
ATOM 3072 N N . LEU B 1 133 ? 14.211 7.824 2.348 1 98.12 133 LEU B N 1
ATOM 3073 C CA . LEU B 1 133 ? 13.016 6.996 2.256 1 98.12 133 LEU B CA 1
ATOM 3074 C C . LEU B 1 133 ? 13.336 5.637 1.641 1 98.12 133 LEU B C 1
ATOM 3076 O O . LEU B 1 133 ? 12.914 4.602 2.156 1 98.12 133 LEU B O 1
ATOM 3080 N N . LEU B 1 134 ? 14.047 5.699 0.588 1 98.12 134 LEU B N 1
ATOM 3081 C CA . LEU B 1 134 ? 14.398 4.477 -0.119 1 98.12 134 LEU B CA 1
ATOM 3082 C C . LEU B 1 134 ? 15.219 3.549 0.773 1 98.12 134 LEU B C 1
ATOM 3084 O O . LEU B 1 134 ? 14.906 2.365 0.903 1 98.12 134 LEU B O 1
ATOM 3088 N N . LEU B 1 135 ? 16.219 4.066 1.397 1 98 135 LEU B N 1
ATOM 3089 C CA . LEU B 1 135 ? 17.125 3.271 2.227 1 98 135 LEU B CA 1
ATOM 3090 C C . LEU B 1 135 ? 16.375 2.691 3.428 1 98 135 LEU B C 1
ATOM 3092 O O . LEU B 1 135 ? 16.688 1.587 3.879 1 98 135 LEU B O 1
ATOM 3096 N N . SER B 1 136 ? 15.406 3.385 3.906 1 98.25 136 SER B N 1
ATOM 3097 C CA . SER B 1 136 ? 14.68 2.959 5.098 1 98.25 136 SER B CA 1
ATOM 3098 C C . SER B 1 136 ? 13.727 1.808 4.785 1 98.25 136 SER B C 1
ATOM 3100 O O . SER B 1 136 ? 13.297 1.085 5.688 1 98.25 136 SER B O 1
ATOM 3102 N N . VAL B 1 137 ? 13.383 1.563 3.469 1 98.19 137 VAL B N 1
ATOM 3103 C CA . VAL B 1 137 ? 12.328 0.589 3.191 1 98.19 137 VAL B CA 1
ATOM 3104 C C . VAL B 1 137 ? 12.922 -0.609 2.451 1 98.19 137 VAL B C 1
ATOM 3106 O O . VAL B 1 137 ? 12.266 -1.643 2.307 1 98.19 137 VAL B O 1
ATOM 3109 N N . LEU B 1 138 ? 14.188 -0.594 2.088 1 98.38 138 LEU B N 1
ATOM 3110 C CA . LEU B 1 138 ? 14.789 -1.632 1.259 1 98.38 138 LEU B CA 1
ATOM 3111 C C . LEU B 1 138 ? 14.703 -2.992 1.943 1 98.38 138 LEU B C 1
ATOM 3113 O O . LEU B 1 138 ? 14.602 -4.023 1.274 1 98.38 138 LEU B O 1
ATOM 3117 N N . TRP B 1 139 ? 14.742 -2.994 3.227 1 98.62 139 TRP B N 1
ATOM 3118 C CA . TRP B 1 139 ? 14.719 -4.254 3.965 1 98.62 139 TRP B CA 1
ATOM 3119 C C . TRP B 1 139 ? 13.414 -5.004 3.709 1 98.62 139 TRP B C 1
ATOM 3121 O O . TRP B 1 139 ? 13.344 -6.219 3.91 1 98.62 139 TRP B O 1
ATOM 3131 N N . GLN B 1 140 ? 12.383 -4.336 3.283 1 98.69 140 GLN B N 1
ATOM 3132 C CA . GLN B 1 140 ? 11.086 -4.965 3.031 1 98.69 140 GLN B CA 1
ATOM 3133 C C . GLN B 1 140 ? 11.141 -5.852 1.791 1 98.69 140 GLN B C 1
ATOM 3135 O O . GLN B 1 140 ? 10.281 -6.719 1.604 1 98.69 140 GLN B O 1
ATOM 3140 N N . ILE B 1 141 ? 12.109 -5.66 0.903 1 98.56 141 ILE B N 1
ATOM 3141 C CA . ILE B 1 141 ? 12.203 -6.418 -0.341 1 98.56 141 ILE B CA 1
ATOM 3142 C C . ILE B 1 141 ? 12.461 -7.891 -0.031 1 98.56 141 ILE B C 1
ATOM 3144 O O . ILE B 1 141 ? 11.672 -8.758 -0.413 1 98.56 141 ILE B O 1
ATOM 3148 N N . PRO B 1 142 ? 13.555 -8.234 0.695 1 98.38 142 PRO B N 1
ATOM 3149 C CA . PRO B 1 142 ? 13.742 -9.648 1.011 1 98.38 142 PRO B CA 1
ATOM 3150 C C . PRO B 1 142 ? 12.609 -10.219 1.862 1 98.38 142 PRO B C 1
ATOM 3152 O O . PRO B 1 142 ? 12.25 -11.391 1.715 1 98.38 142 PRO B O 1
ATOM 3155 N N . PHE B 1 143 ? 12.039 -9.461 2.705 1 98.62 143 PHE B N 1
ATOM 3156 C CA . PHE B 1 143 ? 10.945 -9.906 3.553 1 98.62 143 PHE B CA 1
ATOM 3157 C C . PHE B 1 143 ? 9.719 -10.258 2.715 1 98.62 143 PHE B C 1
ATOM 3159 O O . PHE B 1 143 ? 9.156 -11.344 2.848 1 98.62 143 PHE B O 1
ATOM 3166 N N . CYS B 1 144 ? 9.281 -9.375 1.845 1 98.44 144 CYS B N 1
ATOM 3167 C CA . CYS B 1 144 ? 8.102 -9.578 1.011 1 98.44 144 CYS B CA 1
ATOM 3168 C C . CYS B 1 144 ? 8.336 -10.695 0.001 1 98.44 144 CYS B C 1
ATOM 3170 O O . CYS B 1 144 ? 7.414 -11.438 -0.341 1 98.44 144 CYS B O 1
ATOM 3172 N N . LEU B 1 145 ? 9.586 -10.773 -0.505 1 97.44 145 LEU B N 1
ATOM 3173 C CA . LEU B 1 145 ? 9.898 -11.852 -1.435 1 97.44 145 LEU B CA 1
ATOM 3174 C C . LEU B 1 145 ? 9.758 -13.211 -0.756 1 97.44 145 LEU B C 1
ATOM 3176 O O . LEU B 1 145 ? 9.227 -14.156 -1.346 1 97.44 145 LEU B O 1
ATOM 3180 N N . TRP B 1 146 ? 10.234 -13.266 0.37 1 97.19 146 TRP B N 1
ATOM 3181 C CA . TRP B 1 146 ? 10.102 -14.492 1.154 1 97.19 146 TRP B CA 1
ATOM 3182 C C . TRP B 1 146 ? 8.641 -14.812 1.433 1 97.19 146 TRP B C 1
ATOM 3184 O O . TRP B 1 146 ? 8.203 -15.953 1.282 1 97.19 146 TRP B O 1
ATOM 3194 N N . LEU B 1 147 ? 7.945 -13.812 1.864 1 97.12 147 LEU B N 1
ATOM 3195 C CA . LEU B 1 147 ? 6.527 -13.977 2.156 1 97.12 147 LEU B CA 1
ATOM 3196 C C . LEU B 1 147 ? 5.77 -14.453 0.92 1 97.12 147 LEU B C 1
ATOM 3198 O O . LEU B 1 147 ? 4.895 -15.312 1.015 1 97.12 147 LEU B O 1
ATOM 3202 N N . ALA B 1 148 ? 6.047 -13.844 -0.169 1 96.44 148 ALA B N 1
ATOM 3203 C CA . ALA B 1 148 ? 5.387 -14.188 -1.426 1 96.44 148 ALA B CA 1
ATOM 3204 C C . ALA B 1 148 ? 5.645 -15.641 -1.8 1 96.44 148 ALA B C 1
ATOM 3206 O O . ALA B 1 148 ? 4.746 -16.344 -2.275 1 96.44 148 ALA B O 1
ATOM 3207 N N . LYS B 1 149 ? 6.828 -16.078 -1.637 1 94.56 149 LYS B N 1
ATOM 3208 C CA . LYS B 1 149 ? 7.168 -17.453 -1.959 1 94.56 149 LYS B CA 1
ATOM 3209 C C . LYS B 1 149 ? 6.527 -18.422 -0.967 1 94.56 149 LYS B C 1
ATOM 3211 O O . LYS B 1 149 ? 6.02 -19.484 -1.358 1 94.56 149 LYS B O 1
ATOM 3216 N N . LYS B 1 150 ? 6.52 -18.031 0.253 1 94.31 150 LYS B N 1
ATOM 3217 C CA . LYS B 1 150 ? 6.082 -18.938 1.309 1 94.31 150 LYS B CA 1
ATOM 3218 C C . LYS B 1 150 ? 4.559 -18.969 1.41 1 94.31 150 LYS B C 1
ATOM 3220 O O . LYS B 1 150 ? 3.969 -20.031 1.654 1 94.31 150 LYS B O 1
ATOM 3225 N N . LEU B 1 151 ? 3.938 -17.797 1.242 1 94.94 151 LEU B N 1
ATOM 3226 C CA . LEU B 1 151 ? 2.521 -17.719 1.591 1 94.94 151 LEU B CA 1
ATOM 3227 C C . LEU B 1 151 ? 1.695 -17.234 0.408 1 94.94 151 LEU B C 1
ATOM 3229 O O . LEU B 1 151 ? 0.464 -17.25 0.452 1 94.94 151 LEU B O 1
ATOM 3233 N N . GLY B 1 152 ? 2.355 -16.703 -0.559 1 93.38 152 GLY B N 1
ATOM 3234 C CA . GLY B 1 152 ? 1.631 -16.297 -1.754 1 93.38 152 GLY B CA 1
ATOM 3235 C C . GLY B 1 152 ? 1.375 -14.805 -1.82 1 93.38 152 GLY B C 1
ATOM 3236 O O . GLY B 1 152 ? 1.767 -14.062 -0.917 1 93.38 152 GLY B O 1
ATOM 3237 N N . PHE B 1 153 ? 0.73 -14.391 -2.871 1 93.31 153 PHE B N 1
ATOM 3238 C CA . PHE B 1 153 ? 0.527 -12.992 -3.236 1 93.31 153 PHE B CA 1
ATOM 3239 C C . PHE B 1 153 ? -0.379 -12.289 -2.229 1 93.31 153 PHE B C 1
ATOM 3241 O O . PHE B 1 153 ? -0.025 -11.242 -1.692 1 93.31 153 PHE B O 1
ATOM 3248 N N . ILE B 1 154 ? -1.546 -12.875 -1.975 1 92.31 154 ILE B N 1
ATOM 3249 C CA . ILE B 1 154 ? -2.574 -12.258 -1.147 1 92.31 154 ILE B CA 1
ATOM 3250 C C . ILE B 1 154 ? -2.057 -12.086 0.28 1 92.31 154 ILE B C 1
ATOM 3252 O O . ILE B 1 154 ? -2.217 -11.031 0.886 1 92.31 154 ILE B O 1
ATOM 3256 N N . ALA B 1 155 ? -1.469 -13.062 0.779 1 93.81 155 ALA B N 1
ATOM 3257 C CA . ALA B 1 155 ? -0.906 -13 2.125 1 93.81 155 ALA B CA 1
ATOM 3258 C C . ALA B 1 155 ? 0.158 -11.906 2.221 1 93.81 155 ALA B C 1
ATOM 3260 O O . ALA B 1 155 ? 0.238 -11.195 3.225 1 93.81 155 ALA B O 1
ATOM 3261 N N . THR B 1 156 ? 1.035 -11.805 1.205 1 96.81 156 THR B N 1
ATOM 3262 C CA . THR B 1 156 ? 2.084 -10.789 1.178 1 96.81 156 THR B CA 1
ATOM 3263 C C . THR B 1 156 ? 1.482 -9.391 1.214 1 96.81 156 THR B C 1
ATOM 3265 O O . THR B 1 156 ? 1.943 -8.531 1.967 1 96.81 156 THR B O 1
ATOM 3268 N N . LEU B 1 157 ? 0.413 -9.234 0.403 1 95.12 157 LEU B N 1
ATOM 3269 C CA . LEU B 1 157 ? -0.275 -7.945 0.349 1 95.12 157 LEU B CA 1
ATOM 3270 C C . LEU B 1 157 ? -0.869 -7.59 1.708 1 95.12 157 LEU B C 1
ATOM 3272 O O . LEU B 1 157 ? -0.658 -6.484 2.213 1 95.12 157 LEU B O 1
ATOM 3276 N N . LEU B 1 158 ? -1.521 -8.492 2.338 1 94.62 158 LEU B N 1
ATOM 3277 C CA . LEU B 1 158 ? -2.23 -8.25 3.59 1 94.62 158 LEU B CA 1
ATOM 3278 C C . LEU B 1 158 ? -1.25 -7.988 4.727 1 94.62 158 LEU B C 1
ATOM 3280 O O . LEU B 1 158 ? -1.428 -7.043 5.5 1 94.62 158 LEU B O 1
ATOM 3284 N N . VAL B 1 159 ? -0.23 -8.766 4.801 1 96.62 159 VAL B N 1
ATOM 3285 C CA . VAL B 1 159 ? 0.729 -8.641 5.895 1 96.62 159 VAL B CA 1
ATOM 3286 C C . VAL B 1 159 ? 1.49 -7.328 5.766 1 96.62 159 VAL B C 1
ATOM 3288 O O . VAL B 1 159 ? 1.594 -6.566 6.734 1 96.62 159 VAL B O 1
ATOM 3291 N N . ASN B 1 160 ? 2.035 -7.07 4.59 1 97.31 160 ASN B N 1
ATOM 3292 C CA . ASN B 1 160 ? 2.871 -5.883 4.422 1 97.31 160 ASN B CA 1
ATOM 3293 C C . ASN B 1 160 ? 2.047 -4.602 4.512 1 97.31 160 ASN B C 1
ATOM 3295 O O . ASN B 1 160 ? 2.514 -3.598 5.055 1 97.31 160 ASN B O 1
ATOM 3299 N N . PHE B 1 161 ? 0.822 -4.598 3.996 1 94.56 161 PHE B N 1
ATOM 3300 C CA . PHE B 1 161 ? -0.034 -3.42 4.059 1 94.56 161 PHE B CA 1
ATOM 3301 C C . PHE B 1 161 ? -0.465 -3.141 5.496 1 94.56 161 PHE B C 1
ATOM 3303 O O . PHE B 1 161 ? -0.52 -1.983 5.918 1 94.56 161 PHE B O 1
ATOM 3310 N N . THR B 1 162 ? -0.841 -4.211 6.203 1 95.19 162 THR B N 1
ATOM 3311 C CA . THR B 1 162 ? -1.229 -4.055 7.598 1 95.19 162 THR B CA 1
ATOM 3312 C C . THR B 1 162 ? -0.068 -3.508 8.422 1 95.19 162 THR B C 1
ATOM 3314 O O . THR B 1 162 ? -0.246 -2.584 9.219 1 95.19 162 THR B O 1
ATOM 3317 N N . ALA B 1 163 ? 1.073 -4.02 8.18 1 97.25 163 ALA B N 1
ATOM 3318 C CA . ALA B 1 163 ? 2.256 -3.57 8.914 1 97.25 163 ALA B CA 1
ATOM 3319 C C . ALA B 1 163 ? 2.59 -2.121 8.578 1 97.25 163 ALA B C 1
ATOM 3321 O O . ALA B 1 163 ? 2.959 -1.343 9.461 1 97.25 163 ALA B O 1
ATOM 3322 N N . ASN B 1 164 ? 2.494 -1.785 7.316 1 96.56 164 ASN B N 1
ATOM 3323 C CA . ASN B 1 164 ? 2.742 -0.407 6.906 1 96.56 164 ASN B CA 1
ATOM 3324 C C . ASN B 1 164 ? 1.722 0.551 7.512 1 96.56 164 ASN B C 1
ATOM 3326 O O . ASN B 1 164 ? 2.068 1.665 7.91 1 96.56 164 ASN B O 1
ATOM 3330 N N . PHE B 1 165 ? 0.514 0.118 7.516 1 95.06 165 PHE B N 1
ATOM 3331 C CA . PHE B 1 165 ? -0.547 0.939 8.086 1 95.06 165 PHE B CA 1
ATOM 3332 C C . PHE B 1 165 ? -0.292 1.203 9.562 1 95.06 165 PHE B C 1
ATOM 3334 O O . PHE B 1 165 ? -0.454 2.33 10.039 1 95.06 165 PHE B O 1
ATOM 3341 N N . LEU B 1 166 ? 0.083 0.209 10.281 1 94.62 166 LEU B N 1
ATOM 3342 C CA . LEU B 1 166 ? 0.432 0.396 11.688 1 94.62 166 LEU B CA 1
ATOM 3343 C C . LEU B 1 166 ? 1.673 1.271 11.828 1 94.62 166 LEU B C 1
ATOM 3345 O O . LEU B 1 166 ? 1.814 2.002 12.812 1 94.62 166 LEU B O 1
ATOM 3349 N N . GLY B 1 167 ? 2.57 1.227 10.836 1 96 167 GLY B N 1
ATOM 3350 C CA . GLY B 1 167 ? 3.74 2.092 10.812 1 96 167 GLY B CA 1
ATOM 3351 C C . GLY B 1 167 ? 3.389 3.568 10.805 1 96 167 GLY B C 1
ATOM 3352 O O . GLY B 1 167 ? 4.105 4.387 11.391 1 96 167 GLY B O 1
ATOM 3353 N N . VAL B 1 168 ? 2.305 3.879 10.133 1 93.62 168 VAL B N 1
ATOM 3354 C CA . VAL B 1 168 ? 1.84 5.262 10.102 1 93.62 168 VAL B CA 1
ATOM 3355 C C . VAL B 1 168 ? 1.536 5.738 11.523 1 93.62 168 VAL B C 1
ATOM 3357 O O . VAL B 1 168 ? 1.931 6.84 11.914 1 93.62 168 VAL B O 1
ATOM 3360 N N . ALA B 1 169 ? 0.858 4.898 12.305 1 91 169 ALA B N 1
ATOM 3361 C CA . ALA B 1 169 ? 0.509 5.246 13.68 1 91 169 ALA B CA 1
ATOM 3362 C C . ALA B 1 169 ? 1.752 5.309 14.562 1 91 169 ALA B C 1
ATOM 3364 O O . ALA B 1 169 ? 1.937 6.266 15.32 1 91 169 ALA B O 1
ATOM 3365 N N . PHE B 1 170 ? 2.656 4.387 14.422 1 93.19 170 PHE B N 1
ATOM 3366 C CA . PHE B 1 170 ? 3.852 4.32 15.258 1 93.19 170 PHE B CA 1
ATOM 3367 C C . PHE B 1 170 ? 4.793 5.477 14.945 1 93.19 170 PHE B C 1
ATOM 3369 O O . PHE B 1 170 ? 5.516 5.949 15.82 1 93.19 170 PHE B O 1
ATOM 3376 N N . SER B 1 171 ? 4.773 5.922 13.719 1 93.69 171 SER B N 1
ATOM 3377 C CA . SER B 1 171 ? 5.703 6.953 13.273 1 93.69 171 SER B CA 1
ATOM 3378 C C . SER B 1 171 ? 5.496 8.25 14.047 1 93.69 171 SER B C 1
ATOM 3380 O O . SER B 1 171 ? 6.391 9.102 14.094 1 93.69 171 SER B O 1
ATOM 3382 N N . THR B 1 172 ? 4.281 8.438 14.664 1 88.06 172 THR B N 1
ATOM 3383 C CA . THR B 1 172 ? 3.996 9.672 15.383 1 88.06 172 THR B CA 1
ATOM 3384 C C . THR B 1 172 ? 4.117 9.461 16.891 1 88.06 172 THR B C 1
ATOM 3386 O O . THR B 1 172 ? 3.744 10.328 17.672 1 88.06 172 THR B O 1
ATOM 3389 N N . THR B 1 173 ? 4.602 8.297 17.281 1 87.81 173 THR B N 1
ATOM 3390 C CA . THR B 1 173 ? 4.77 8 18.703 1 87.81 173 THR B CA 1
ATOM 3391 C C . THR B 1 173 ? 6.25 7.949 19.078 1 87.81 173 THR B C 1
ATOM 3393 O O . THR B 1 173 ? 7.117 8 18.203 1 87.81 173 THR B O 1
ATOM 3396 N N . ALA B 1 174 ? 6.531 7.863 20.422 1 88.44 174 ALA B N 1
ATOM 3397 C CA . ALA B 1 174 ? 7.902 7.746 20.922 1 88.44 174 ALA B CA 1
ATOM 3398 C C . ALA B 1 174 ? 8.484 6.375 20.594 1 88.44 174 ALA B C 1
ATOM 3400 O O . ALA B 1 174 ? 9.703 6.184 20.656 1 88.44 174 ALA B O 1
ATOM 3401 N N . TYR B 1 175 ? 7.672 5.473 20.141 1 91.56 175 TYR B N 1
ATOM 3402 C CA . TYR B 1 175 ? 8.102 4.094 19.938 1 91.56 175 TYR B CA 1
ATOM 3403 C C . TYR B 1 175 ? 8.406 3.83 18.469 1 91.56 175 TYR B C 1
ATOM 3405 O O . TYR B 1 175 ? 8.531 2.678 18.047 1 91.56 175 TYR B O 1
ATOM 3413 N N . TRP B 1 176 ? 8.555 4.852 17.688 1 94.75 176 TRP B N 1
ATOM 3414 C CA . TRP B 1 176 ? 8.742 4.707 16.25 1 94.75 176 TRP B CA 1
ATOM 3415 C C . TRP B 1 176 ? 10.008 3.908 15.945 1 94.75 176 TRP B C 1
ATOM 3417 O O . TRP B 1 176 ? 10.039 3.141 14.977 1 94.75 176 TRP B O 1
ATOM 3427 N N . LEU B 1 177 ? 11.078 4.008 16.797 1 94.94 177 LEU B N 1
ATOM 3428 C CA . LEU B 1 177 ? 12.359 3.363 16.547 1 94.94 177 LEU B CA 1
ATOM 3429 C C . LEU B 1 177 ? 12.242 1.849 16.672 1 94.94 177 LEU B C 1
ATOM 3431 O O . LEU B 1 177 ? 13.008 1.107 16.047 1 94.94 177 LEU B O 1
ATOM 3435 N N . LEU B 1 178 ? 11.234 1.38 17.406 1 95.69 178 LEU B N 1
ATOM 3436 C CA . LEU B 1 178 ? 11.055 -0.046 17.656 1 95.69 178 LEU B CA 1
ATOM 3437 C C . LEU B 1 178 ? 10.289 -0.708 16.516 1 95.69 178 LEU B C 1
ATOM 3439 O O . LEU B 1 178 ? 10.25 -1.937 16.422 1 95.69 178 LEU B O 1
ATOM 3443 N N . TYR B 1 179 ? 9.734 0.059 15.664 1 97.56 179 TYR B N 1
ATOM 3444 C CA . TYR B 1 179 ? 8.891 -0.472 14.609 1 97.56 179 TYR B CA 1
ATOM 3445 C C . TYR B 1 179 ? 9.438 -0.099 13.234 1 97.56 179 TYR B C 1
ATOM 3447 O O . TYR B 1 179 ? 9.133 0.977 12.711 1 97.56 179 TYR B O 1
ATOM 3455 N N . PRO B 1 180 ? 10.094 -0.983 12.523 1 98.38 180 PRO B N 1
ATOM 3456 C CA . PRO B 1 180 ? 10.844 -0.685 11.297 1 98.38 180 PRO B CA 1
ATOM 3457 C C . PRO B 1 180 ? 9.969 -0.044 10.219 1 98.38 180 PRO B C 1
ATOM 3459 O O . PRO B 1 180 ? 10.461 0.766 9.43 1 98.38 180 PRO B O 1
ATOM 3462 N N . TYR B 1 181 ? 8.703 -0.354 10.141 1 98.25 181 TYR B N 1
ATOM 3463 C CA . TYR B 1 181 ? 7.809 0.191 9.125 1 98.25 181 TYR B CA 1
ATOM 3464 C C . TYR B 1 181 ? 7.586 1.683 9.336 1 98.25 181 TYR B C 1
ATOM 3466 O O . TYR B 1 181 ? 7.094 2.377 8.445 1 98.25 181 TYR B O 1
ATOM 3474 N N . ALA B 1 182 ? 8.008 2.229 10.492 1 97.12 182 ALA B N 1
ATOM 3475 C CA . ALA B 1 182 ? 7.766 3.625 10.844 1 97.12 182 ALA B CA 1
ATOM 3476 C C . ALA B 1 182 ? 8.977 4.492 10.5 1 97.12 182 ALA B C 1
ATOM 3478 O O . ALA B 1 182 ? 8.875 5.719 10.461 1 97.12 182 ALA B O 1
ATOM 3479 N N . TRP B 1 183 ? 10.125 3.875 10.219 1 98.06 183 TRP B N 1
ATOM 3480 C CA . TRP B 1 183 ? 11.391 4.594 10.125 1 98.06 183 TRP B CA 1
ATOM 3481 C C . TRP B 1 183 ? 11.336 5.645 9.023 1 98.06 183 TRP B C 1
ATOM 3483 O O . TRP B 1 183 ? 11.57 6.832 9.273 1 98.06 183 TRP B O 1
ATOM 3493 N N . GLY B 1 184 ? 10.945 5.191 7.828 1 97.56 184 GLY B N 1
ATOM 3494 C CA . GLY B 1 184 ? 10.922 6.117 6.703 1 97.56 184 GLY B CA 1
ATOM 3495 C C . GLY B 1 184 ? 9.93 7.25 6.887 1 97.56 184 GLY B C 1
ATOM 3496 O O . GLY B 1 184 ? 10.219 8.398 6.551 1 97.56 184 GLY B O 1
ATOM 3497 N N . MET B 1 185 ? 8.805 6.949 7.414 1 96.5 185 MET B N 1
ATOM 3498 C CA . MET B 1 185 ? 7.75 7.938 7.613 1 96.5 185 MET B CA 1
ATOM 3499 C C . MET B 1 185 ? 8.164 8.977 8.648 1 96.5 185 MET B C 1
ATOM 3501 O O . MET B 1 185 ? 7.945 10.172 8.453 1 96.5 185 MET B O 1
ATOM 3505 N N . ARG B 1 186 ? 8.781 8.492 9.727 1 95.44 186 ARG B N 1
ATOM 3506 C CA . ARG B 1 186 ? 9.234 9.391 10.789 1 95.44 186 ARG B CA 1
ATOM 3507 C C . ARG B 1 186 ? 10.297 10.359 10.266 1 95.44 186 ARG B C 1
ATOM 3509 O O . ARG B 1 186 ? 10.305 11.531 10.648 1 95.44 186 ARG B O 1
ATOM 3516 N N . LEU B 1 187 ? 11.148 9.953 9.422 1 96.5 187 LEU B N 1
ATOM 3517 C CA . LEU B 1 187 ? 12.289 10.742 8.984 1 96.5 187 LEU B CA 1
ATOM 3518 C C . LEU B 1 187 ? 11.844 11.852 8.031 1 96.5 187 LEU B C 1
ATOM 3520 O O . LEU B 1 187 ? 12.594 12.797 7.781 1 96.5 187 LEU B O 1
ATOM 3524 N N . MET B 1 188 ? 10.594 11.805 7.469 1 95.75 188 MET B N 1
ATOM 3525 C CA . MET B 1 188 ? 10.078 12.867 6.609 1 95.75 188 MET B CA 1
ATOM 3526 C C . MET B 1 188 ? 9.695 14.094 7.434 1 95.75 188 MET B C 1
ATOM 3528 O O . MET B 1 188 ? 9.625 15.203 6.902 1 95.75 188 MET B O 1
ATOM 3532 N N . ILE B 1 189 ? 9.555 13.828 8.727 1 92.94 189 ILE B N 1
ATOM 3533 C CA . ILE B 1 189 ? 9.156 14.938 9.594 1 92.94 189 ILE B CA 1
ATOM 3534 C C . ILE B 1 189 ? 10.32 15.914 9.75 1 92.94 189 ILE B C 1
ATOM 3536 O O . ILE B 1 189 ? 10.195 17.094 9.438 1 92.94 189 ILE B O 1
ATOM 3540 N N . PRO B 1 190 ? 11.461 15.492 10.164 1 92.94 190 PRO B N 1
ATOM 3541 C CA . PRO B 1 190 ? 12.562 16.438 10.312 1 92.94 190 PRO B CA 1
ATOM 3542 C C . PRO B 1 190 ? 13.141 16.891 8.969 1 92.94 190 PRO B C 1
ATOM 3544 O O . PRO B 1 190 ? 13.688 17.984 8.859 1 92.94 190 PRO B O 1
ATOM 3547 N N . ILE B 1 191 ? 12.992 16.109 7.883 1 94.44 191 ILE B N 1
ATOM 3548 C CA . ILE B 1 191 ? 13.656 16.391 6.621 1 94.44 191 ILE B CA 1
ATOM 3549 C C . ILE B 1 191 ? 12.773 17.281 5.758 1 94.44 191 ILE B C 1
ATOM 3551 O O . ILE B 1 191 ? 13.227 18.312 5.23 1 94.44 191 ILE B O 1
ATOM 3555 N N . MET B 1 192 ? 11.484 16.953 5.652 1 94.44 192 MET B N 1
ATOM 3556 C CA . MET B 1 192 ? 10.578 17.656 4.758 1 94.44 192 MET B CA 1
ATOM 3557 C C . MET B 1 192 ? 9.508 18.422 5.547 1 94.44 192 MET B C 1
ATOM 3559 O O . MET B 1 192 ? 8.734 19.188 4.973 1 94.44 192 MET B O 1
ATOM 3563 N N . LYS B 1 193 ? 9.469 18.156 6.859 1 91.69 193 LYS B N 1
ATOM 3564 C CA . LYS B 1 193 ? 8.469 18.781 7.73 1 91.69 193 LYS B CA 1
ATOM 3565 C C . LYS B 1 193 ? 7.059 18.344 7.348 1 91.69 193 LYS B C 1
ATOM 3567 O O . LYS B 1 193 ? 6.133 19.156 7.328 1 91.69 193 LYS B O 1
ATOM 3572 N N . ILE B 1 194 ? 6.992 17.062 6.953 1 91.19 194 ILE B N 1
ATOM 3573 C CA . ILE B 1 194 ? 5.699 16.5 6.582 1 91.19 194 ILE B CA 1
ATOM 3574 C C . ILE B 1 194 ? 5.316 15.391 7.566 1 91.19 194 ILE B C 1
ATOM 3576 O O . ILE B 1 194 ? 6.047 14.414 7.723 1 91.19 194 ILE B O 1
ATOM 3580 N N . TYR B 1 195 ? 4.188 15.523 8.188 1 87.56 195 TYR B N 1
ATOM 3581 C CA . TYR B 1 195 ? 3.654 14.477 9.055 1 87.56 195 TYR B CA 1
ATOM 3582 C C . TYR B 1 195 ? 2.979 13.383 8.234 1 87.56 195 TYR B C 1
ATOM 3584 O O . TYR B 1 195 ? 2.545 13.617 7.105 1 87.56 195 TYR B O 1
ATOM 3592 N N . PRO B 1 196 ? 2.846 12.188 8.789 1 88.06 196 PRO B N 1
ATOM 3593 C CA . PRO B 1 196 ? 2.246 11.07 8.062 1 88.06 196 PRO B CA 1
ATOM 3594 C C . PRO B 1 196 ? 0.805 11.344 7.641 1 88.06 196 PRO B C 1
ATOM 3596 O O . PRO B 1 196 ? 0.313 10.742 6.68 1 88.06 196 PRO B O 1
ATOM 3599 N N . ASN B 1 197 ? 0.124 12.289 8.281 1 79.44 197 ASN B N 1
ATOM 3600 C CA . ASN B 1 197 ? -1.24 12.633 7.895 1 79.44 197 ASN B CA 1
ATOM 3601 C C . ASN B 1 197 ? -1.261 13.688 6.789 1 79.44 197 ASN B C 1
ATOM 3603 O O . ASN B 1 197 ? -2.33 14.117 6.359 1 79.44 197 ASN B O 1
ATOM 3607 N N . GLY B 1 198 ? -0.056 14.109 6.379 1 80.62 198 GLY B N 1
ATOM 3608 C CA . GLY B 1 198 ? 0.03 15.016 5.242 1 80.62 198 GLY B CA 1
ATOM 3609 C C . GLY B 1 198 ? 0.159 16.469 5.652 1 80.62 198 GLY B C 1
ATOM 3610 O O . GLY B 1 198 ? 0.396 17.344 4.809 1 80.62 198 GLY B O 1
ATOM 3611 N N . LEU B 1 199 ? 0.179 16.766 6.965 1 77.62 199 LEU B N 1
ATOM 3612 C CA . LEU B 1 199 ? 0.288 18.141 7.434 1 77.62 199 LEU B CA 1
ATOM 3613 C C . LEU B 1 199 ? 1.748 18.562 7.527 1 77.62 199 LEU B C 1
ATOM 3615 O O . LEU B 1 199 ? 2.627 17.734 7.777 1 77.62 199 LEU B O 1
ATOM 3619 N N . LYS B 1 200 ? 1.859 19.922 7.309 1 77.88 200 LYS B N 1
ATOM 3620 C CA . LYS B 1 200 ? 3.197 20.484 7.484 1 77.88 200 LYS B CA 1
ATOM 3621 C C . LYS B 1 200 ? 3.525 20.656 8.969 1 77.88 200 LYS B C 1
ATOM 3623 O O . LYS B 1 200 ? 2.676 21.094 9.75 1 77.88 200 LYS B O 1
ATOM 3628 N N . ALA B 1 201 ? 4.695 20.25 9.281 1 64.69 201 ALA B N 1
ATOM 3629 C CA . ALA B 1 201 ? 5.148 20.406 10.664 1 64.69 201 ALA B CA 1
ATOM 3630 C C . ALA B 1 201 ? 5.238 21.875 11.047 1 64.69 201 ALA B C 1
ATOM 3632 O O . ALA B 1 201 ? 5.684 22.719 10.25 1 64.69 201 ALA B O 1
ATOM 3633 N N . GLY B 1 202 ? 4.742 22.172 12.289 1 59.53 202 GLY B N 1
ATOM 3634 C CA . GLY B 1 202 ? 4.754 23.547 12.758 1 59.53 202 GLY B CA 1
ATOM 3635 C C . GLY B 1 202 ? 3.443 24.266 12.523 1 59.53 202 GLY B C 1
ATOM 3636 O O . GLY B 1 202 ? 3.262 25.406 12.977 1 59.53 202 GLY B O 1
ATOM 3637 N N . SER B 1 203 ? 2.73 23.688 11.711 1 55.16 203 SER B N 1
ATOM 3638 C CA . SER B 1 203 ? 1.415 24.297 11.547 1 55.16 203 SER B CA 1
ATOM 3639 C C . SER B 1 203 ? 0.574 24.141 12.812 1 55.16 203 SER B C 1
ATOM 3641 O O . SER B 1 203 ? 0.846 23.266 13.641 1 55.16 203 SER B O 1
ATOM 3643 N N . GLU B 1 204 ? -0.163 25.141 13.133 1 48.78 204 GLU B N 1
ATOM 3644 C CA . GLU B 1 204 ? -0.99 25.125 14.336 1 48.78 204 GLU B CA 1
ATOM 3645 C C . GLU B 1 204 ? -1.625 23.75 14.555 1 48.78 204 GLU B C 1
ATOM 3647 O O . GLU B 1 204 ? -1.844 23.344 15.695 1 48.78 204 GLU B O 1
ATOM 3652 N N . ALA B 1 205 ? -2.004 23.266 13.523 1 48.38 205 ALA B N 1
ATOM 3653 C CA . ALA B 1 205 ? -2.754 22.016 13.594 1 48.38 205 ALA B CA 1
ATOM 3654 C C . ALA B 1 205 ? -1.828 20.844 13.883 1 48.38 205 ALA B C 1
ATOM 3656 O O . ALA B 1 205 ? -2.285 19.766 14.273 1 48.38 205 ALA B O 1
ATOM 3657 N N . ALA B 1 206 ? -0.547 21.094 13.516 1 51.69 206 ALA B N 1
ATOM 3658 C CA . ALA B 1 206 ? 0.395 19.984 13.664 1 51.69 206 ALA B CA 1
ATOM 3659 C C . ALA B 1 206 ? 0.961 19.938 15.078 1 51.69 206 ALA B C 1
ATOM 3661 O O . ALA B 1 206 ? 1.151 20.969 15.719 1 51.69 206 ALA B O 1
ATOM 3662 N N . ALA B 1 207 ? 0.771 18.719 15.844 1 51.62 207 ALA B N 1
ATOM 3663 C CA . ALA B 1 207 ? 1.354 18.438 17.156 1 51.62 207 ALA B CA 1
ATOM 3664 C C . ALA B 1 207 ? 2.762 19.016 17.266 1 51.62 207 ALA B C 1
ATOM 3666 O O . ALA B 1 207 ? 3.422 19.266 16.25 1 51.62 207 ALA B O 1
ATOM 3667 N N . PRO B 1 208 ? 3.059 19.469 18.422 1 51.81 208 PRO B N 1
ATOM 3668 C CA . PRO B 1 208 ? 4.461 19.828 18.641 1 51.81 208 PRO B CA 1
ATOM 3669 C C . PRO B 1 208 ? 5.426 18.922 17.875 1 51.81 208 PRO B C 1
ATOM 3671 O O . PRO B 1 208 ? 5.133 17.734 17.656 1 51.81 208 PRO B O 1
ATOM 3674 N N . LEU B 1 209 ? 6.32 19.562 17.062 1 59 209 LEU B N 1
ATOM 3675 C CA . LEU B 1 209 ? 7.371 18.844 16.359 1 59 209 LEU B CA 1
ATOM 3676 C C . LEU B 1 209 ? 7.816 17.609 17.141 1 59 209 LEU B C 1
ATOM 3678 O O . LEU B 1 209 ? 8.188 17.734 18.312 1 59 209 LEU B O 1
ATOM 3682 N N . LEU B 1 210 ? 7.273 16.609 16.734 1 64.19 210 LEU B N 1
ATOM 3683 C CA . LEU B 1 210 ? 7.855 15.398 17.312 1 64.19 210 LEU B CA 1
ATOM 3684 C C . LEU B 1 210 ? 9.375 15.391 17.141 1 64.19 210 LEU B C 1
ATOM 3686 O O . LEU B 1 210 ? 9.867 15.211 16.031 1 64.19 210 LEU B O 1
ATOM 3690 N N . ALA B 1 211 ? 10.055 15.812 18.109 1 73.56 211 ALA B N 1
ATOM 3691 C CA . ALA B 1 211 ? 11.508 15.953 18.047 1 73.56 211 ALA B CA 1
ATOM 3692 C C . ALA B 1 211 ? 12.164 14.641 17.625 1 73.56 211 ALA B C 1
ATOM 3694 O O . ALA B 1 211 ? 11.781 13.562 18.094 1 73.56 211 ALA B O 1
ATOM 3695 N N . THR B 1 212 ? 12.898 14.727 16.547 1 83.94 212 THR B N 1
ATOM 3696 C CA . THR B 1 212 ? 13.711 13.609 16.078 1 83.94 212 THR B CA 1
ATOM 3697 C C . THR B 1 212 ? 15.195 13.984 16.078 1 83.94 212 THR B C 1
ATOM 3699 O O . THR B 1 212 ? 15.625 14.812 15.281 1 83.94 212 THR B O 1
ATOM 3702 N N . SER B 1 213 ? 15.977 13.375 16.859 1 85.5 213 SER B N 1
ATOM 3703 C CA . SER B 1 213 ? 17.391 13.703 17 1 85.5 213 SER B CA 1
ATOM 3704 C C . SER B 1 213 ? 18.188 13.195 15.805 1 85.5 213 SER B C 1
ATOM 3706 O O . SER B 1 213 ? 17.781 12.234 15.141 1 85.5 213 SER B O 1
ATOM 3708 N N . SER B 1 214 ? 19.281 13.891 15.539 1 88.06 214 SER B N 1
ATOM 3709 C CA . SER B 1 214 ? 20.172 13.469 14.461 1 88.06 214 SER B CA 1
ATOM 3710 C C . SER B 1 214 ? 20.688 12.047 14.695 1 88.06 214 SER B C 1
ATOM 3712 O O . SER B 1 214 ? 20.828 11.273 13.75 1 88.06 214 SER B O 1
ATOM 3714 N N . TRP B 1 215 ? 20.891 11.789 15.883 1 89.5 215 TRP B N 1
ATOM 3715 C CA . TRP B 1 215 ? 21.391 10.461 16.219 1 89.5 215 TRP B CA 1
ATOM 3716 C C . TRP B 1 215 ? 20.344 9.398 15.898 1 89.5 215 TRP B C 1
ATOM 3718 O O . TRP B 1 215 ? 20.672 8.305 15.43 1 89.5 215 TRP B O 1
ATOM 3728 N N . SER B 1 216 ? 19.062 9.688 16.156 1 89.94 216 SER B N 1
ATOM 3729 C CA . SER B 1 216 ? 18 8.711 15.891 1 89.94 216 SER B CA 1
ATOM 3730 C C . SER B 1 216 ? 17.812 8.5 14.391 1 89.94 216 SER B C 1
ATOM 3732 O O . SER B 1 216 ? 17.438 7.406 13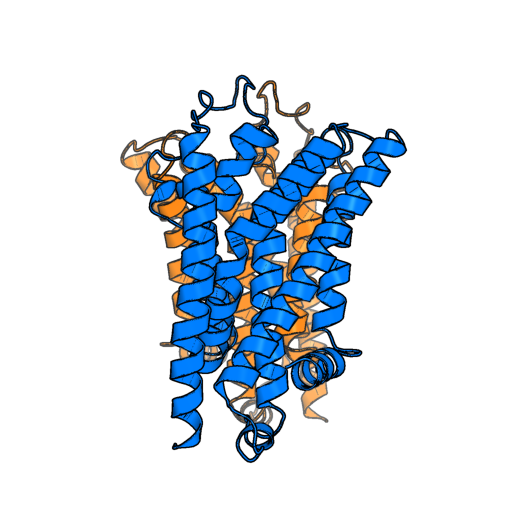.961 1 89.94 216 SER B O 1
ATOM 3734 N N . ILE B 1 217 ? 18.125 9.516 13.625 1 92.62 217 ILE B N 1
ATOM 3735 C CA . ILE B 1 217 ? 18.062 9.391 12.172 1 92.62 217 ILE B CA 1
ATOM 3736 C C . ILE B 1 217 ? 19.125 8.414 11.695 1 92.62 217 ILE B C 1
ATOM 3738 O O . ILE B 1 217 ? 18.828 7.465 10.961 1 92.62 217 ILE B O 1
ATOM 3742 N N . MET B 1 218 ? 20.328 8.609 12.156 1 94.81 218 MET B N 1
ATOM 3743 C CA . MET B 1 218 ? 21.453 7.754 11.773 1 94.81 218 MET B CA 1
ATOM 3744 C C . MET B 1 218 ? 21.234 6.32 12.25 1 94.81 218 MET B C 1
ATOM 3746 O O . MET B 1 218 ? 21.5 5.367 11.508 1 94.81 218 MET B O 1
ATOM 3750 N N . LEU B 1 219 ? 20.766 6.207 13.414 1 95.19 219 LEU B N 1
ATOM 3751 C CA . LEU B 1 219 ? 20.531 4.883 13.984 1 95.19 219 LEU B CA 1
ATOM 3752 C C . LEU B 1 219 ? 19.484 4.121 13.18 1 95.19 219 LEU B C 1
ATOM 3754 O O . LEU B 1 219 ? 19.656 2.93 12.914 1 95.19 219 LEU B O 1
ATOM 3758 N N . SER B 1 220 ? 18.375 4.797 12.859 1 96.19 220 SER B N 1
ATOM 3759 C CA . SER B 1 220 ? 17.312 4.121 12.117 1 96.19 220 SER B CA 1
ATOM 3760 C C . SER B 1 220 ? 17.812 3.652 10.75 1 96.19 220 SER B C 1
ATOM 3762 O O . SER B 1 220 ? 17.438 2.568 10.289 1 96.19 220 SER B O 1
ATOM 3764 N N . LEU B 1 221 ? 18.703 4.375 10.078 1 97.44 221 LEU B N 1
ATOM 3765 C CA . LEU B 1 221 ? 19.234 3.994 8.773 1 97.44 221 LEU B CA 1
ATOM 3766 C C . LEU B 1 221 ? 20.203 2.826 8.906 1 97.44 221 LEU B C 1
ATOM 3768 O O . LEU B 1 221 ? 20.219 1.937 8.055 1 97.44 221 LEU B O 1
ATOM 3772 N N . MET B 1 222 ? 20.984 2.852 9.961 1 97.94 222 MET B N 1
ATOM 3773 C CA . MET B 1 222 ? 21.891 1.735 10.219 1 97.94 222 MET B CA 1
ATOM 3774 C C . MET B 1 222 ? 21.109 0.458 10.508 1 97.94 222 MET B C 1
ATOM 3776 O O . MET B 1 222 ? 21.469 -0.616 10.023 1 97.94 222 MET B O 1
ATOM 3780 N N . LEU B 1 223 ? 20.094 0.603 11.289 1 98.12 223 LEU B N 1
ATOM 3781 C CA . LEU B 1 223 ? 19.25 -0.542 11.586 1 98.12 223 LEU B CA 1
ATOM 3782 C C . LEU B 1 223 ? 18.578 -1.061 10.32 1 98.12 223 LEU B C 1
ATOM 3784 O O . LEU B 1 223 ? 18.438 -2.273 10.133 1 98.12 223 LEU B O 1
ATOM 3788 N N . ALA B 1 224 ? 18.094 -0.144 9.477 1 98.38 224 ALA B N 1
ATOM 3789 C CA . ALA B 1 224 ? 17.484 -0.537 8.211 1 98.38 224 ALA B CA 1
ATOM 3790 C C . ALA B 1 224 ? 18.453 -1.324 7.34 1 98.38 224 ALA B C 1
ATOM 3792 O O . ALA B 1 224 ? 18.078 -2.326 6.727 1 98.38 224 ALA B O 1
ATOM 3793 N N . PHE B 1 225 ? 19.688 -0.843 7.266 1 98.06 225 PHE B N 1
ATOM 3794 C CA . PHE B 1 225 ? 20.703 -1.526 6.488 1 98.06 225 PHE B CA 1
ATOM 3795 C C . PHE B 1 225 ? 21.016 -2.9 7.074 1 98.06 225 PHE B C 1
ATOM 3797 O O . PHE B 1 225 ? 21.141 -3.881 6.34 1 98.06 225 PHE B O 1
ATOM 3804 N N . ALA B 1 226 ? 21.156 -2.982 8.359 1 98.38 226 ALA B N 1
ATOM 3805 C CA . ALA B 1 226 ? 21.422 -4.25 9.039 1 98.38 226 ALA B CA 1
ATOM 3806 C C . ALA B 1 226 ? 20.281 -5.238 8.805 1 98.38 226 ALA B C 1
ATOM 3808 O O . ALA B 1 226 ? 20.516 -6.426 8.562 1 98.38 226 ALA B O 1
ATOM 3809 N N . LEU B 1 227 ? 19.062 -4.746 8.914 1 98.44 227 LEU B N 1
ATOM 3810 C CA . LEU B 1 227 ? 17.891 -5.586 8.688 1 98.44 227 LEU B CA 1
ATOM 3811 C C . LEU B 1 227 ? 17.859 -6.078 7.246 1 98.44 227 LEU B C 1
ATOM 3813 O O . LEU B 1 227 ? 17.516 -7.234 6.992 1 98.44 227 LEU B O 1
ATOM 3817 N N . PHE B 1 228 ? 18.203 -5.223 6.336 1 98.44 228 PHE B N 1
ATOM 3818 C CA . PHE B 1 228 ? 18.234 -5.59 4.922 1 98.44 228 PHE B CA 1
ATOM 3819 C C . PHE B 1 228 ? 19.266 -6.684 4.676 1 98.44 228 PHE B C 1
ATOM 3821 O O . PHE B 1 228 ? 18.953 -7.699 4.051 1 98.44 228 PHE B O 1
ATOM 3828 N N . ALA B 1 229 ? 20.438 -6.449 5.164 1 97.94 229 ALA B N 1
ATOM 3829 C CA . ALA B 1 229 ? 21.531 -7.41 4.992 1 97.94 229 ALA B CA 1
ATOM 3830 C C . ALA B 1 229 ? 21.203 -8.727 5.699 1 97.94 229 ALA B C 1
ATOM 3832 O O . ALA B 1 229 ? 21.422 -9.805 5.141 1 97.94 229 ALA B O 1
ATOM 3833 N N . GLY B 1 230 ? 20.734 -8.641 6.91 1 98.19 230 GLY B N 1
ATOM 3834 C CA . GLY B 1 230 ? 20.391 -9.828 7.672 1 98.19 230 GLY B CA 1
ATOM 3835 C C . GLY B 1 230 ? 19.297 -10.648 7.02 1 98.19 230 GLY B C 1
ATOM 3836 O O . GLY B 1 230 ? 19.422 -11.875 6.895 1 98.19 230 GLY B O 1
ATOM 3837 N N . LEU B 1 231 ? 18.203 -10.008 6.594 1 98.31 231 LEU B N 1
ATOM 3838 C CA . LEU B 1 231 ? 17.094 -10.711 5.953 1 98.31 231 LEU B CA 1
ATOM 3839 C C . LEU B 1 231 ? 17.531 -11.32 4.625 1 98.31 231 LEU B C 1
ATOM 3841 O O . LEU B 1 231 ? 17.109 -12.43 4.277 1 98.31 231 LEU B O 1
ATOM 3845 N N . THR B 1 232 ? 18.344 -10.562 3.859 1 97.44 232 THR B N 1
ATOM 3846 C CA . THR B 1 232 ? 18.859 -11.102 2.604 1 97.44 232 THR B CA 1
ATOM 3847 C C . THR B 1 232 ? 19.641 -12.383 2.846 1 97.44 232 THR B C 1
ATOM 3849 O O . THR B 1 232 ? 19.453 -13.375 2.143 1 97.44 232 THR B O 1
ATOM 3852 N N . TRP B 1 233 ? 20.453 -12.305 3.887 1 96.69 233 TRP B N 1
ATOM 3853 C CA . TRP B 1 233 ? 21.297 -13.445 4.223 1 96.69 233 TRP B CA 1
ATOM 3854 C C . TRP B 1 233 ? 20.453 -14.625 4.691 1 96.69 233 TRP B C 1
ATOM 3856 O O . TRP B 1 233 ? 20.594 -15.742 4.184 1 96.69 233 TRP B O 1
ATOM 3866 N N . VAL B 1 234 ? 19.578 -14.461 5.598 1 96.69 234 VAL B N 1
ATOM 3867 C CA . VAL B 1 234 ? 18.75 -15.516 6.188 1 96.69 234 VAL B CA 1
ATOM 3868 C C . VAL B 1 234 ? 17.844 -16.125 5.121 1 96.69 234 VAL B C 1
ATOM 3870 O O . VAL B 1 234 ? 17.672 -17.344 5.059 1 96.69 234 VAL B O 1
ATOM 3873 N N . MET B 1 235 ? 17.266 -15.258 4.277 1 94.25 235 MET B N 1
ATOM 3874 C CA . MET B 1 235 ? 16.312 -15.75 3.283 1 94.25 235 MET B CA 1
ATOM 3875 C C . MET B 1 235 ? 17.031 -16.469 2.146 1 94.25 235 MET B C 1
ATOM 3877 O O . MET B 1 235 ? 16.5 -17.406 1.554 1 94.25 235 MET B O 1
ATOM 3881 N N . ALA B 1 236 ? 18.266 -16.047 1.845 1 93.5 236 ALA B N 1
ATOM 3882 C CA . ALA B 1 236 ? 19.078 -16.766 0.866 1 93.5 236 ALA B CA 1
ATOM 3883 C C . ALA B 1 236 ? 19.422 -18.172 1.367 1 93.5 236 ALA B C 1
ATOM 3885 O O . ALA B 1 236 ? 19.406 -19.125 0.6 1 93.5 236 ALA B O 1
ATOM 3886 N N . LEU B 1 237 ? 19.734 -18.281 2.596 1 92.44 237 LEU B N 1
ATOM 3887 C CA . LEU B 1 237 ? 20.031 -19.578 3.201 1 92.44 237 LEU B CA 1
ATOM 3888 C C . LEU B 1 237 ? 18.797 -20.469 3.193 1 92.44 237 LEU B C 1
ATOM 3890 O O . LEU B 1 237 ? 18.891 -21.672 2.924 1 92.44 237 LEU B O 1
ATOM 3894 N N . TRP B 1 238 ? 17.75 -19.875 3.52 1 92.44 238 TRP B N 1
ATOM 3895 C CA . TRP B 1 238 ? 16.484 -20.609 3.518 1 92.44 238 TRP B CA 1
ATOM 3896 C C . TRP B 1 238 ? 16.156 -21.125 2.121 1 92.44 238 TRP B C 1
ATOM 3898 O O . TRP B 1 238 ? 15.727 -22.266 1.967 1 92.44 238 TRP B O 1
ATOM 3908 N N . PHE B 1 239 ? 16.359 -20.297 1.119 1 90.06 239 PHE B N 1
ATOM 3909 C CA . PHE B 1 239 ? 16.062 -20.641 -0.263 1 90.06 239 PHE B CA 1
ATOM 3910 C C . PHE B 1 239 ? 16.938 -21.781 -0.736 1 90.06 239 PHE B C 1
ATOM 3912 O O . PHE B 1 239 ? 16.5 -22.656 -1.498 1 90.06 239 PHE B O 1
ATOM 3919 N N . GLU B 1 240 ? 18.188 -21.797 -0.339 1 87.94 240 GLU B N 1
ATOM 3920 C CA . GLU B 1 240 ? 19.125 -22.859 -0.714 1 87.94 240 GLU B CA 1
ATOM 3921 C C . GLU B 1 240 ? 18.641 -24.219 -0.217 1 87.94 240 GLU B C 1
ATOM 3923 O O . GLU B 1 240 ? 18.859 -25.234 -0.884 1 87.94 240 GLU B O 1
ATOM 3928 N N . LYS B 1 241 ? 17.875 -24.219 0.767 1 86.44 241 LYS B N 1
ATOM 3929 C CA . LYS B 1 241 ? 17.406 -25.484 1.354 1 86.44 241 LYS B CA 1
ATOM 3930 C C . LYS B 1 241 ? 16.141 -25.969 0.655 1 86.44 241 LYS B C 1
ATOM 3932 O O . LYS B 1 241 ? 15.719 -27.109 0.857 1 86.44 241 LYS B O 1
ATOM 3937 N N . GLN B 1 242 ? 15.508 -25.172 -0.116 1 79.75 242 GLN B N 1
ATOM 3938 C CA . GLN B 1 242 ? 14.289 -25.578 -0.812 1 79.75 242 GLN B CA 1
ATOM 3939 C C . GLN B 1 242 ? 14.602 -26.531 -1.959 1 79.75 242 GLN B C 1
ATOM 3941 O O . GLN B 1 242 ? 13.734 -27.281 -2.408 1 79.75 242 GLN B O 1
ATOM 3946 N N . GLU B 1 243 ? 15.75 -26.516 -2.609 1 65.12 243 GLU B N 1
ATOM 3947 C CA . GLU B 1 243 ? 16.156 -27.422 -3.67 1 65.12 243 GLU B CA 1
ATOM 3948 C C . GLU B 1 243 ? 16.062 -28.875 -3.215 1 65.12 243 GLU B C 1
ATOM 3950 O O . GLU B 1 243 ? 15.75 -29.766 -4.016 1 65.12 243 GLU B O 1
ATOM 3955 N N . VAL B 1 244 ? 16.312 -29.141 -2.047 1 57.59 244 VAL B N 1
ATOM 3956 C CA . VAL B 1 244 ? 16.406 -30.516 -1.576 1 57.59 244 VAL B CA 1
ATOM 3957 C C . VAL B 1 244 ? 15 -31.078 -1.346 1 57.59 244 VAL B C 1
ATOM 3959 O O . VAL B 1 244 ? 14.797 -32.281 -1.367 1 57.59 244 VAL B O 1
ATOM 3962 N N . LYS B 1 245 ? 13.953 -30.234 -1.49 1 50.03 245 LYS B N 1
ATOM 3963 C CA . LYS B 1 245 ? 12.625 -30.797 -1.267 1 50.03 245 LYS B CA 1
ATOM 3964 C C . LYS B 1 245 ? 11.906 -31.062 -2.59 1 50.03 245 LYS B C 1
ATOM 3966 O O . LYS B 1 245 ? 12.031 -30.281 -3.531 1 50.03 245 LYS B O 1
#

Sequence (490 aa):
MLGIFQAERLKLKRTMAKKLLFLAPILVIIHGLMVPQYLITDAYNWWYIIILPGLLTLFTALVNIYEEKKLHYRAVFPLPISLKKIWTCKIASLAYYLTLSSLLHWFLLALSTFLHYGETYPISQMLLASMVLLLSVLWQIPFCLWLAKKLGFIATLLVNFTANFLGVAFSTTAYWLLYPYAWGMRLMIPIMKIYPNGLKAGSEAAAPLLATSSWSIMLSLMLAFALFAGLTWVMALWFEKQEVKMLGIFQAERLKLKRTMAKKLLFLAPILVIIHGLMVPQYLITDAYNWWYIIILPGLLTLFTALVNIYEEKKLHYRAVFPLPISLKKIWTCKIASLAYYLTLSSLLHWFLLALSTFLHYGETYPISQMLLASMVLLLSVLWQIPFCLWLAKKLGFIATLLVNFTANFLGVAFSTTAYWLLYPYAWGMRLMIPIMKIYPNGLKAGSEAAAPLLATSSWSIMLSLMLAFALFAGLTWVMALWFEKQEVK

Radius of gyration: 23.12 Å; Cα contacts (8 Å, |Δi|>4): 622; chains: 2; bounding box: 60×58×51 Å

pLDDT: mean 90.52, std 10.44, range [48.38, 98.69]

Organism: NCBI:txid764290

InterPro domains:
  IPR021205 Lantibiotic ABC transporter permease subunit, SpaE/MutE/EpiE-like [TIGR03732] (4-245)
  IPR021205 Lantibiotic ABC transporter permease subunit, SpaE/MutE/EpiE-like [cd21807] (7-240)

Solvent-accessible surface area (backbone atoms only — not comparable to full-atom values): 25323 Å² total; per-residue (Å²): 106,65,66,59,32,51,52,54,53,57,68,43,58,93,35,70,56,52,50,46,43,58,46,52,37,51,51,38,48,57,40,15,65,70,41,33,83,42,19,56,57,47,30,52,36,47,33,70,71,44,51,48,57,48,48,53,47,50,39,37,26,44,54,46,48,58,41,42,72,48,63,61,44,57,72,56,60,74,42,99,53,61,50,39,57,51,48,50,30,47,47,50,47,53,51,50,48,51,49,51,26,49,48,49,36,44,49,56,51,45,49,33,37,73,70,64,52,53,35,76,69,62,59,67,54,49,49,50,48,48,50,51,37,50,52,31,49,54,33,50,51,44,52,37,38,49,36,20,70,76,64,27,54,67,53,31,48,51,52,53,49,52,47,42,54,48,12,54,43,33,29,77,44,95,56,17,86,79,36,68,60,5,44,35,54,36,55,30,32,83,68,70,29,33,39,83,61,52,44,49,57,72,36,88,85,36,65,75,71,75,83,72,54,72,66,56,54,53,48,48,45,52,49,23,49,51,46,27,53,50,43,42,52,55,50,18,57,52,52,47,59,52,67,82,104,107,66,66,59,30,51,51,54,53,56,69,43,57,93,35,70,55,53,48,46,43,58,47,52,39,51,50,39,47,57,41,14,65,69,40,35,82,42,19,56,56,46,30,52,38,47,32,69,71,45,50,48,59,49,48,53,47,50,39,37,26,46,55,47,47,59,41,40,71,47,62,60,43,56,73,56,62,74,42,98,56,61,52,38,55,53,48,49,30,46,47,50,48,52,49,50,50,53,49,52,25,48,48,50,37,44,48,56,51,42,48,33,37,73,70,62,53,52,35,77,69,59,58,67,54,49,47,50,49,48,51,50,37,50,53,31,48,55,32,52,51,44,50,38,36,50,36,19,71,74,62,27,55,68,51,31,48,52,52,53,50,51,47,40,56,49,12,55,43,33,29,77,42,95,59,17,87,80,35,67,63,5,45,35,55,38,53,31,32,83,67,70,28,33,39,83,61,52,44,49,57,71,36,88,84,35,64,74,71,75,85,73,54,72,66,55,54,54,48,49,46,52,50,23,47,48,46,27,54,48,42,43,50,53,51,20,54,53,54,47,57,51,69,80,103

Nearest PDB structures (foldseek):
  7znq-assembly1_y  TM=6.621E-01  e=1.032E-01  Stutzerimonas stutzeri ATCC 14405 = CCUG 16156
  6xjh-assembly1_A  TM=5.864E-01  e=5.390E-02  Staphylococcus aureus
  7o12-assembly1_E  TM=5.773E-01  e=1.339E-01  Stutzerimonas stutzeri ATCC 14405 = CCUG 16156
  6xjh-assembly1_A  TM=5.864E-01  e=8.607E-02  Staphylococcus aureus
  7o12-assembly1_E  TM=5.794E-01  e=1.649E-01  Stutzerimonas stutzeri ATCC 14405 = CCUG 16156

Secondary structure (DSSP, 8-state):
-HHHHHHHHHHTTT-HHHHHHHHHHHHHHHHHHTSGGGHHHHHHHHIIIIIHHHHHHHHHHHHHHHHHHTGGGTTTTTSSS-HHHHHHHHHHHHHHHHHHHHHHHHHHHHHHHHTT-S----HHHHHHHHHHHHHHHTTHHHHHHHHHHHH-HHHHHHHHHHHHHHHHHHTTSTTGGG-GGGHHHHHHHHHH-B-TTSPBTTSTTS-S-----HHHHHHHHHHHHHHHHHHHHHHHHHHHTTTT-/-HHHHHHHHHHTTT-HHHHHHHHHHHHHHHHHHTSGGGHHHHHHHHIIIIIHHHHHHHHHHHHHHHHHHTGGGTTTTTSSS-HHHHHHHHHHHHHHHHHHHHHHHHHHHHHHHHTT-S----HHHHHHHHHHHHHHHTTHHHHHHHHHHHH-HHHHHHHHHHHHHHHHHHTTSTTGGG-GGGHHHHHHHHHH-B-TTSPBTTSTTS-S-----HHHHHHHHHHHHHHHHHHHHHHHHHHHTTTT-

Foldseek 3Di:
DVVLLVVLLVLCPPHPLLVLLAVLLVVLQVVLLVPQQQSLLSSLLCCLQPSLLVSLLQNLLVSQVSCCVVVHVVVPLPDPDQLLVNLLSNLVNSLVSSLVSLVSSLVSVVVCQVVVGGDHDPSVLSVVLSVLSSLLCSLVNLVSNLCCSVPNSVRSCVVSNVLLNVLLVLLLDPCNLVRSSVLSQVVCCVRVQARSVSDGHPPPVHPDSPDDDPVSNVVSSVVSVVSNVVSSNVSSVVSSVVSVD/DVVLLVVLLVLCPPHPLLVLLQVLLVVLQVVLLVPQQQSLLSSLLCCLQPSLLVSLLQNLLVSQVSCCVVVHVVVPLPDPDQLLVNLLSNLVNSLVSSLVSLVSSLVSVVVCQVVVGGDHDDSVLSVVLSVLSSLLCSLVNLVSNLCCSVPNSVRSCVVSNVLLNVLLVLLLDPCNLVRSSVLSQVVCCVRVQARSVSDGHPPPVHPDRPDDDPVSNVVSSVVSVVSNVVSSNVSSVVSSVVSVD